Protein AF-0000000072176540 (afdb_homodimer)

Organism: Symbiodinium microadriaticum (NCBI:txid2951)

Sequence (640 aa):
MCADEDDERQAGRARLDPGLVAIASCAAVRIRLESATELLVLTAEAHGPEGADAEALRRTAGPLEYELYIDGKFFDRRLPKEEVGSPHEVRFADLPSGKKLLEMFLPTSRPLRLSRLETDGSEVLPCSQPRRTWLCYGSSISHGGPSAGRASCIWPSLVARAADVKLVNMGFGGECYLDPIVARTMRDIKCDVITLEVGINIQTTAAMTRRVFRSAFEGFVETLREGHPKVPIVVISPLWYGPLEDRAPVGGSSFMSLKDLRSCLLTSIDTMKAGGDEQLFYIDGLTLLGSGEEKMLFDKLLESFASDEGRGLIEHVNDPMCADEDDERQAGRARLDPGLVAIASCAAVRIRLESATELLVLTAEAHGPEGADAEALRRTAGPLEYELYIDGKFFDRRLPKEEVGSPHEVRFADLPSGKKLLEMFLPTSRPLRLSRLETDGSEVLPCSQPRRTWLCYGSSISHGGPSAGRASCIWPSLVARAADVKLVNMGFGGECYLDPIVARTMRDIKCDVITLEVGINIQTTAAMTRRVFRSAFEGFVETLREGHPKVPIVVISPLWYGPLEDRAPVGGSSFMSLKDLRSCLLTSIDTMKAGGDEQLFYIDGLTLLGSGEEKMLFDKLLESFASDEGRGLIEHVNDP

Foldseek 3Di:
DPPPVPPVVVVLLVVDDLLLSFQQLQFWAKAKKKWQFQKKKWKKAFARPDPRDPVVLVVFFAFWKKWKDKQLHTDDIDGWDDDHPDIDMDMDHRHDGDIIMIMMITGRSTHMDTDDMDTPPIDIGGPPDDFFEEEEEEECLQSCTNPNDDSCQRLQNLLCSVLVHHYGYSYRYLPRDLDQSVLLVLLPDDGQAYEHEDDDSCQQVVVDFLVVNLVSVLSSVVSSCVNVVQRAYEYEQDADDPVQQQHGNDDDDRHDGSVRVLVSVVVSQVVVVVVPRVRYHYDYNCQQPNDVRPPCNSVSNSVSLVPPRVVVVSCSSNPD/DPPPVPPVVVVLLVVDDLLLSFQQQQFWAKDKKKWQFQKKKWKKAFARPVPRDPVVLVVFQAFWKKWKDKQLHTDDIDGWDDDHPDIDMDMDHRHDGDIIMIMMTTGRSTHMDTDDMDTPPIDIGGPPDDFFEEEEEEECLQSCTNPNDDSCQRQQNLLCSVLVHHYGYSYRYLPRDLDQSVLLVLLPDDGQAYEHEDDDSCQQVVVDFLVVNLVSVLVSVVSSCVNVVQRAYEYEADADDPVQQQHGNDDDDRHDGSVRVLVSVVVSQVVVVVVPRVRYHYDYNCLQHNDVPPPDSRVSNSVSLVPPRVVVVSCSSNPD

Secondary structure (DSSP, 8-state):
-GGGGGSTTSTTTTTS-HHHHHHHTT--PEEEEEE--SEEEEEEEE---TT--HHHHHHH-----EEEEETTEEEEEE-----TTSEEEEEEESPPSSSEEEEEEPPSSS-EEEEEEE-SS--EEE--S-PPEEEEEESHHHHTTTT---GGGSHHHHHHHHHT-EEEEEE-TT--S--HHHHHHHHTS--SEEEEE-SHHHHHTT-B-HHHHHHHHHHHHHHHHHH-SSS-EEEEPPPP-GGGSSS-SSSSTTS--HHHHHHHHHHHHHHHHHTT-TTEEEE-HHHHS-GGGTT-HHHHHHHHHSSHHHHHHHHHHH--/-TTGGGSGGGTTTTTS-HHHHHHHTT--PEEEEEE--SEEEEEEEE---TT--HHHHHHH-----EEEEETTEEEEEE-----TTSEEEEEEESPPSSSEEEEEEPPSSS-EEEEEEE-SS--EEE--S-PPEEEEEESHHHHTTTT---GGGSHHHHHHHHHT-EEEEEE-TT--S--HHHHHHHHTS--SEEEEE-SHHHHHTT-B-HHHHHHHHHHHHHHHHHH-SSS-EEEEPPPP-GGGSSS-SSSSTTS--HHHHHHHHHHHHHHHHHTT-TTEEEE-HHHHS-TT--S-HHHHHHHHHHSHHHHHHHHHHH--

pLDDT: mean 71.41, std 20.5, range [16.98, 96.31]

Solvent-accessible surface area (backbone atoms only — not comparable to full-atom values): 33265 Å² total; per-residue (Å²): 132,87,68,70,80,59,62,78,65,48,72,69,50,73,77,42,56,53,71,50,36,43,27,67,36,9,32,44,46,66,50,60,34,31,30,40,35,36,31,42,37,38,34,32,24,52,45,69,43,90,82,39,54,64,61,58,44,56,72,54,26,41,74,56,39,35,35,37,24,48,71,88,36,83,70,53,72,46,68,54,82,84,51,88,77,38,74,40,68,45,76,48,68,83,42,66,81,49,80,40,42,38,36,35,35,33,32,35,37,41,18,66,45,79,75,45,80,43,59,70,74,48,64,75,38,71,63,76,69,87,53,53,30,36,35,36,35,14,28,26,75,50,39,21,38,70,74,40,75,55,57,66,66,19,53,59,44,44,49,22,60,74,59,59,36,41,57,43,34,53,18,18,54,76,59,34,69,68,42,44,64,56,27,53,52,54,22,70,49,88,56,55,22,38,37,38,42,49,48,55,47,28,37,69,63,49,32,38,17,54,75,50,42,52,41,39,51,52,32,35,52,50,45,29,35,74,56,37,79,73,43,39,33,38,35,31,38,47,55,61,47,79,92,35,34,84,35,38,72,48,88,61,85,54,39,37,16,51,54,50,44,45,50,50,49,50,51,50,51,51,52,44,36,75,71,64,41,79,42,62,42,78,41,63,16,48,76,46,36,35,78,92,46,68,85,46,54,67,60,34,37,50,46,26,37,68,28,78,62,24,39,42,52,46,40,44,63,69,60,111,131,86,69,69,77,60,60,78,66,48,74,70,52,74,78,43,55,53,71,50,35,43,27,67,36,9,31,44,46,65,50,61,33,31,28,41,36,36,32,43,37,37,34,34,22,52,44,70,44,90,84,39,54,63,63,57,43,55,73,56,27,42,74,55,40,34,35,35,25,48,70,87,35,84,70,52,72,45,66,54,80,84,48,89,76,40,74,41,68,45,77,48,67,82,42,66,80,49,81,40,43,38,37,36,35,33,33,36,36,42,18,66,44,78,75,45,81,43,58,70,75,46,63,76,38,71,64,77,69,88,52,52,31,35,36,36,35,15,28,26,76,47,40,20,38,71,74,40,76,55,60,66,62,18,47,58,43,45,48,22,61,74,67,60,36,41,58,44,33,52,19,18,54,77,59,35,68,68,44,43,63,55,26,53,52,54,23,70,49,88,59,52,20,35,35,37,42,50,49,55,48,27,37,69,63,49,32,39,17,54,74,51,42,52,40,40,51,53,32,34,54,51,45,29,36,74,58,36,78,72,42,41,35,38,36,30,37,46,55,62,46,79,93,36,34,84,35,38,72,49,87,62,86,54,40,37,17,50,55,51,43,44,52,50,49,49,50,51,52,50,52,44,36,74,70,63,41,79,43,60,44,80,42,64,18,48,75,43,32,36,79,90,44,74,59,63,66,51,59,39,36,51,47,27,36,66,28,77,64,24,36,42,52,47,40,45,58,74,59,112

Radius of gyration: 28.17 Å; Cα contacts (8 Å, |Δi|>4): 1401; chains: 2; bounding box: 49×96×60 Å

InterPro domains:
  IPR013830 SGNH hydrolase-type esterase domain [PF14606] (135-296)
  IPR036514 SGNH hydrolase superfamily [G3DSA:3.40.50.1110] (131-316)

Structure (mmCIF, N/CA/C/O backbone):
data_AF-0000000072176540-model_v1
#
loop_
_entity.id
_entity.type
_entity.pdbx_description
1 polymer 'SGNH hydrolase-type esterase domain-containing protein'
#
loop_
_atom_site.group_PDB
_atom_site.id
_atom_site.type_symbol
_atom_site.label_atom_id
_atom_site.label_alt_id
_atom_site.label_comp_id
_atom_site.label_asym_id
_atom_site.label_entity_id
_atom_site.label_seq_id
_atom_site.pdbx_PDB_ins_code
_atom_site.Cartn_x
_atom_site.Cartn_y
_atom_site.Cartn_z
_atom_site.occupancy
_atom_site.B_iso_or_equiv
_atom_site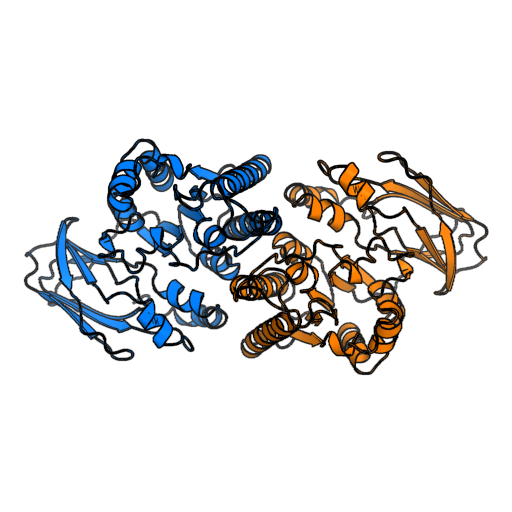.auth_seq_id
_atom_site.auth_comp_id
_atom_site.auth_asym_id
_atom_site.auth_atom_id
_atom_site.pdbx_PDB_model_num
ATOM 1 N N . MET A 1 1 ? 18.531 31.156 -1.355 1 17 1 MET A N 1
ATOM 2 C CA . MET A 1 1 ? 18.156 31.078 -2.766 1 17 1 MET A CA 1
ATOM 3 C C . MET A 1 1 ? 17.797 29.656 -3.168 1 17 1 MET A C 1
ATOM 5 O O . MET A 1 1 ? 17.859 29.312 -4.348 1 17 1 MET A O 1
ATOM 9 N N . CYS A 1 2 ? 17.578 28.828 -2.133 1 18.73 2 CYS A N 1
ATOM 10 C CA . CYS A 1 2 ? 17.562 27.375 -2.088 1 18.73 2 CYS A CA 1
ATOM 11 C C . CYS A 1 2 ? 16.312 26.812 -2.777 1 18.73 2 CYS A C 1
ATOM 13 O O . CYS A 1 2 ? 15.875 25.703 -2.473 1 18.73 2 CYS A O 1
ATOM 15 N N . ALA A 1 3 ? 15.648 27.594 -3.695 1 22.5 3 ALA A N 1
ATOM 16 C CA . ALA A 1 3 ? 14.414 27.312 -4.426 1 22.5 3 ALA A CA 1
ATOM 17 C C . ALA A 1 3 ? 14.602 26.156 -5.395 1 22.5 3 ALA A C 1
ATOM 19 O O . ALA A 1 3 ? 13.625 25.578 -5.883 1 22.5 3 ALA A O 1
ATOM 20 N N . ASP A 1 4 ? 15.789 25.938 -5.984 1 23 4 ASP A N 1
ATOM 21 C CA . ASP A 1 4 ? 15.93 25.234 -7.254 1 23 4 ASP A CA 1
ATOM 22 C C . ASP A 1 4 ? 15.672 23.734 -7.078 1 23 4 ASP A C 1
ATOM 24 O O . ASP A 1 4 ? 15.742 22.969 -8.039 1 23 4 ASP A O 1
ATOM 28 N N . GLU A 1 5 ? 16.016 23.234 -5.969 1 24.42 5 GLU A N 1
ATOM 29 C CA . GLU A 1 5 ? 16.031 21.781 -5.879 1 24.42 5 GLU A CA 1
ATOM 30 C C . GLU A 1 5 ? 14.625 21.203 -6.031 1 24.42 5 GLU A C 1
ATOM 32 O O . GLU A 1 5 ? 14.414 20 -5.844 1 24.42 5 GLU A O 1
ATOM 37 N N . ASP A 1 6 ? 13.609 21.922 -6.457 1 24.92 6 ASP A N 1
ATOM 38 C CA . ASP A 1 6 ? 12.164 21.766 -6.625 1 24.92 6 ASP A CA 1
ATOM 39 C C . ASP A 1 6 ? 11.844 20.859 -7.816 1 24.92 6 ASP A C 1
ATOM 41 O O . ASP A 1 6 ? 10.711 20.391 -7.953 1 24.92 6 ASP A O 1
ATOM 45 N N . ASP A 1 7 ? 12.68 20.859 -8.883 1 26.2 7 ASP A N 1
ATOM 46 C CA . ASP A 1 7 ? 12.297 20.344 -10.195 1 26.2 7 ASP A CA 1
ATOM 47 C C . ASP A 1 7 ? 12.133 18.828 -10.164 1 26.2 7 ASP A C 1
ATOM 49 O O . ASP A 1 7 ? 11.242 18.281 -10.82 1 26.2 7 ASP A O 1
ATOM 53 N N . GLU A 1 8 ? 13.141 18.172 -9.703 1 26.72 8 GLU A N 1
ATOM 54 C CA . GLU A 1 8 ? 13.195 16.719 -9.812 1 26.72 8 GLU A CA 1
ATOM 55 C C . GLU A 1 8 ? 12.102 16.062 -8.977 1 26.72 8 GLU A C 1
ATOM 57 O O . GLU A 1 8 ? 11.805 14.875 -9.156 1 26.72 8 GLU A O 1
ATOM 62 N N . ARG A 1 9 ? 11.555 16.672 -8.016 1 27.86 9 ARG A N 1
ATOM 63 C CA . ARG A 1 9 ? 10.523 16.172 -7.105 1 27.86 9 ARG A CA 1
ATOM 64 C C . ARG A 1 9 ? 9.148 16.203 -7.766 1 27.86 9 ARG A C 1
ATOM 66 O O . ARG A 1 9 ? 8.172 15.703 -7.195 1 27.86 9 ARG A O 1
ATOM 73 N N . GLN A 1 10 ? 8.984 16.906 -8.828 1 25.89 10 GLN A N 1
ATOM 74 C CA . GLN A 1 10 ? 7.75 17.078 -9.594 1 25.89 10 GLN A CA 1
ATOM 75 C C . GLN A 1 10 ? 7.402 15.805 -10.359 1 25.89 10 GLN A C 1
ATOM 77 O O . GLN A 1 10 ? 6.238 15.578 -10.695 1 25.89 10 GLN A O 1
ATOM 82 N N . ALA A 1 11 ? 8.391 15.203 -10.859 1 28.03 11 ALA A N 1
ATOM 83 C CA . ALA A 1 11 ? 8.055 14.047 -11.68 1 28.03 11 ALA A CA 1
ATOM 84 C C . ALA A 1 11 ? 7.238 13.023 -10.891 1 28.03 11 ALA A C 1
ATOM 86 O O . ALA A 1 11 ? 6.504 12.227 -11.477 1 28.03 11 ALA A O 1
ATOM 87 N N . GLY A 1 12 ? 7.371 12.898 -9.617 1 27.59 12 GLY A N 1
ATOM 88 C CA . GLY A 1 12 ? 6.602 11.945 -8.836 1 27.59 12 GLY A CA 1
ATOM 89 C C . GLY A 1 12 ? 5.172 12.383 -8.594 1 27.59 12 GLY A C 1
ATOM 90 O O . GLY A 1 12 ? 4.402 11.68 -7.934 1 27.59 12 GLY A O 1
ATOM 91 N N . ARG A 1 13 ? 4.824 13.602 -8.664 1 32.59 13 ARG A N 1
ATOM 92 C CA . ARG A 1 13 ? 3.537 14.211 -8.328 1 32.59 13 ARG A CA 1
ATOM 93 C C . ARG A 1 13 ? 2.447 13.758 -9.289 1 32.59 13 ARG A C 1
ATOM 95 O O . ARG A 1 13 ? 1.264 13.766 -8.953 1 32.59 13 ARG A O 1
ATOM 102 N N . ALA A 1 14 ? 2.75 13.633 -10.508 1 32.47 14 ALA A N 1
ATOM 103 C CA . ALA A 1 14 ? 1.761 13.414 -11.555 1 32.47 14 ALA A CA 1
ATOM 104 C C . ALA A 1 14 ? 1.01 12.102 -11.336 1 32.47 14 ALA A C 1
ATOM 106 O O . ALA A 1 14 ? -0.096 11.914 -11.852 1 32.47 14 ALA A O 1
ATOM 107 N N . ARG A 1 15 ? 1.58 11.289 -10.68 1 35.12 15 ARG A N 1
ATOM 108 C CA . ARG A 1 15 ? 1.015 9.945 -10.656 1 35.12 15 ARG A CA 1
ATOM 109 C C . ARG A 1 15 ? 0.036 9.781 -9.5 1 35.12 15 ARG A C 1
ATOM 111 O O . ARG A 1 15 ? -0.428 8.672 -9.227 1 35.12 15 ARG A O 1
ATOM 118 N N . LEU A 1 16 ? -0.134 10.93 -8.805 1 35.94 16 LEU A N 1
ATOM 119 C CA . LEU A 1 16 ? -0.965 10.773 -7.617 1 35.94 16 LEU A CA 1
ATOM 120 C C . LEU A 1 16 ? -2.443 10.906 -7.965 1 35.94 16 LEU A C 1
ATOM 122 O O . LEU A 1 16 ? -2.795 11.555 -8.953 1 35.94 16 LEU A O 1
ATOM 126 N N . ASP A 1 17 ? -3.258 10.133 -7.391 1 38.88 17 ASP A N 1
ATOM 127 C CA . ASP A 1 17 ? -4.707 10.312 -7.418 1 38.88 17 ASP A CA 1
ATOM 128 C C . ASP A 1 17 ? -5.078 11.789 -7.258 1 38.88 17 ASP A C 1
ATOM 130 O O . ASP A 1 17 ? -4.473 12.5 -6.461 1 38.88 17 ASP A O 1
ATOM 134 N N . PRO A 1 18 ? -5.805 12.273 -8.172 1 39 18 PRO A N 1
ATOM 135 C CA . PRO A 1 18 ? -6.152 13.695 -8.141 1 39 18 PRO A CA 1
ATOM 136 C C . PRO A 1 18 ? -6.52 14.188 -6.738 1 39 18 PRO A C 1
ATOM 138 O O . PRO A 1 18 ? -6.184 15.312 -6.363 1 39 18 PRO A O 1
ATOM 141 N N . GLY A 1 19 ? -7.281 13.414 -6.059 1 39.53 19 GLY A N 1
ATOM 142 C CA . GLY A 1 19 ? -7.57 13.805 -4.688 1 39.53 19 GLY A CA 1
ATOM 143 C C . GLY A 1 19 ? -6.32 14.008 -3.85 1 39.53 19 GLY A C 1
ATOM 144 O O . GLY A 1 19 ? -6.238 14.953 -3.066 1 39.53 19 GLY A O 1
ATOM 145 N N . LEU A 1 20 ? -5.43 13.133 -4.074 1 40.56 20 LEU A N 1
ATOM 146 C CA . LEU A 1 20 ? -4.18 13.211 -3.328 1 40.56 20 LEU A CA 1
ATOM 147 C C . LEU A 1 20 ? -3.379 14.445 -3.742 1 40.56 20 LEU A C 1
ATOM 149 O O . LEU A 1 20 ? -2.773 15.109 -2.898 1 40.56 20 LEU A O 1
ATOM 153 N N . VAL A 1 21 ? -3.367 14.633 -4.98 1 38.78 21 VAL A N 1
ATOM 154 C CA . VAL A 1 21 ? -2.617 15.773 -5.492 1 38.78 21 VAL A CA 1
ATOM 155 C C . VAL A 1 21 ? -3.166 17.062 -4.887 1 38.78 21 VAL A C 1
ATOM 157 O O . VAL A 1 21 ? -2.4 17.953 -4.492 1 38.78 21 VAL A O 1
ATOM 160 N N . ALA A 1 22 ? -4.414 17.156 -4.945 1 38.31 22 ALA A N 1
ATOM 161 C CA . ALA A 1 22 ? -5.066 18.344 -4.418 1 38.31 22 ALA A CA 1
ATOM 162 C C . ALA A 1 22 ? -4.656 18.609 -2.969 1 38.31 22 ALA A C 1
ATOM 164 O O . ALA A 1 22 ? -4.395 19.75 -2.582 1 38.31 22 ALA A O 1
ATOM 165 N N . ILE A 1 23 ? -4.586 17.594 -2.311 1 39.22 23 ILE A N 1
ATOM 166 C CA . ILE A 1 23 ? -4.426 17.719 -0.866 1 39.22 23 ILE A CA 1
ATOM 167 C C . ILE A 1 23 ? -2.941 17.828 -0.521 1 39.22 23 ILE A C 1
ATOM 169 O O . ILE A 1 23 ? -2.564 18.562 0.39 1 39.22 23 ILE A O 1
ATOM 173 N N . ALA A 1 24 ? -2.084 17.031 -1.225 1 40.88 24 ALA A N 1
ATOM 174 C CA . ALA A 1 24 ? -0.649 17.094 -0.965 1 40.88 24 ALA A CA 1
ATOM 175 C C . ALA A 1 24 ? -0.151 18.547 -1.03 1 40.88 24 ALA A C 1
ATOM 177 O O . ALA A 1 24 ? 0.824 18.906 -0.366 1 40.88 24 ALA A O 1
ATOM 178 N N . SER A 1 25 ? -0.739 19.297 -1.824 1 39 25 SER A N 1
ATOM 179 C CA . SER A 1 25 ? -0.304 20.672 -1.998 1 39 25 SER A CA 1
ATOM 180 C C . SER A 1 25 ? -0.578 21.5 -0.748 1 39 25 SER A C 1
ATOM 182 O O . SER A 1 25 ? -0.098 22.641 -0.626 1 39 25 SER A O 1
ATOM 184 N N . CYS A 1 26 ? -1.369 21.062 0.102 1 42.19 26 CYS A N 1
ATOM 185 C CA . CYS A 1 26 ? -1.877 21.969 1.128 1 42.19 26 CYS A CA 1
ATOM 186 C C . CYS A 1 26 ? -1.11 21.797 2.434 1 42.19 26 CYS A C 1
ATOM 188 O O . CYS A 1 26 ? -1.488 22.359 3.459 1 42.19 26 CYS A O 1
ATOM 190 N N . ALA A 1 27 ? -0.033 21.125 2.402 1 44.56 27 ALA A N 1
ATOM 191 C CA . ALA A 1 27 ? 0.612 21 3.707 1 44.56 27 ALA A CA 1
ATOM 192 C C . ALA A 1 27 ? 0.944 22.359 4.297 1 44.56 27 ALA A C 1
ATOM 194 O O . ALA A 1 27 ? 1.313 23.297 3.566 1 44.56 27 ALA A O 1
ATOM 195 N N . ALA A 1 28 ? 0.247 22.766 5.367 1 48 28 ALA A N 1
ATOM 196 C CA . ALA A 1 28 ? 0.437 24 6.125 1 48 28 ALA A CA 1
ATOM 197 C C . ALA A 1 28 ? 1.918 24.344 6.254 1 48 28 ALA A C 1
ATOM 199 O O . ALA A 1 28 ? 2.68 23.594 6.883 1 48 28 ALA A O 1
ATOM 200 N N . VAL A 1 29 ? 2.402 25 5.262 1 57.41 29 VAL A N 1
ATOM 201 C CA . VAL A 1 29 ? 3.773 25.484 5.305 1 57.41 29 VAL A CA 1
ATOM 202 C C . VAL A 1 29 ? 3.799 26.891 5.898 1 57.41 29 VAL A C 1
ATOM 204 O O . VAL A 1 29 ? 2.842 27.656 5.742 1 57.41 29 VAL A O 1
ATOM 207 N N . ARG A 1 30 ? 4.633 27.047 7.02 1 64.31 30 ARG A N 1
ATOM 208 C CA . ARG A 1 30 ? 4.859 28.344 7.641 1 64.31 30 ARG A CA 1
ATOM 209 C C . ARG A 1 30 ? 6.223 28.906 7.254 1 64.31 30 ARG A C 1
ATOM 211 O O . ARG A 1 30 ? 7.195 28.156 7.121 1 64.31 30 ARG A O 1
ATOM 218 N N . ILE A 1 31 ? 6.164 30.219 6.844 1 67 31 ILE A N 1
ATOM 219 C CA . ILE A 1 31 ? 7.406 30.938 6.625 1 67 31 ILE A CA 1
ATOM 220 C C . ILE A 1 31 ? 7.816 31.656 7.91 1 67 31 ILE A C 1
ATOM 222 O O . ILE A 1 31 ? 7.008 32.344 8.531 1 67 31 ILE A O 1
ATOM 226 N N . ARG A 1 32 ? 9.094 31.328 8.367 1 71.31 32 ARG A N 1
ATOM 227 C CA . ARG A 1 32 ? 9.625 31.984 9.555 1 71.31 32 ARG A CA 1
ATOM 228 C C . ARG A 1 32 ? 10.859 32.812 9.211 1 71.31 32 ARG A C 1
ATOM 230 O O . ARG A 1 32 ? 11.781 32.344 8.547 1 71.31 32 ARG A O 1
ATOM 237 N N . LEU A 1 33 ? 10.812 34.094 9.617 1 74.19 33 LEU A N 1
ATOM 238 C CA . LEU A 1 33 ? 11.969 34.938 9.367 1 74.19 33 LEU A CA 1
ATOM 239 C C . LEU A 1 33 ? 12.133 35.969 10.492 1 74.19 33 LEU A C 1
ATOM 241 O O . LEU A 1 33 ? 11.164 36.312 11.156 1 74.19 33 LEU A O 1
ATOM 245 N N . GLU A 1 34 ? 13.352 36.281 10.742 1 81 34 GLU A N 1
ATOM 246 C CA . GLU A 1 34 ? 13.672 37.406 11.641 1 81 34 GLU A CA 1
ATOM 247 C C . GLU A 1 34 ? 14.023 38.656 10.852 1 81 34 GLU A C 1
ATOM 249 O O . GLU A 1 34 ? 14.82 38.594 9.914 1 81 34 GLU A O 1
ATOM 254 N N . SER A 1 35 ? 13.336 39.688 11.188 1 84.88 35 SER A N 1
ATOM 255 C CA . SER A 1 35 ? 13.555 40.938 10.438 1 84.88 35 SER A CA 1
ATOM 256 C C . SER A 1 35 ? 13.039 42.156 11.211 1 84.88 35 SER A C 1
ATOM 258 O O . SER A 1 35 ? 12.195 42 12.102 1 84.88 35 SER A O 1
ATOM 260 N N . ALA A 1 36 ? 13.656 43.188 10.938 1 91.56 36 ALA A N 1
ATOM 261 C CA . ALA A 1 36 ? 13.156 44.469 11.484 1 91.56 36 ALA A CA 1
ATOM 262 C C . ALA A 1 36 ? 12.195 45.125 10.508 1 91.56 36 ALA A C 1
ATOM 264 O O . ALA A 1 36 ? 11.805 46.281 10.703 1 91.56 36 ALA A O 1
ATOM 265 N N . THR A 1 37 ? 11.789 44.406 9.5 1 89.62 37 THR A N 1
ATOM 266 C CA . THR A 1 37 ? 10.961 44.969 8.445 1 89.62 37 THR A CA 1
ATOM 267 C C . THR A 1 37 ? 9.617 45.438 9 1 89.62 37 THR A C 1
ATOM 269 O O . THR A 1 37 ? 9.078 44.812 9.922 1 89.62 37 THR A O 1
ATOM 272 N N . GLU A 1 38 ? 9.102 46.531 8.484 1 94.94 38 GLU A N 1
ATOM 273 C CA . GLU A 1 38 ? 7.773 47 8.859 1 94.94 38 GLU A CA 1
ATOM 274 C C . GLU A 1 38 ? 6.758 46.75 7.754 1 94.94 38 GLU A C 1
ATOM 276 O O . GLU A 1 38 ? 5.598 47.156 7.855 1 94.94 38 GLU A O 1
ATOM 281 N N . LEU A 1 39 ? 7.223 46.125 6.727 1 92.81 39 LEU A N 1
ATOM 282 C CA . LEU A 1 39 ? 6.383 45.75 5.594 1 92.81 39 LEU A CA 1
ATOM 283 C C . LEU A 1 39 ? 6.766 44.375 5.066 1 92.81 39 LEU A C 1
ATOM 285 O O . LEU A 1 39 ? 7.949 44.062 4.863 1 92.81 39 LEU A O 1
ATOM 289 N N . LEU A 1 40 ? 5.781 43.469 4.918 1 88.06 40 LEU A N 1
ATOM 290 C CA . LEU A 1 40 ? 5.973 42.156 4.34 1 88.06 40 LEU A CA 1
ATOM 291 C C . LEU A 1 40 ? 4.988 41.906 3.203 1 88.06 40 LEU A C 1
ATOM 293 O O . LEU A 1 40 ? 3.775 42.031 3.387 1 88.06 40 LEU A O 1
ATOM 297 N N . VAL A 1 41 ? 5.539 41.688 2.004 1 86.81 41 VAL A N 1
ATOM 298 C CA . VAL A 1 41 ? 4.695 41.406 0.847 1 86.81 41 VAL A CA 1
ATOM 299 C C . VAL A 1 41 ? 5.07 40.062 0.241 1 86.81 41 VAL A C 1
ATOM 301 O O . VAL A 1 41 ? 6.23 39.844 -0.109 1 86.81 41 VAL A O 1
ATOM 304 N N . LEU A 1 42 ? 4.074 39.156 0.209 1 83.81 42 LEU A N 1
ATOM 305 C CA . LEU A 1 42 ? 4.27 37.844 -0.414 1 83.81 42 LEU A CA 1
ATOM 306 C C . LEU A 1 42 ? 3.486 37.75 -1.72 1 83.81 42 LEU A C 1
ATOM 308 O O . LEU A 1 42 ? 2.314 38.125 -1.777 1 83.81 42 LEU A O 1
ATOM 312 N N . THR A 1 43 ? 4.191 37.406 -2.768 1 79.94 43 THR A N 1
ATOM 313 C CA . THR A 1 43 ? 3.535 37.062 -4.023 1 79.94 43 THR A CA 1
ATOM 314 C C . THR A 1 43 ? 3.465 35.562 -4.199 1 79.94 43 THR A C 1
ATOM 316 O O . THR A 1 43 ? 4.48 34.844 -4.105 1 79.94 43 THR A O 1
ATOM 319 N N . ALA A 1 44 ? 2.207 35.062 -4.305 1 76.56 44 ALA A N 1
ATOM 320 C CA . ALA A 1 44 ? 2.002 33.625 -4.434 1 76.56 44 ALA A CA 1
ATOM 321 C C . ALA A 1 44 ? 0.948 33.312 -5.492 1 76.56 44 ALA A C 1
ATOM 323 O O . ALA A 1 44 ? 0.212 34.188 -5.926 1 76.56 44 ALA A O 1
ATOM 324 N N . GLU A 1 45 ? 1.041 32.094 -6.023 1 72.5 45 GLU A N 1
ATOM 325 C CA . GLU A 1 45 ? 0.064 31.578 -6.977 1 72.5 45 GLU A CA 1
ATOM 326 C C . GLU A 1 45 ? -0.485 30.234 -6.527 1 72.5 45 GLU A C 1
ATOM 328 O O . GLU A 1 45 ? 0.273 29.359 -6.098 1 72.5 45 GLU A O 1
ATOM 333 N N . ALA A 1 46 ? -1.815 30.266 -6.488 1 66.94 46 ALA A N 1
ATOM 334 C CA . ALA A 1 46 ? -2.412 28.953 -6.227 1 66.94 46 ALA A CA 1
ATOM 335 C C . ALA A 1 46 ? -2.334 28.062 -7.461 1 66.94 46 ALA A C 1
ATOM 337 O O . ALA A 1 46 ? -2.615 28.5 -8.578 1 66.94 46 ALA A O 1
ATOM 338 N N . HIS A 1 47 ? -1.583 26.953 -7.246 1 58.75 47 HIS A N 1
ATOM 339 C CA . HIS A 1 47 ? -1.466 26.031 -8.375 1 58.75 47 HIS A CA 1
ATOM 340 C C . HIS A 1 47 ? -2.285 24.766 -8.156 1 58.75 47 HIS A C 1
ATOM 342 O O . HIS A 1 47 ? -2.441 24.312 -7.02 1 58.75 47 HIS A O 1
ATOM 348 N N . GLY A 1 48 ? -3.246 24.531 -8.938 1 52.59 48 GLY A N 1
ATOM 349 C CA . GLY A 1 48 ? -3.883 23.219 -8.914 1 52.59 48 GLY A CA 1
ATOM 350 C C . GLY A 1 48 ? -3.047 22.141 -9.562 1 52.59 48 GLY A C 1
ATOM 351 O O . GLY A 1 48 ? -2.17 22.422 -10.383 1 52.59 48 GLY A O 1
ATOM 352 N N . PRO A 1 49 ? -2.928 21.031 -8.867 1 46.5 49 PRO A N 1
ATOM 353 C CA . PRO A 1 49 ? -2.193 20 -9.602 1 46.5 49 PRO A CA 1
ATOM 354 C C . PRO A 1 49 ? -2.562 19.953 -11.078 1 46.5 49 PRO A C 1
ATOM 356 O O . PRO A 1 49 ? -3.686 20.297 -11.453 1 46.5 49 PRO A O 1
ATOM 359 N N . GLU A 1 50 ? -1.564 19.781 -11.836 1 42.75 50 GLU A N 1
ATOM 360 C CA . GLU A 1 50 ? -1.917 19.562 -13.234 1 42.75 50 GLU A CA 1
ATOM 361 C C . GLU A 1 50 ? -2.945 18.438 -13.375 1 42.75 50 GLU A C 1
ATOM 363 O O . GLU A 1 50 ? -2.76 17.344 -12.828 1 42.75 50 GLU A O 1
ATOM 368 N N . GLY A 1 51 ? -4.113 18.703 -13.891 1 44.94 51 GLY A N 1
ATOM 369 C CA . GLY A 1 51 ? -5.176 17.734 -14.117 1 44.94 51 GLY A CA 1
ATOM 370 C C . GLY A 1 51 ? -6.23 17.734 -13.031 1 44.94 51 GLY A C 1
ATOM 371 O O . GLY A 1 51 ? -7.211 17 -13.109 1 44.94 51 GLY A O 1
ATOM 372 N N . ALA A 1 52 ? -5.875 18.328 -11.961 1 45.5 52 ALA A N 1
ATOM 373 C CA . ALA A 1 52 ? -6.91 18.375 -10.93 1 45.5 52 ALA A CA 1
ATOM 374 C C . ALA A 1 52 ? -8.125 19.172 -11.398 1 45.5 52 ALA A C 1
ATOM 376 O O . ALA A 1 52 ? -7.98 20.141 -12.148 1 45.5 52 ALA A O 1
ATOM 377 N N . ASP A 1 53 ? -9.195 18.531 -11.195 1 45.66 53 ASP A N 1
ATOM 378 C CA . ASP A 1 53 ? -10.438 19.266 -11.469 1 45.66 53 ASP A CA 1
ATOM 379 C C . ASP A 1 53 ? -10.531 20.531 -10.609 1 45.66 53 ASP A C 1
ATOM 381 O O . ASP A 1 53 ? -10.57 20.453 -9.383 1 45.66 53 ASP A O 1
ATOM 385 N N . ALA A 1 54 ? -10.352 21.562 -11.242 1 49.03 54 ALA A N 1
ATOM 386 C CA . ALA A 1 54 ? -10.445 22.891 -10.617 1 49.03 54 ALA A CA 1
ATOM 387 C C . ALA A 1 54 ? -11.703 22.984 -9.758 1 49.03 54 ALA A C 1
ATOM 389 O O . ALA A 1 54 ? -11.68 23.625 -8.695 1 49.03 54 ALA A O 1
ATOM 390 N N . GLU A 1 55 ? -12.586 22.297 -10.25 1 49.59 55 GLU A N 1
ATOM 391 C CA . GLU A 1 55 ? -13.844 22.375 -9.508 1 49.59 55 GLU A CA 1
ATOM 392 C C . GLU A 1 55 ? -13.75 21.609 -8.195 1 49.59 55 GLU A C 1
ATOM 394 O O . GLU A 1 55 ? -14.25 22.062 -7.164 1 49.59 55 GLU A O 1
ATOM 399 N N . ALA A 1 56 ? -13.148 20.531 -8.32 1 48.91 56 ALA A N 1
ATOM 400 C CA . ALA A 1 56 ? -13 19.734 -7.098 1 48.91 56 ALA A CA 1
ATOM 401 C C . ALA A 1 56 ? -12.133 20.469 -6.078 1 48.91 56 ALA A C 1
ATOM 403 O O . ALA A 1 56 ? -12.414 20.438 -4.879 1 48.91 56 ALA A O 1
ATOM 404 N N . LEU A 1 57 ? -11.18 21.109 -6.645 1 49.97 57 LEU A N 1
ATOM 405 C CA . LEU A 1 57 ? -10.312 21.891 -5.777 1 49.97 57 LEU A CA 1
ATOM 406 C C . LEU A 1 57 ? -11.078 23.031 -5.121 1 49.97 57 LEU A C 1
ATOM 408 O O . LEU A 1 57 ? -10.859 23.359 -3.951 1 49.97 57 LEU A O 1
ATOM 412 N N . ARG A 1 58 ? -11.898 23.625 -5.949 1 50 58 ARG A N 1
ATOM 413 C CA . ARG A 1 58 ? -12.695 24.734 -5.438 1 50 58 ARG A CA 1
ATOM 414 C C . ARG A 1 58 ? -13.633 24.281 -4.328 1 50 58 ARG A C 1
ATOM 416 O O . ARG A 1 58 ? -13.859 25.016 -3.357 1 50 58 ARG A O 1
ATOM 423 N N . ARG A 1 59 ? -14.07 23.078 -4.602 1 49.91 59 ARG A N 1
ATOM 424 C CA . ARG A 1 59 ? -15.039 22.578 -3.627 1 49.91 59 ARG A CA 1
ATOM 425 C C . ARG A 1 59 ? -14.359 22.25 -2.299 1 49.91 59 ARG A C 1
ATOM 427 O O . ARG A 1 59 ? -14.969 22.406 -1.235 1 49.91 59 ARG A O 1
ATOM 434 N N . THR A 1 60 ? -13.242 21.906 -2.547 1 48.97 60 THR A N 1
ATOM 435 C CA . THR A 1 60 ? -12.602 21.422 -1.329 1 48.97 60 THR A CA 1
ATOM 436 C C . THR A 1 60 ? -11.648 22.469 -0.765 1 48.97 60 THR A C 1
ATOM 438 O O . THR A 1 60 ? -11.219 22.375 0.385 1 48.97 60 THR A O 1
ATOM 441 N N . ALA A 1 61 ? -11.445 23.469 -1.716 1 52.97 61 ALA A N 1
ATOM 442 C CA . ALA A 1 61 ? -10.359 24.359 -1.296 1 52.97 61 ALA A CA 1
ATOM 443 C C . ALA A 1 61 ? -10.898 25.531 -0.477 1 52.97 61 ALA A C 1
ATOM 445 O O . ALA A 1 61 ? -11.875 26.172 -0.866 1 52.97 61 ALA A O 1
ATOM 446 N N . GLY A 1 62 ? -10.867 25.5 0.77 1 60.09 62 GLY A N 1
ATOM 447 C CA . GLY A 1 62 ? -11.164 26.641 1.612 1 60.09 62 GLY A CA 1
ATOM 448 C C . GLY A 1 62 ? -10.477 27.922 1.146 1 60.09 62 GLY A C 1
ATOM 449 O O . GLY A 1 62 ? -9.789 27.922 0.12 1 60.09 62 GLY A O 1
ATOM 450 N N . PRO A 1 63 ? -10.898 29.109 1.657 1 64.75 63 PRO A N 1
ATOM 451 C CA . PRO A 1 63 ? -10.273 30.391 1.319 1 64.75 63 PRO A CA 1
ATOM 452 C C . PRO A 1 63 ? -8.758 30.375 1.509 1 64.75 63 PRO A C 1
ATOM 454 O O . PRO A 1 63 ? -8.242 29.594 2.309 1 64.75 63 PRO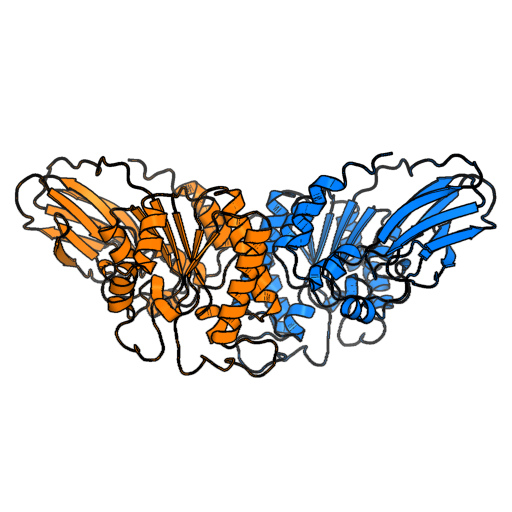 A O 1
ATOM 457 N N . LEU A 1 64 ? -8.133 31.156 0.525 1 73 64 LEU A N 1
ATOM 458 C CA . LEU A 1 64 ? -6.711 31.406 0.743 1 73 64 LEU A CA 1
ATOM 459 C C . LEU A 1 64 ? -6.5 32.344 1.922 1 73 64 LEU A C 1
ATOM 461 O O . LEU A 1 64 ? -6.699 33.562 1.798 1 73 64 LEU A O 1
ATOM 465 N N . GLU A 1 65 ? -6.293 31.812 3.072 1 76 65 GLU A N 1
ATOM 466 C CA . GLU A 1 65 ? -6.082 32.656 4.254 1 76 65 GLU A CA 1
ATOM 467 C C . GLU A 1 65 ? -4.625 32.594 4.703 1 76 65 GLU A C 1
ATOM 469 O O . GLU A 1 65 ? -4.086 31.531 4.996 1 76 65 GLU A O 1
ATOM 474 N N . TYR A 1 66 ? -4.043 33.844 4.645 1 80.62 66 TYR A N 1
ATOM 475 C CA . TYR A 1 66 ? -2.697 34 5.18 1 80.62 66 TYR A CA 1
ATOM 476 C C . TYR A 1 66 ? -2.738 34.656 6.562 1 80.62 66 TYR A C 1
ATOM 478 O O . TYR A 1 66 ? -3.488 35.594 6.797 1 80.62 66 TYR A O 1
ATOM 486 N N . GLU A 1 67 ? -1.996 34.062 7.477 1 82 67 GLU A N 1
ATOM 487 C CA . GLU A 1 67 ? -1.92 34.594 8.828 1 82 67 GLU A CA 1
ATOM 488 C C . GLU A 1 67 ? -0.487 35 9.188 1 82 67 GLU A C 1
ATOM 490 O O . GLU A 1 67 ? 0.455 34.25 8.852 1 82 67 GLU A O 1
ATOM 495 N N . LEU A 1 68 ? -0.4 36.156 9.805 1 86.94 68 LEU A N 1
ATOM 496 C CA . LEU A 1 68 ? 0.918 36.594 10.266 1 86.94 68 LEU A CA 1
ATOM 497 C C . LEU A 1 68 ? 0.967 36.656 11.789 1 86.94 68 LEU A C 1
ATOM 499 O O . LEU A 1 68 ? 0.062 37.219 12.414 1 86.94 68 LEU A O 1
ATOM 503 N N . TYR A 1 69 ? 1.927 36.031 12.32 1 83.12 69 TYR A N 1
ATOM 504 C CA . TYR A 1 69 ? 2.24 36.125 13.742 1 83.12 69 TYR A CA 1
ATOM 505 C C . TYR A 1 69 ? 3.562 36.844 13.977 1 83.12 69 TYR A C 1
ATOM 507 O O . TYR A 1 69 ? 4.516 36.656 13.211 1 83.12 69 TYR A O 1
ATOM 515 N N . ILE A 1 70 ? 3.607 37.656 14.961 1 87.5 70 ILE A N 1
ATOM 516 C CA . ILE A 1 70 ? 4.812 38.375 15.336 1 87.5 70 ILE A CA 1
ATOM 517 C C . ILE A 1 70 ? 5.219 38.031 16.766 1 87.5 70 ILE A C 1
ATOM 519 O O . ILE A 1 70 ? 4.469 38.281 17.703 1 87.5 70 ILE A O 1
ATOM 523 N N . ASP A 1 71 ? 6.406 37.5 16.812 1 85.31 71 ASP A N 1
ATOM 524 C CA . ASP A 1 71 ? 6.922 37.062 18.109 1 85.31 71 ASP A CA 1
ATOM 525 C C . ASP A 1 71 ? 5.895 36.188 18.844 1 85.31 71 ASP A C 1
ATOM 527 O O . ASP A 1 71 ? 5.613 36.438 20.031 1 85.31 71 ASP A O 1
ATOM 531 N N . GLY A 1 72 ? 5.262 35.281 18.078 1 77.31 72 GLY A N 1
ATOM 532 C CA . GLY A 1 72 ? 4.383 34.281 18.656 1 77.31 72 GLY A CA 1
ATOM 533 C C . GLY A 1 72 ? 2.959 34.781 18.844 1 77.31 72 GLY A C 1
ATOM 534 O O . GLY A 1 72 ? 2.082 34 19.25 1 77.31 72 GLY A O 1
ATOM 535 N N . LYS A 1 73 ? 2.715 36.031 18.594 1 83.75 73 LYS A N 1
ATOM 536 C CA . LYS A 1 73 ? 1.382 36.594 18.766 1 83.75 73 LYS A CA 1
ATOM 537 C C . LYS A 1 73 ? 0.734 36.906 17.406 1 83.75 73 LYS A C 1
ATOM 539 O O . LYS A 1 73 ? 1.397 37.375 16.484 1 83.75 73 LYS A O 1
ATOM 544 N N . PHE A 1 74 ? -0.561 36.594 17.391 1 86.62 74 PHE A N 1
ATOM 545 C CA . PHE A 1 74 ? -1.307 36.875 16.172 1 86.62 74 PHE A CA 1
ATOM 546 C C . PHE A 1 74 ? -1.29 38.344 15.836 1 86.62 74 PHE A C 1
ATOM 548 O O . PHE A 1 74 ? -1.584 39.188 16.688 1 86.62 74 PHE A O 1
ATOM 555 N N . PHE A 1 75 ? -0.917 38.719 14.664 1 89.94 75 PHE A N 1
ATOM 556 C CA . PHE A 1 75 ? -0.913 40.094 14.195 1 89.94 75 PHE A CA 1
ATOM 557 C C . PHE A 1 75 ? -2.135 40.375 13.336 1 89.94 75 PHE A C 1
ATOM 559 O O . PHE A 1 75 ? -2.975 41.188 13.688 1 89.94 75 PHE A O 1
ATOM 566 N N . ASP A 1 76 ? -2.221 39.656 12.219 1 90.62 76 ASP A N 1
ATOM 567 C CA . ASP A 1 76 ? -3.346 39.844 11.312 1 90.62 76 ASP A CA 1
ATOM 568 C C . ASP A 1 76 ? -3.471 38.719 10.312 1 90.62 76 ASP A C 1
ATOM 570 O O . ASP A 1 76 ? -2.652 37.781 10.305 1 90.62 76 ASP A O 1
ATOM 574 N N . ARG A 1 77 ? -4.582 38.719 9.547 1 89.06 77 ARG A N 1
ATOM 575 C CA . ARG A 1 77 ? -4.785 37.75 8.469 1 89.06 77 ARG A CA 1
ATOM 576 C C . ARG A 1 77 ? -5.191 38.438 7.176 1 89.06 77 ARG A C 1
ATOM 578 O O . ARG A 1 77 ? -5.691 39.562 7.207 1 89.06 77 ARG A O 1
ATOM 585 N N . ARG A 1 78 ? -4.797 37.844 6.121 1 87.62 78 ARG A N 1
ATOM 586 C CA . ARG A 1 78 ? -5.164 38.344 4.797 1 87.62 78 ARG A CA 1
ATOM 587 C C . ARG A 1 78 ? -5.867 37.281 3.984 1 87.62 78 ARG A C 1
ATOM 589 O O . ARG A 1 78 ? -5.473 36.094 4.023 1 87.62 78 ARG A O 1
ATOM 596 N N . LEU A 1 79 ? -6.93 37.656 3.311 1 83.19 79 LEU A N 1
ATOM 597 C CA . LEU A 1 79 ? -7.66 36.812 2.387 1 83.19 79 LEU A CA 1
ATOM 598 C C . LEU A 1 79 ? -7.66 37.375 0.979 1 83.19 79 LEU A C 1
ATOM 600 O O . LEU A 1 79 ? -8.602 38.094 0.592 1 83.19 79 LEU A O 1
ATOM 604 N N . PRO A 1 80 ? -6.582 37.094 0.327 1 81.38 80 PRO A N 1
ATOM 605 C CA . PRO A 1 80 ? -6.574 37.656 -1.029 1 81.38 80 PRO A CA 1
ATOM 606 C C . PRO A 1 80 ? -7.688 37.062 -1.906 1 81.38 80 PRO A C 1
ATOM 608 O O . PRO A 1 80 ? -8.18 35.969 -1.646 1 81.38 80 PRO A O 1
ATOM 611 N N . LYS A 1 81 ? -8.219 38 -2.83 1 72.75 81 LYS A N 1
ATOM 612 C CA . LYS A 1 81 ? -9.211 37.531 -3.797 1 72.75 81 LYS A CA 1
ATOM 613 C C . LYS A 1 81 ? -8.617 36.469 -4.738 1 72.75 81 LYS A C 1
ATOM 615 O O . LYS A 1 81 ? -7.461 36.594 -5.148 1 72.75 81 LYS A O 1
ATOM 620 N N . GLU A 1 82 ? -9.203 35.25 -4.711 1 61.91 82 GLU A N 1
ATOM 621 C CA . GLU A 1 82 ? -8.727 34.062 -5.391 1 61.91 82 GLU A CA 1
ATOM 622 C C . GLU A 1 82 ? -8.938 34.156 -6.898 1 61.91 82 GLU A C 1
ATOM 624 O O . GLU A 1 82 ? -10.023 34.531 -7.355 1 61.91 82 GLU A O 1
ATOM 629 N N . GLU A 1 83 ? -8.039 34.469 -7.742 1 58.97 83 GLU A N 1
ATOM 630 C CA . GLU A 1 83 ? -8.188 34.094 -9.148 1 58.97 83 GLU A CA 1
ATOM 631 C C . GLU A 1 83 ? -7.289 32.906 -9.508 1 58.97 83 GLU A C 1
ATOM 633 O O . GLU A 1 83 ? -6.07 32.969 -9.32 1 58.97 83 GLU A O 1
ATOM 638 N N . VAL A 1 84 ? -7.902 31.766 -9.641 1 57.25 84 VAL A N 1
ATOM 639 C CA . VAL A 1 84 ? -7.164 30.562 -10.016 1 57.25 84 VAL A CA 1
ATOM 640 C C . VAL A 1 84 ? -6.188 30.875 -11.141 1 57.25 84 VAL A C 1
ATOM 642 O O . VAL A 1 84 ? -6.562 31.516 -12.133 1 57.25 84 VAL A O 1
ATOM 645 N N . GLY A 1 85 ? -4.883 30.547 -11.008 1 59.53 85 GLY A N 1
ATOM 646 C CA . GLY A 1 85 ? -3.873 30.688 -12.047 1 59.53 85 GLY A CA 1
ATOM 647 C C . GLY A 1 85 ? -3.188 32.031 -12.047 1 59.53 85 GLY A C 1
ATOM 648 O O . GLY A 1 85 ? -2.24 32.25 -12.805 1 59.53 85 GLY A O 1
ATOM 649 N N . SER A 1 86 ? -3.736 32.938 -11.266 1 71.88 86 SER A N 1
ATOM 650 C CA . SER A 1 86 ? -3.096 34.25 -11.242 1 71.88 86 SER A CA 1
ATOM 651 C C . SER A 1 86 ? -2.406 34.5 -9.914 1 71.88 86 SER A C 1
ATOM 653 O O . SER A 1 86 ? -2.891 34.094 -8.859 1 71.88 86 SER A O 1
ATOM 655 N N . PRO A 1 87 ? -1.207 35.094 -10.102 1 76.94 87 PRO A N 1
ATOM 656 C CA . PRO A 1 87 ? -0.519 35.438 -8.859 1 76.94 87 PRO A CA 1
ATOM 657 C C . PRO A 1 87 ? -1.295 36.469 -8.031 1 76.94 87 PRO A C 1
ATOM 659 O O . PRO A 1 87 ? -1.986 37.312 -8.586 1 76.94 87 PRO A O 1
ATOM 662 N N . HIS A 1 88 ? -1.368 36.25 -6.77 1 84.5 88 HIS A N 1
ATOM 663 C CA . HIS A 1 88 ? -1.941 37.219 -5.84 1 84.5 88 HIS A CA 1
ATOM 664 C C . HIS A 1 88 ? -0.901 37.688 -4.836 1 84.5 88 HIS A C 1
ATOM 666 O O . HIS A 1 88 ? 0.099 37 -4.598 1 84.5 88 HIS A O 1
ATOM 672 N N . GLU A 1 8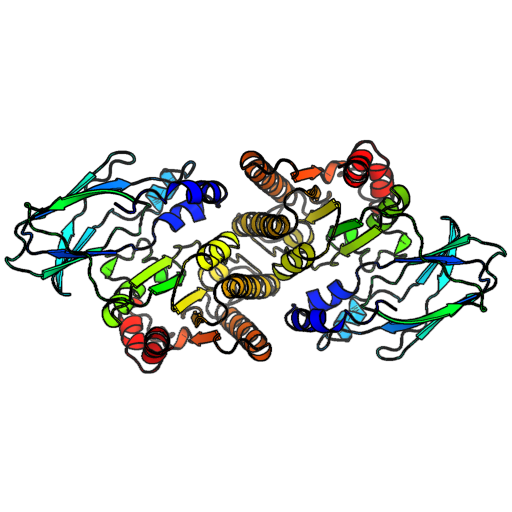9 ? -1.133 38.906 -4.387 1 87 89 GLU A N 1
ATOM 673 C CA . GLU A 1 89 ? -0.228 39.469 -3.4 1 87 89 GLU A CA 1
ATOM 674 C C . GLU A 1 89 ? -0.881 39.531 -2.021 1 87 89 GLU A C 1
ATOM 676 O O . GLU A 1 89 ? -2.07 39.844 -1.906 1 87 89 GLU A O 1
ATOM 681 N N . VAL A 1 90 ? -0.124 39.219 -1.057 1 88 90 VAL A N 1
ATOM 682 C CA . VAL A 1 90 ? -0.519 39.344 0.343 1 88 90 VAL A CA 1
ATOM 683 C C . VAL A 1 90 ? 0.386 40.344 1.048 1 88 90 VAL A C 1
ATOM 685 O O . VAL A 1 90 ? 1.598 40.125 1.149 1 88 90 VAL A O 1
ATOM 688 N N . ARG A 1 91 ? -0.264 41.406 1.531 1 92.75 91 ARG A N 1
ATOM 689 C CA . ARG A 1 91 ? 0.502 42.531 2.096 1 92.75 91 ARG A CA 1
ATOM 690 C C . ARG A 1 91 ? 0.185 42.719 3.576 1 92.75 91 ARG A C 1
ATOM 692 O O . ARG A 1 91 ? -0.982 42.812 3.955 1 92.75 91 ARG A O 1
ATOM 699 N N . PHE A 1 92 ? 1.21 42.625 4.383 1 93.56 92 PHE A N 1
ATOM 700 C CA . PHE A 1 92 ? 1.137 43 5.785 1 93.56 92 PHE A CA 1
ATOM 701 C C . PHE A 1 92 ? 1.966 44.25 6.043 1 93.56 92 PHE A C 1
ATOM 703 O O . PHE A 1 92 ? 3.195 44.219 5.969 1 93.56 92 PHE A O 1
ATOM 710 N N . ALA A 1 93 ? 1.276 45.344 6.32 1 94.75 93 ALA A N 1
ATOM 711 C CA . ALA A 1 93 ? 1.939 46.625 6.551 1 94.75 93 ALA A CA 1
ATOM 712 C C . ALA A 1 93 ? 1.8 47.062 8.008 1 94.75 93 ALA A C 1
ATOM 714 O O . ALA A 1 93 ? 1.089 46.406 8.789 1 94.75 93 ALA A O 1
ATOM 715 N N . ASP A 1 94 ? 2.529 48.031 8.375 1 94.56 94 ASP A N 1
ATOM 716 C CA . ASP A 1 94 ? 2.502 48.656 9.703 1 94.56 94 ASP A CA 1
ATOM 717 C C . ASP A 1 94 ? 2.932 47.656 10.781 1 94.56 94 ASP A C 1
ATOM 719 O O . ASP A 1 94 ? 2.305 47.562 11.836 1 94.56 94 ASP A O 1
ATOM 723 N N . LEU A 1 95 ? 3.881 46.875 10.422 1 94.88 95 LEU A N 1
ATOM 724 C CA . LEU A 1 95 ? 4.457 45.969 11.414 1 94.88 95 LEU A CA 1
ATOM 725 C C . LEU A 1 95 ? 5.246 46.75 12.461 1 94.88 95 LEU A C 1
ATOM 727 O O . LEU A 1 95 ? 5.781 47.812 12.172 1 94.88 95 LEU A O 1
ATOM 731 N N . PRO A 1 96 ? 5.254 46.219 13.672 1 93.94 96 PRO A N 1
ATOM 732 C CA . PRO A 1 96 ? 6.02 46.906 14.711 1 93.94 96 PRO A CA 1
ATOM 733 C C . PRO A 1 96 ? 7.492 47.062 14.344 1 93.94 96 PRO A C 1
ATOM 735 O O . PRO A 1 96 ? 8.055 46.219 13.641 1 93.94 96 PRO A O 1
ATOM 738 N N . SER A 1 97 ? 8.133 48.156 14.867 1 93.25 97 SER A N 1
ATOM 739 C CA . SER A 1 97 ? 9.547 48.406 14.609 1 93.25 97 SER A CA 1
ATOM 740 C C . SER A 1 97 ? 10.438 47.469 15.406 1 93.25 97 SER A C 1
ATOM 742 O O . SER A 1 97 ? 10.016 46.906 16.406 1 93.25 97 SER A O 1
ATOM 744 N N . GLY A 1 98 ? 11.742 47.281 14.883 1 92.88 98 GLY A N 1
ATOM 745 C CA . GLY A 1 98 ? 12.727 46.469 15.578 1 92.88 98 GLY A CA 1
ATOM 746 C C . GLY A 1 98 ? 12.773 45.031 15.094 1 92.88 98 GLY A C 1
ATOM 747 O O . GLY A 1 98 ? 11.914 44.625 14.32 1 92.88 98 GLY A O 1
ATOM 748 N N . LYS A 1 99 ? 13.852 44.406 15.555 1 91 99 LYS A N 1
ATOM 749 C CA . LYS A 1 99 ? 14.023 43 15.203 1 91 99 LYS A CA 1
ATOM 750 C C . LYS A 1 99 ? 12.938 42.156 15.859 1 91 99 LYS A C 1
ATOM 752 O O . LYS A 1 99 ? 12.664 42.281 17.047 1 91 99 LYS A O 1
ATOM 757 N N . LYS A 1 100 ? 12.219 41.375 15.062 1 90.25 100 LYS A N 1
ATOM 758 C CA . LYS A 1 100 ? 11.125 40.531 15.523 1 90.25 100 LYS A CA 1
ATOM 759 C C . LYS A 1 100 ? 11.055 39.25 14.703 1 90.25 100 LYS A C 1
ATOM 761 O O . LYS A 1 100 ? 11.594 39.188 13.594 1 90.25 100 LYS A O 1
ATOM 766 N N . LEU A 1 101 ? 10.461 38.281 15.328 1 85.06 101 LEU A N 1
ATOM 767 C CA . LEU A 1 101 ? 10.188 37.031 14.625 1 85.06 101 LEU A CA 1
ATOM 768 C C . LEU A 1 101 ? 8.859 37.125 13.875 1 85.06 101 LEU A C 1
ATOM 770 O O . LEU A 1 101 ? 7.824 37.406 14.469 1 85.06 101 LEU A O 1
ATOM 774 N N . LEU A 1 102 ? 8.945 36.938 12.539 1 82.31 102 LEU A N 1
ATOM 775 C CA . LEU A 1 102 ? 7.754 36.906 11.695 1 82.31 102 LEU A CA 1
ATOM 776 C C . LEU A 1 102 ? 7.441 35.5 11.25 1 82.31 102 LEU A C 1
ATOM 778 O O . LEU A 1 102 ? 8.305 34.812 10.703 1 82.31 102 LEU A O 1
ATOM 782 N N . GLU A 1 103 ? 6.184 35.094 11.555 1 79.81 103 GLU A N 1
ATOM 783 C CA . GLU A 1 103 ? 5.707 33.781 11.125 1 79.81 103 GLU A CA 1
ATOM 784 C C . GLU A 1 103 ? 4.438 33.906 10.289 1 79.81 103 GLU A C 1
ATOM 786 O O . GLU A 1 103 ? 3.391 34.312 10.789 1 79.81 103 GLU A O 1
ATOM 791 N N . MET A 1 104 ? 4.594 33.531 9.031 1 77.75 104 MET A N 1
ATOM 792 C CA . MET A 1 104 ? 3.424 33.562 8.156 1 77.75 104 MET A CA 1
ATOM 793 C C . MET A 1 104 ? 2.895 32.156 7.887 1 77.75 104 MET A C 1
ATOM 795 O O . MET A 1 104 ? 3.604 31.328 7.328 1 77.75 104 MET A O 1
ATOM 799 N N . PHE A 1 105 ? 1.676 31.969 8.289 1 77 105 PHE A N 1
ATOM 800 C CA . PHE A 1 105 ? 0.992 30.719 7.984 1 77 105 PHE A CA 1
ATOM 801 C C . PHE A 1 105 ? 0.311 30.797 6.625 1 77 105 PHE A C 1
ATOM 803 O O . PHE A 1 105 ? -0.439 31.734 6.352 1 77 105 PHE A O 1
ATOM 810 N N . LEU A 1 106 ? 0.671 29.75 5.816 1 73.5 106 LEU A N 1
ATOM 811 C CA . LEU A 1 106 ? 0.113 29.703 4.473 1 73.5 106 LEU A CA 1
ATOM 812 C C . LEU A 1 106 ? -1.173 28.891 4.445 1 73.5 106 LEU A C 1
ATOM 814 O O . LEU A 1 106 ? -1.379 28.016 5.293 1 73.5 106 LEU A O 1
ATOM 818 N N . PRO A 1 107 ? -2.012 29.297 3.488 1 69.62 107 PRO A N 1
ATOM 819 C CA . PRO A 1 107 ? -3.246 28.531 3.379 1 69.62 107 PRO A CA 1
ATOM 820 C C . PRO A 1 107 ? -2.988 27.031 3.143 1 69.62 107 PRO A C 1
ATOM 822 O O . PRO A 1 107 ? -2.041 26.672 2.439 1 69.62 107 PRO A O 1
ATOM 825 N N . THR A 1 108 ? -3.838 26.203 3.787 1 61.28 108 THR A N 1
ATOM 826 C CA . THR A 1 108 ? -3.711 24.75 3.646 1 61.28 108 THR A CA 1
ATOM 827 C C . THR A 1 108 ? -4.641 24.234 2.555 1 61.28 108 THR A C 1
ATOM 829 O O . THR A 1 108 ? -4.578 23.047 2.191 1 61.28 108 THR A O 1
ATOM 832 N N . SER A 1 109 ? -5.387 25.094 2.047 1 60 109 SER A N 1
ATOM 833 C CA . SER A 1 109 ? -6.492 24.656 1.193 1 60 109 SER A CA 1
ATOM 834 C C . SER A 1 109 ? -6.012 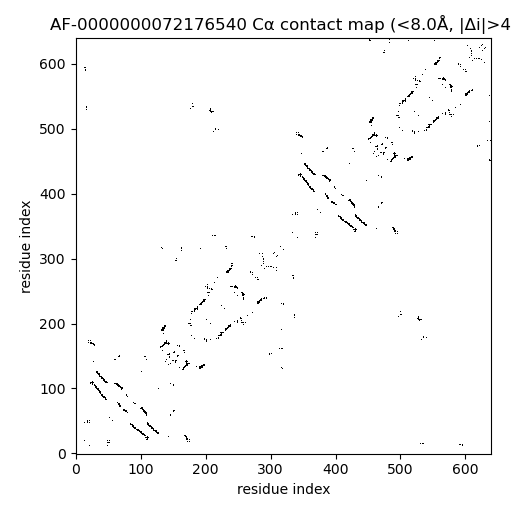24.344 -0.219 1 60 109 SER A C 1
ATOM 836 O O . SER A 1 109 ? -6.68 23.625 -0.962 1 60 109 SER A O 1
ATOM 838 N N . ARG A 1 110 ? -4.906 24.938 -0.617 1 59.5 110 ARG A N 1
ATOM 839 C CA . ARG A 1 110 ? -4.43 24.766 -1.985 1 59.5 110 ARG A CA 1
ATOM 840 C C . ARG A 1 110 ? -2.906 24.766 -2.041 1 59.5 110 ARG A C 1
ATOM 842 O O . ARG A 1 110 ? -2.254 25.406 -1.211 1 59.5 110 ARG A O 1
ATOM 849 N N . PRO A 1 111 ? -2.484 23.984 -3.049 1 59.94 111 PRO A N 1
ATOM 850 C CA . PRO A 1 111 ? -1.049 24.156 -3.277 1 59.94 111 PRO A CA 1
ATOM 851 C C . PRO A 1 111 ? -0.694 25.578 -3.725 1 59.94 111 PRO A C 1
ATOM 853 O O . PRO A 1 111 ? -1.44 26.188 -4.488 1 59.94 111 PRO A O 1
ATOM 856 N N . LEU A 1 112 ? 0.385 26.078 -3.127 1 64.38 112 LEU A N 1
ATOM 857 C CA . LEU A 1 112 ? 0.823 27.438 -3.438 1 64.38 112 LEU A CA 1
ATOM 858 C C . LEU A 1 112 ? 2.225 27.438 -4.035 1 64.38 112 LEU A C 1
ATOM 860 O O . LEU A 1 112 ? 3.072 26.641 -3.637 1 64.38 112 LEU A O 1
ATOM 864 N N . ARG A 1 113 ? 2.328 28.172 -5.102 1 64.75 113 ARG A N 1
ATOM 865 C CA . ARG A 1 113 ? 3.668 28.516 -5.562 1 64.75 113 ARG A CA 1
ATOM 866 C C . ARG A 1 113 ? 4.055 29.922 -5.094 1 64.75 113 ARG A C 1
ATOM 868 O O . ARG A 1 113 ? 3.408 30.906 -5.457 1 64.75 113 ARG A O 1
ATOM 875 N N . LEU A 1 114 ? 5.117 29.875 -4.156 1 67 114 LEU A N 1
ATOM 876 C CA . LEU A 1 114 ? 5.598 31.156 -3.658 1 67 114 LEU A CA 1
ATOM 877 C C . LEU A 1 114 ? 6.629 31.75 -4.605 1 67 114 LEU A C 1
ATOM 879 O O . LEU A 1 114 ? 7.602 31.078 -4.973 1 67 114 LEU A O 1
ATOM 883 N N . SER A 1 115 ? 6.324 32.906 -5.078 1 68.25 115 SER A N 1
ATOM 884 C CA . SER A 1 115 ? 7.211 33.5 -6.074 1 68.25 115 SER A CA 1
ATOM 885 C C . SER A 1 115 ? 8.172 34.5 -5.438 1 68.25 115 SER A C 1
ATOM 887 O O . SER A 1 115 ? 9.359 34.531 -5.77 1 68.25 115 SER A O 1
ATOM 889 N N . ARG A 1 116 ? 7.629 35.438 -4.586 1 73.12 116 ARG A N 1
ATOM 890 C CA . ARG A 1 116 ? 8.484 36.5 -4.086 1 73.12 116 ARG A CA 1
ATOM 891 C C . ARG A 1 116 ? 8.055 36.938 -2.691 1 73.12 116 ARG A C 1
ATOM 893 O O . ARG A 1 116 ? 6.859 37.031 -2.404 1 73.12 116 ARG A O 1
ATOM 900 N N . LEU A 1 117 ? 9.008 37.062 -1.812 1 77.56 117 LEU A N 1
ATOM 901 C CA . LEU A 1 117 ? 8.836 37.688 -0.503 1 77.56 117 LEU A CA 1
ATOM 902 C C . LEU A 1 117 ? 9.617 39 -0.411 1 77.56 117 LEU A C 1
ATOM 904 O O . LEU A 1 117 ? 10.836 39 -0.594 1 77.56 117 LEU A O 1
ATOM 908 N N . GLU A 1 118 ? 8.859 40.062 -0.193 1 80.06 118 GLU A N 1
ATOM 909 C CA . GLU A 1 118 ? 9.492 41.375 -0.166 1 80.06 118 GLU A CA 1
ATOM 910 C C . GLU A 1 118 ? 9.344 42.031 1.206 1 80.06 118 GLU A C 1
ATOM 912 O O . GLU A 1 118 ? 8.336 41.812 1.89 1 80.06 118 GLU A O 1
ATOM 917 N N . THR A 1 119 ? 10.375 42.75 1.588 1 85.56 119 THR A N 1
ATOM 918 C CA . THR A 1 119 ? 10.375 43.562 2.799 1 85.56 119 THR A CA 1
ATOM 919 C C . THR A 1 119 ? 10.586 45.031 2.463 1 85.56 119 THR A C 1
ATOM 921 O O . THR A 1 119 ? 10.508 45.438 1.297 1 85.56 119 THR A O 1
ATOM 924 N N . ASP A 1 120 ? 10.664 45.875 3.49 1 86.31 120 ASP A N 1
ATOM 925 C CA . ASP A 1 120 ? 10.898 47.312 3.281 1 86.31 120 ASP A CA 1
ATOM 926 C C . ASP A 1 120 ? 12.383 47.594 3.105 1 86.31 120 ASP A C 1
ATOM 928 O O . ASP A 1 120 ? 12.82 48.75 3.25 1 86.31 120 ASP A O 1
ATOM 932 N N . GLY A 1 121 ? 13.148 46.625 2.795 1 77.88 121 GLY A N 1
ATOM 933 C CA . GLY A 1 121 ? 14.586 46.781 2.648 1 77.88 121 GLY A CA 1
ATOM 934 C C . GLY A 1 121 ? 15.367 46.25 3.836 1 77.88 121 GLY A C 1
ATOM 935 O O . GLY A 1 121 ? 16.578 46.094 3.76 1 77.88 121 GLY A O 1
ATOM 936 N N . SER A 1 122 ? 14.688 46 4.934 1 81.81 122 SER A N 1
ATOM 937 C CA . SER A 1 122 ? 15.344 45.469 6.117 1 81.81 122 SER A CA 1
ATOM 938 C C . SER A 1 122 ? 15.898 44.062 5.855 1 8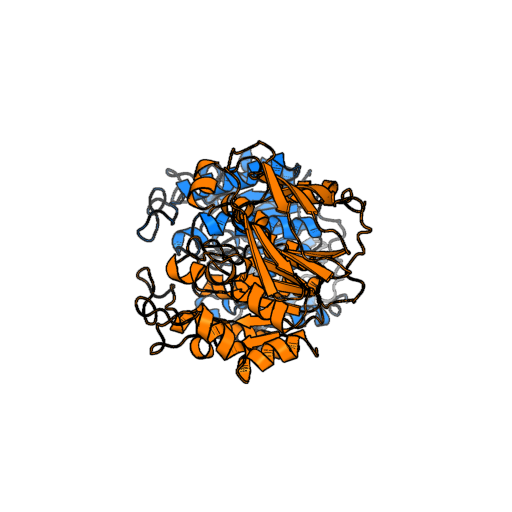1.81 122 SER A C 1
ATOM 940 O O . SER A 1 122 ? 15.359 43.312 5.043 1 81.81 122 SER A O 1
ATOM 942 N N . GLU A 1 123 ? 16.922 43.688 6.488 1 75.56 123 GLU A N 1
ATOM 943 C CA . GLU A 1 123 ? 17.547 42.375 6.383 1 75.56 123 GLU A CA 1
ATOM 944 C C . GLU A 1 123 ? 16.609 41.281 6.895 1 75.56 123 GLU A C 1
ATOM 946 O O . GLU A 1 123 ? 15.875 41.469 7.863 1 75.56 123 GLU A O 1
ATOM 951 N N . VAL A 1 124 ? 16.562 40.281 6.102 1 75.38 124 VAL A N 1
ATOM 952 C CA . VAL A 1 124 ? 15.805 39.094 6.48 1 75.38 124 VAL A CA 1
ATOM 953 C C . VAL A 1 124 ? 16.75 37.969 6.844 1 75.38 124 VAL A C 1
ATOM 955 O O . VAL A 1 124 ? 17.641 37.594 6.059 1 75.38 124 VAL A O 1
ATOM 958 N N . LEU A 1 125 ? 16.703 37.531 8.133 1 66.19 125 LEU A N 1
ATOM 959 C CA . LEU A 1 125 ? 17.516 36.406 8.578 1 66.19 125 LEU A CA 1
ATOM 960 C C . LEU A 1 125 ? 16.656 35.156 8.773 1 66.19 125 LEU A C 1
ATOM 962 O O . LEU A 1 125 ? 15.531 35.25 9.273 1 66.19 125 LEU A O 1
ATOM 966 N N . PRO A 1 126 ? 17.188 34.062 8.117 1 61.31 126 PRO A N 1
ATOM 967 C CA . PRO A 1 126 ? 16.469 32.812 8.453 1 61.31 126 PRO A CA 1
ATOM 968 C C . PRO A 1 126 ? 16.484 32.531 9.953 1 61.31 126 PRO A C 1
ATOM 970 O O . PRO A 1 126 ? 17.422 32.906 10.656 1 61.31 126 PRO A O 1
ATOM 973 N N . CYS A 1 127 ? 15.32 32.156 10.414 1 56.72 127 CYS A N 1
ATOM 974 C CA . CYS A 1 127 ? 15.289 31.781 11.828 1 56.72 127 CYS A CA 1
ATOM 975 C C . CYS A 1 127 ? 16.312 30.688 12.125 1 56.72 127 CYS A C 1
ATOM 977 O O . CYS A 1 127 ? 16.359 29.672 11.43 1 56.72 127 CYS A O 1
ATOM 979 N N . SER A 1 128 ? 17.578 31.031 12.672 1 52.5 128 SER A N 1
ATOM 980 C CA . SER A 1 128 ? 18.797 30.266 12.922 1 52.5 128 SER A CA 1
ATOM 981 C C . SER A 1 128 ? 18.516 29.016 13.727 1 52.5 128 SER A C 1
ATOM 983 O O . SER A 1 128 ? 19.375 28.125 13.836 1 52.5 128 SER A O 1
ATOM 985 N N . GLN A 1 129 ? 17.578 28.938 14.555 1 52.41 129 GLN A N 1
ATOM 986 C CA . GLN A 1 129 ? 17.641 27.844 15.516 1 52.41 129 GLN A CA 1
ATOM 987 C C . GLN A 1 129 ? 17.25 26.516 14.875 1 52.41 129 GLN A C 1
ATOM 989 O O . GLN A 1 129 ? 16.25 26.438 14.141 1 52.41 129 GLN A O 1
ATOM 994 N N . PRO A 1 130 ? 18.219 25.656 14.883 1 60.25 130 PRO A N 1
ATOM 995 C CA . PRO A 1 130 ? 17.906 24.297 14.406 1 60.25 130 PRO A CA 1
ATOM 996 C C . PRO A 1 130 ? 16.672 23.719 15.086 1 60.25 130 PRO A C 1
ATOM 998 O O . PRO A 1 130 ? 16.578 23.719 16.312 1 60.25 130 PRO A O 1
ATOM 1001 N N . ARG A 1 131 ? 15.547 23.766 14.5 1 71 131 ARG A N 1
ATOM 1002 C CA . ARG A 1 131 ? 14.344 23.156 15.062 1 71 131 ARG A CA 1
ATOM 1003 C C . ARG A 1 131 ? 14.141 21.734 14.547 1 71 131 ARG A C 1
ATOM 1005 O O . ARG A 1 131 ? 14.547 21.422 13.422 1 71 131 ARG A O 1
ATOM 1012 N N . ARG A 1 132 ? 13.664 20.969 15.508 1 78.75 132 ARG A N 1
ATOM 1013 C CA . ARG A 1 132 ? 13.266 19.625 15.094 1 78.75 132 ARG A CA 1
ATOM 1014 C C . ARG A 1 132 ? 12.125 19.688 14.086 1 78.75 132 ARG A C 1
ATOM 1016 O O . ARG A 1 132 ? 11.273 20.578 14.148 1 78.75 132 ARG A O 1
ATOM 1023 N N . THR A 1 133 ? 12.156 18.781 13.172 1 77.94 133 THR A N 1
ATOM 1024 C CA . THR A 1 133 ? 11.109 18.703 12.156 1 77.94 133 THR A CA 1
ATOM 1025 C C . THR A 1 133 ? 10.086 17.625 12.531 1 77.94 133 THR A C 1
ATOM 1027 O O . THR A 1 133 ? 10.445 16.484 12.805 1 77.94 133 THR A O 1
ATOM 1030 N N . TRP A 1 134 ? 8.828 18.125 12.602 1 83.06 134 TRP A N 1
ATOM 1031 C CA . TRP A 1 134 ? 7.695 17.234 12.875 1 83.06 134 TRP A CA 1
ATOM 1032 C C . TRP A 1 134 ? 6.871 17 11.617 1 83.06 134 TRP A C 1
ATOM 1034 O O . TRP A 1 134 ? 6.355 17.938 11.016 1 83.06 134 TRP A O 1
ATOM 1044 N N . LEU A 1 135 ? 6.824 15.75 11.203 1 84.06 135 LEU A N 1
ATOM 1045 C CA . LEU A 1 135 ? 6.004 15.328 10.07 1 84.06 135 LEU A CA 1
ATOM 1046 C C . LEU A 1 135 ? 4.668 14.766 10.547 1 84.06 135 LEU A C 1
ATOM 1048 O O . LEU A 1 135 ? 4.629 13.734 11.219 1 84.06 135 LEU A O 1
ATOM 1052 N N . CYS A 1 136 ? 3.568 15.469 10.156 1 82.44 136 CYS A N 1
ATOM 1053 C CA . CYS A 1 136 ? 2.244 15.094 10.633 1 82.44 136 CYS A CA 1
ATOM 1054 C C . CYS A 1 136 ? 1.364 14.602 9.492 1 82.44 136 CYS A C 1
ATOM 1056 O O . CYS A 1 136 ? 1.136 15.336 8.523 1 82.44 136 CYS A O 1
ATOM 1058 N N . TYR A 1 137 ? 0.897 13.328 9.578 1 86.88 137 TYR A N 1
ATOM 1059 C CA . TYR A 1 137 ? -0.041 12.727 8.641 1 86.88 137 TYR A CA 1
ATOM 1060 C C . TYR A 1 137 ? -1.414 12.547 9.273 1 86.88 137 TYR A C 1
ATOM 1062 O O . TYR A 1 137 ? -1.523 12.094 10.414 1 86.88 137 TYR A O 1
ATOM 1070 N N . GLY A 1 138 ? -2.434 12.977 8.469 1 82.06 138 GLY A N 1
ATOM 1071 C CA . GLY A 1 138 ? -3.74 12.812 9.086 1 82.06 138 GLY A CA 1
ATOM 1072 C C . GLY A 1 138 ? -4.883 13.211 8.172 1 82.06 138 GLY A C 1
ATOM 1073 O O . GLY A 1 138 ? -4.676 13.461 6.98 1 82.06 138 GLY A O 1
ATOM 1074 N N . SER A 1 139 ? -6.086 13.109 8.742 1 70.75 139 SER A N 1
ATOM 1075 C CA . SER A 1 139 ? -7.328 13.391 8.031 1 70.75 139 SER A CA 1
ATOM 1076 C C . SER A 1 139 ? -7.664 14.883 8.07 1 70.75 139 SER A C 1
ATOM 1078 O O . SER A 1 139 ? -6.777 15.719 8.227 1 70.75 139 SER A O 1
ATOM 1080 N N . SER A 1 140 ? -8.938 15.078 7.754 1 63.75 140 SER A N 1
ATOM 1081 C CA . SER A 1 140 ? -9.438 16.453 7.781 1 63.75 140 SER A CA 1
ATOM 1082 C C . SER A 1 140 ? -9.266 17.078 9.156 1 63.75 140 SER A C 1
ATOM 1084 O O . SER A 1 140 ? -9.188 18.297 9.289 1 63.75 140 SER A O 1
ATOM 1086 N N . ILE A 1 141 ? -9.172 16.297 10.102 1 61.47 141 ILE A N 1
ATOM 1087 C CA . ILE A 1 141 ? -8.977 16.766 11.469 1 61.47 141 ILE A CA 1
ATOM 1088 C C . ILE A 1 141 ? -7.602 17.422 11.594 1 61.47 141 ILE A C 1
ATOM 1090 O O . ILE A 1 141 ? -7.453 18.453 12.266 1 61.47 141 ILE A O 1
ATOM 1094 N N . SER A 1 142 ? -6.672 16.828 10.891 1 57.16 142 SER A N 1
ATOM 1095 C CA . SER A 1 142 ? -5.309 17.344 10.914 1 57.16 142 SER A CA 1
ATOM 1096 C C . SER A 1 142 ? -5.109 18.422 9.844 1 57.16 142 SER A C 1
ATOM 1098 O O . SER A 1 142 ? -4.273 19.312 10 1 57.16 142 SER A O 1
ATOM 1100 N N . HIS A 1 143 ? -5.758 18.172 8.711 1 55.31 143 HIS A N 1
ATOM 1101 C CA . HIS A 1 143 ? -5.645 19.094 7.586 1 55.31 143 HIS A CA 1
ATOM 1102 C C . HIS A 1 143 ? -6.289 20.438 7.906 1 55.31 143 HIS A C 1
ATOM 1104 O O . HIS A 1 143 ? -5.871 21.469 7.387 1 55.31 143 HIS A O 1
ATOM 1110 N N . GLY A 1 144 ? -7.094 20.562 8.859 1 51.97 144 GLY A N 1
ATOM 1111 C CA . GLY A 1 144 ? -7.867 21.766 9.141 1 51.97 144 GLY A CA 1
ATOM 1112 C C . GLY A 1 144 ? -9.117 21.875 8.281 1 51.97 144 GLY A C 1
ATOM 1113 O O . GLY A 1 144 ? -9.797 22.891 8.312 1 51.97 144 GLY A O 1
ATOM 1114 N N . GLY A 1 145 ? -9.688 20.594 7.695 1 47.62 145 GLY A N 1
ATOM 1115 C CA . GLY A 1 145 ? -10.891 20.469 6.887 1 47.62 145 GLY A CA 1
ATOM 1116 C C . GLY A 1 145 ? -11.422 21.812 6.41 1 47.62 145 GLY A C 1
ATOM 1117 O O . GLY A 1 145 ? -10.828 22.859 6.699 1 47.62 145 GLY A O 1
ATOM 1118 N N . PRO A 1 146 ? -12.312 21.812 5.461 1 43.28 146 PRO A N 1
ATOM 1119 C CA . PRO A 1 146 ? -12.961 23.047 5.004 1 43.28 146 PRO A CA 1
ATOM 1120 C C . PRO A 1 146 ? -13.414 23.938 6.16 1 43.28 146 PRO A C 1
ATOM 1122 O O . PRO A 1 146 ? -13.617 25.141 5.973 1 43.28 146 PRO A O 1
ATOM 1125 N N . SER A 1 147 ? -13.703 23.234 7.129 1 40.56 147 SER A N 1
ATOM 1126 C CA . SER A 1 147 ? -14.312 24.031 8.195 1 40.56 147 SER A CA 1
ATOM 1127 C C . SER A 1 147 ? -13.242 24.625 9.109 1 40.56 147 SER A C 1
ATOM 1129 O O . SER A 1 147 ? -13.562 25.406 10.016 1 40.56 147 SER A O 1
ATOM 1131 N N . ALA A 1 148 ? -12.117 23.984 8.953 1 47.81 148 ALA A N 1
ATOM 1132 C CA . ALA A 1 148 ? -11.195 24.578 9.914 1 47.81 148 ALA A CA 1
ATOM 1133 C C . ALA A 1 148 ? -10.742 25.969 9.461 1 47.81 148 ALA A C 1
ATOM 1135 O O . ALA A 1 148 ? -10.453 26.172 8.281 1 47.81 148 ALA A O 1
ATOM 1136 N N . GLY A 1 149 ? -11.367 26.938 10.023 1 46.88 149 GLY A N 1
ATOM 1137 C CA . GLY A 1 149 ? -11.094 28.344 9.797 1 46.88 149 GLY A CA 1
ATOM 1138 C C . GLY A 1 149 ? -9.641 28.625 9.453 1 46.88 149 GLY A C 1
ATOM 1139 O O . GLY A 1 149 ? -9.156 28.172 8.406 1 46.88 149 GLY A O 1
ATOM 1140 N N . ARG A 1 150 ? -8.766 28.906 10.477 1 59.25 150 ARG A N 1
ATOM 1141 C CA . ARG A 1 150 ? -7.441 29.5 10.312 1 59.25 150 ARG A CA 1
ATOM 1142 C C . ARG A 1 150 ? -6.352 28.438 10.367 1 59.25 150 ARG A C 1
ATOM 1144 O O . ARG A 1 150 ? -6.383 27.562 11.227 1 59.25 150 ARG A O 1
ATOM 1151 N N . ALA A 1 151 ? -5.516 28.297 9.312 1 62.94 151 ALA A N 1
ATOM 1152 C CA . ALA A 1 151 ? -4.375 27.391 9.25 1 62.94 151 ALA A CA 1
ATOM 1153 C C . ALA A 1 151 ? -3.605 27.375 10.562 1 62.94 151 ALA A C 1
ATOM 1155 O O . ALA A 1 151 ? -3.07 26.344 10.969 1 62.94 151 ALA A O 1
ATOM 1156 N N . SER A 1 152 ? -3.6 28.484 11.281 1 63.31 152 SER A N 1
ATOM 1157 C CA . SER A 1 152 ? -2.83 28.609 12.516 1 63.31 152 SER A CA 1
ATOM 1158 C C . SER A 1 152 ? -3.545 27.922 13.68 1 63.31 152 SER A C 1
ATOM 1160 O O . SER A 1 152 ? -2.943 27.688 14.727 1 63.31 152 SER A O 1
ATOM 1162 N N . CYS A 1 153 ? -4.793 27.547 13.344 1 61.28 153 CYS A N 1
ATOM 1163 C CA . CYS A 1 153 ? -5.582 27.078 14.484 1 61.28 153 CYS A CA 1
ATOM 1164 C C . CYS A 1 153 ? -5.809 25.578 14.406 1 61.28 153 CYS A C 1
ATOM 1166 O O . CYS A 1 153 ? -6.418 24.984 15.312 1 61.28 153 CYS A O 1
ATOM 1168 N N . ILE A 1 154 ? -5.309 25 13.414 1 64.44 154 ILE A N 1
ATOM 1169 C CA . ILE A 1 154 ? -5.426 23.547 13.398 1 64.44 154 ILE A CA 1
ATOM 1170 C C . ILE A 1 154 ? -4.492 22.938 14.438 1 64.44 154 ILE A C 1
ATOM 1172 O O . ILE A 1 154 ? -3.473 23.547 14.797 1 64.44 154 ILE A O 1
ATOM 1176 N N . TRP A 1 155 ? -4.855 21.781 14.953 1 68.38 155 TRP A N 1
ATOM 1177 C CA . TRP A 1 155 ? -4.16 21.234 16.109 1 68.38 155 TRP A CA 1
ATOM 1178 C C . TRP A 1 155 ? -2.684 21 15.805 1 68.38 155 TRP A C 1
ATOM 1180 O O . TRP A 1 155 ? -1.819 21.266 16.641 1 68.38 155 TRP A O 1
ATOM 1190 N N . PRO A 1 156 ? -2.328 20.547 14.594 1 72.94 156 PRO A N 1
ATOM 1191 C CA . PRO A 1 156 ? -0.893 20.391 14.352 1 72.94 156 PRO A CA 1
ATOM 1192 C C . PRO A 1 156 ? -0.133 21.719 14.438 1 72.94 156 PRO A C 1
ATOM 1194 O O . PRO A 1 156 ? 0.997 21.75 14.93 1 72.94 156 PRO A O 1
ATOM 1197 N N . SER A 1 157 ? -0.708 22.75 13.984 1 70.75 157 SER A N 1
ATOM 1198 C CA . SER A 1 157 ? -0.063 24.062 14.055 1 70.75 157 SER A CA 1
ATOM 1199 C C . SER A 1 157 ? 0.088 24.531 15.5 1 70.75 157 SER A C 1
ATOM 1201 O O . SER A 1 157 ? 1.114 25.109 15.867 1 70.75 157 SER A O 1
ATOM 1203 N N . LEU A 1 158 ? -0.95 24.297 16.219 1 66.88 158 LEU A N 1
ATOM 1204 C CA . LEU A 1 158 ? -0.919 24.688 17.625 1 66.88 158 LEU A CA 1
ATOM 1205 C C . LEU A 1 158 ? 0.161 23.906 18.375 1 66.88 158 LEU A C 1
ATOM 1207 O O . LEU A 1 158 ? 0.917 24.5 19.156 1 66.88 158 LEU A O 1
ATOM 1211 N N . VAL A 1 159 ? 0.232 22.688 18.094 1 70.19 159 VAL A N 1
ATOM 1212 C CA . VAL A 1 159 ? 1.224 21.844 18.734 1 70.19 159 VAL A CA 1
ATOM 1213 C C . VAL A 1 159 ? 2.627 22.25 18.297 1 70.19 159 VAL A C 1
ATOM 1215 O O . VAL A 1 159 ? 3.545 22.312 19.109 1 70.19 159 VAL A O 1
ATOM 1218 N N . ALA A 1 160 ? 2.752 22.5 17.078 1 72.81 160 ALA A N 1
ATOM 1219 C CA . ALA A 1 160 ? 4.055 22.875 16.531 1 72.81 160 ALA A CA 1
ATOM 1220 C C . ALA A 1 160 ? 4.559 24.172 17.172 1 72.81 160 ALA A C 1
ATOM 1222 O O . ALA A 1 160 ? 5.746 24.297 17.469 1 72.81 160 ALA A O 1
ATOM 1223 N N . ARG A 1 161 ? 3.674 25.016 17.328 1 69.31 161 ARG A N 1
ATOM 1224 C CA . ARG A 1 161 ? 4.039 26.297 17.953 1 69.31 161 ARG A CA 1
ATOM 1225 C C . ARG A 1 161 ? 4.426 26.094 19.406 1 69.31 161 ARG A C 1
ATOM 1227 O O . ARG A 1 161 ? 5.426 26.656 19.875 1 69.31 161 ARG A O 1
ATOM 1234 N N . ALA A 1 162 ? 3.623 25.328 20.047 1 65.62 162 ALA A N 1
ATOM 1235 C CA . ALA A 1 162 ? 3.863 25.094 21.469 1 65.62 162 ALA A CA 1
ATOM 1236 C C . ALA A 1 162 ? 5.184 24.359 21.688 1 65.62 162 ALA A C 1
ATOM 1238 O O . ALA A 1 162 ? 5.906 24.641 22.641 1 65.62 162 ALA A O 1
ATOM 1239 N N . ALA A 1 163 ? 5.504 23.531 20.797 1 67.12 163 ALA A N 1
ATOM 1240 C CA . ALA A 1 163 ? 6.703 22.703 20.922 1 67.12 163 ALA A CA 1
ATOM 1241 C C . ALA A 1 163 ? 7.887 23.359 20.203 1 67.12 163 ALA A C 1
ATOM 1243 O O . ALA A 1 163 ? 9.023 22.875 20.312 1 67.12 163 ALA A O 1
ATOM 1244 N N . ASP A 1 164 ? 7.672 24.391 19.562 1 72.56 164 ASP A N 1
ATOM 1245 C CA . ASP A 1 164 ? 8.695 25.094 18.797 1 72.56 164 ASP A CA 1
ATOM 1246 C C . ASP A 1 164 ? 9.398 24.156 17.812 1 72.56 164 ASP A C 1
ATOM 1248 O O . ASP A 1 164 ? 10.625 24.078 17.812 1 72.56 164 ASP A O 1
ATOM 1252 N N . VAL A 1 165 ? 8.594 23.453 17.062 1 72.19 165 VAL A N 1
ATOM 1253 C CA . VAL A 1 165 ? 9.117 22.547 16.031 1 72.19 165 VAL A CA 1
ATOM 1254 C C . VAL A 1 165 ? 8.648 23.016 14.648 1 72.19 165 VAL A C 1
ATOM 1256 O O . VAL A 1 165 ? 7.695 23.781 14.539 1 72.19 165 VAL A O 1
ATOM 1259 N N . LYS A 1 166 ? 9.438 22.594 13.688 1 72 166 LYS A N 1
ATOM 1260 C CA . LYS A 1 166 ? 9.023 22.781 12.305 1 72 166 LYS A CA 1
ATOM 1261 C C . LYS A 1 166 ? 8 21.734 11.875 1 72 166 LYS A C 1
ATOM 1263 O O . LYS A 1 166 ? 8.266 20.531 11.961 1 72 166 LYS A O 1
ATOM 1268 N N . LEU A 1 167 ? 6.871 22.266 11.438 1 74.5 167 LEU A N 1
ATOM 1269 C CA . LEU A 1 167 ? 5.789 21.375 11.07 1 74.5 167 LEU A CA 1
ATOM 1270 C C . LEU A 1 167 ? 5.766 21.141 9.562 1 74.5 167 LEU A C 1
ATOM 1272 O O . LEU A 1 167 ? 5.82 22.094 8.781 1 74.5 167 LEU A O 1
ATOM 1276 N N . VAL A 1 168 ? 5.809 19.906 9.203 1 74.19 168 VAL A N 1
ATOM 1277 C CA . VAL A 1 168 ? 5.418 19.469 7.859 1 74.19 168 VAL A CA 1
ATOM 1278 C C . VAL A 1 168 ? 4.082 18.734 7.918 1 74.19 168 VAL A C 1
ATOM 1280 O O . VAL A 1 168 ? 4.016 17.594 8.359 1 74.19 168 VAL A O 1
ATOM 1283 N N . ASN A 1 169 ? 3.07 19.438 7.504 1 73.94 169 ASN A N 1
ATOM 1284 C CA . ASN A 1 169 ? 1.723 18.891 7.629 1 73.94 169 ASN A CA 1
ATOM 1285 C C . ASN A 1 169 ? 1.29 18.172 6.355 1 73.94 169 ASN A C 1
ATOM 1287 O O . ASN A 1 169 ? 1.141 18.797 5.305 1 73.94 169 ASN A O 1
ATOM 1291 N N . MET A 1 170 ? 1.14 16.906 6.492 1 71.5 170 MET A N 1
ATOM 1292 C CA . MET A 1 170 ? 0.622 16.062 5.414 1 71.5 170 MET A CA 1
ATOM 1293 C C . MET A 1 170 ? -0.789 15.578 5.73 1 71.5 170 MET A C 1
ATOM 1295 O O . MET A 1 170 ? -1.067 14.383 5.672 1 71.5 170 MET A O 1
ATOM 1299 N N . GLY A 1 171 ? -1.587 16.516 6.129 1 66 171 GLY A N 1
ATOM 1300 C CA . GLY A 1 171 ? -2.996 16.234 6.336 1 66 171 GLY A CA 1
ATOM 1301 C C . GLY A 1 171 ? -3.803 16.25 5.051 1 66 171 GLY A C 1
ATOM 1302 O O . GLY A 1 171 ? -3.629 17.141 4.215 1 66 171 GLY A O 1
ATOM 1303 N N . PHE A 1 172 ? -4.574 15.141 4.801 1 60.69 172 PHE A N 1
ATOM 1304 C CA . PHE A 1 172 ? -5.41 15.016 3.611 1 60.69 172 PHE A CA 1
ATOM 1305 C C . PHE A 1 172 ? -6.887 14.961 3.99 1 60.69 172 PHE A C 1
ATOM 1307 O O . PHE A 1 172 ? -7.379 13.922 4.43 1 60.69 172 PHE A O 1
ATOM 1314 N N . GLY A 1 173 ? -7.469 16.156 3.922 1 63.25 173 GLY A N 1
ATOM 1315 C CA . GLY A 1 173 ? -8.883 16.172 4.27 1 63.25 173 GLY A CA 1
ATOM 1316 C C . GLY A 1 173 ? -9.711 15.211 3.441 1 63.25 173 GLY A C 1
ATOM 1317 O O . GLY A 1 173 ? -9.734 15.305 2.213 1 63.25 173 GLY A O 1
ATOM 1318 N N . GLY A 1 174 ? -10.25 14.242 4.117 1 67.75 174 GLY A N 1
ATOM 1319 C CA . GLY A 1 174 ? -11.133 13.289 3.457 1 67.75 174 GLY A CA 1
ATOM 1320 C C . GLY A 1 174 ? -10.398 12.305 2.574 1 67.75 174 GLY A C 1
ATOM 1321 O O . GLY A 1 174 ? -11.016 11.5 1.874 1 67.75 174 GLY A O 1
ATOM 1322 N N . GLU A 1 175 ? -9.109 12.383 2.643 1 75.81 175 GLU A N 1
ATOM 1323 C CA . GLU A 1 175 ? -8.328 11.57 1.714 1 75.81 175 GLU A CA 1
ATOM 1324 C C . GLU A 1 175 ? -7.211 10.828 2.438 1 75.81 175 GLU A C 1
ATOM 1326 O O . GLU A 1 175 ? -6.188 10.5 1.837 1 75.81 175 GLU A O 1
ATOM 1331 N N . CYS A 1 176 ? -7.406 10.648 3.674 1 84.88 176 CYS A N 1
ATOM 1332 C CA . CYS A 1 176 ? -6.406 9.922 4.449 1 84.88 176 CYS A CA 1
ATOM 1333 C C . CYS A 1 176 ? -6.629 8.414 4.355 1 84.88 176 CYS A C 1
ATOM 1335 O O . CYS A 1 176 ? -7.301 7.828 5.207 1 84.88 176 CYS A O 1
ATOM 1337 N N . TYR A 1 177 ? -6.008 7.734 3.318 1 90.25 177 TYR A N 1
ATOM 1338 C CA . TYR A 1 177 ? -6.324 6.344 3.014 1 90.25 177 TYR A CA 1
ATOM 1339 C C . TYR A 1 177 ? -5.066 5.484 3.035 1 90.25 177 TYR A C 1
ATOM 1341 O O . TYR A 1 177 ? -5.047 4.391 2.465 1 90.25 177 TYR A O 1
ATOM 1349 N N . LEU A 1 178 ? -3.988 5.973 3.633 1 93.38 178 LEU A N 1
ATOM 1350 C CA . LEU A 1 178 ? -2.742 5.215 3.701 1 93.38 178 LEU A CA 1
ATOM 1351 C C . LEU A 1 178 ? -2.221 4.898 2.303 1 93.38 178 LEU A C 1
ATOM 1353 O O . LEU A 1 178 ? -1.77 3.781 2.041 1 93.38 178 LEU A O 1
ATOM 1357 N N . ASP A 1 179 ? -2.299 5.898 1.502 1 87.88 179 ASP A N 1
ATOM 1358 C CA . ASP A 1 179 ? -1.803 5.727 0.14 1 87.88 179 ASP A CA 1
ATOM 1359 C C . ASP A 1 179 ? -0.303 5.438 0.134 1 87.88 179 ASP A C 1
ATOM 1361 O O . ASP A 1 179 ? 0.476 6.168 0.751 1 87.88 179 ASP A O 1
ATOM 1365 N N . PRO A 1 180 ? 0.118 4.41 -0.622 1 88.81 180 PRO A N 1
ATOM 1366 C CA . PRO A 1 180 ? 1.543 4.074 -0.653 1 88.81 180 PRO A CA 1
ATOM 1367 C C . PRO A 1 180 ? 2.412 5.23 -1.142 1 88.81 180 PRO A C 1
ATOM 1369 O O . PRO A 1 180 ? 3.529 5.418 -0.655 1 88.81 180 PRO A O 1
ATOM 1372 N N . ILE A 1 181 ? 1.941 6.008 -2.008 1 80.12 181 ILE A N 1
ATOM 1373 C CA . ILE A 1 181 ? 2.727 7.117 -2.537 1 80.12 181 ILE A CA 1
ATOM 1374 C C . ILE A 1 181 ? 2.992 8.133 -1.429 1 80.12 181 ILE A C 1
ATOM 1376 O O . ILE A 1 181 ? 4.055 8.758 -1.393 1 80.12 181 ILE A O 1
ATOM 1380 N N . VAL A 1 182 ? 2.043 8.281 -0.561 1 82.56 182 VAL A N 1
ATOM 1381 C CA . VAL A 1 182 ? 2.217 9.195 0.561 1 82.56 182 VAL A CA 1
ATOM 1382 C C . VAL A 1 182 ? 3.285 8.656 1.509 1 82.56 182 VAL A C 1
ATOM 1384 O O . VAL A 1 182 ? 4.156 9.406 1.961 1 82.56 182 VAL A O 1
ATOM 1387 N N . ALA A 1 183 ? 3.205 7.398 1.761 1 90.31 183 ALA A N 1
ATOM 1388 C CA . ALA A 1 183 ? 4.223 6.777 2.605 1 90.31 183 ALA A CA 1
ATOM 1389 C C . ALA A 1 183 ? 5.617 6.98 2.025 1 90.31 183 ALA A C 1
ATOM 1391 O O . ALA A 1 183 ? 6.551 7.336 2.75 1 90.31 183 ALA A O 1
ATOM 1392 N N . ARG A 1 184 ? 5.766 6.797 0.774 1 84.31 184 ARG A N 1
ATOM 1393 C CA . ARG A 1 184 ? 7.059 6.949 0.116 1 84.31 184 ARG A CA 1
ATOM 1394 C C . ARG A 1 184 ? 7.535 8.398 0.183 1 84.31 184 ARG A C 1
ATOM 1396 O O . ARG A 1 184 ? 8.727 8.656 0.386 1 84.31 184 ARG A O 1
ATOM 1403 N N . THR A 1 185 ? 6.598 9.266 0.006 1 78.56 185 THR A N 1
ATOM 1404 C CA . THR A 1 185 ? 6.934 10.688 0.102 1 78.56 185 THR A CA 1
ATOM 1405 C C . THR A 1 185 ? 7.422 11.031 1.506 1 78.56 185 THR A C 1
ATOM 1407 O O . THR A 1 185 ? 8.453 11.688 1.667 1 78.56 185 THR A O 1
ATOM 1410 N N . MET A 1 186 ? 6.73 10.594 2.438 1 86.12 186 MET A N 1
ATOM 1411 C CA . MET A 1 186 ? 7.082 10.859 3.83 1 86.12 186 MET A CA 1
ATOM 1412 C C . MET A 1 186 ? 8.414 10.203 4.191 1 86.12 186 MET A C 1
ATOM 1414 O O . MET A 1 186 ? 9.188 10.75 4.973 1 86.12 186 MET A O 1
ATOM 1418 N N . ARG A 1 187 ? 8.594 9.016 3.613 1 88.88 187 ARG A N 1
ATOM 1419 C CA . ARG A 1 187 ? 9.844 8.281 3.797 1 88.88 187 ARG A CA 1
ATOM 1420 C C . ARG A 1 187 ? 11.047 9.141 3.412 1 88.88 187 ARG A C 1
ATOM 1422 O O . ARG A 1 187 ? 12.094 9.086 4.062 1 88.88 187 ARG A O 1
ATOM 1429 N N . ASP A 1 188 ? 10.859 9.992 2.496 1 79.75 188 ASP A N 1
ATOM 1430 C CA . ASP A 1 188 ? 11.984 10.703 1.893 1 79.75 188 ASP A CA 1
ATOM 1431 C C . ASP A 1 188 ? 12.117 12.109 2.461 1 79.75 188 ASP A C 1
ATOM 1433 O O . ASP A 1 188 ? 13.047 12.844 2.117 1 79.75 188 ASP A O 1
ATOM 1437 N N . ILE A 1 189 ? 11.219 12.523 3.373 1 78.62 189 ILE A N 1
ATOM 1438 C CA . ILE A 1 189 ? 11.297 13.82 4.035 1 78.62 189 ILE A CA 1
ATOM 1439 C C . ILE A 1 189 ? 12.07 13.688 5.34 1 78.62 189 ILE A C 1
ATOM 1441 O O . ILE A 1 189 ? 11.688 12.914 6.223 1 78.62 189 ILE A O 1
ATOM 1445 N N . LYS A 1 190 ? 13.188 14.375 5.355 1 82.62 190 LYS A N 1
ATOM 1446 C CA . LYS A 1 190 ? 13.938 14.367 6.609 1 82.62 190 LYS A CA 1
ATOM 1447 C C . LYS A 1 190 ? 13.094 14.922 7.754 1 82.62 190 LYS A C 1
ATOM 1449 O O . LYS A 1 190 ? 12.477 15.984 7.621 1 82.62 190 LYS A O 1
ATOM 1454 N N . CYS A 1 191 ? 12.984 14.203 8.883 1 83.62 191 CYS A N 1
ATOM 1455 C CA . CYS A 1 191 ? 12.188 14.617 10.039 1 83.62 191 CYS A CA 1
ATOM 1456 C C . CYS A 1 191 ? 12.711 13.977 11.32 1 83.62 191 CYS A C 1
ATOM 1458 O O . CYS A 1 191 ? 13.547 13.07 11.266 1 83.62 191 CYS A O 1
ATOM 1460 N N . ASP A 1 192 ? 12.242 14.555 12.367 1 82.31 192 ASP A N 1
ATOM 1461 C CA . ASP A 1 192 ? 12.711 14.086 13.672 1 82.31 192 ASP A CA 1
ATOM 1462 C C . ASP A 1 192 ? 11.609 13.344 14.414 1 82.31 192 ASP A C 1
ATOM 1464 O O . ASP A 1 192 ? 11.883 12.617 15.375 1 82.31 192 ASP A O 1
ATOM 1468 N N . VAL A 1 193 ? 10.414 13.555 14.008 1 85.25 193 VAL A N 1
ATOM 1469 C CA . VAL A 1 193 ? 9.258 12.883 14.602 1 85.25 193 VAL A CA 1
ATOM 1470 C C . VAL A 1 193 ? 8.133 12.781 13.57 1 85.25 193 VAL A C 1
ATOM 1472 O O . VAL A 1 193 ? 7.938 13.695 12.766 1 85.25 193 VAL A O 1
ATOM 1475 N N . ILE A 1 194 ? 7.387 11.648 13.625 1 88.62 194 ILE A N 1
ATOM 1476 C CA . ILE A 1 194 ? 6.254 11.438 12.727 1 88.62 194 ILE A CA 1
ATOM 1477 C C . ILE A 1 194 ? 5 11.133 13.547 1 88.62 194 ILE A C 1
ATOM 1479 O O . ILE A 1 194 ? 5.055 10.367 14.516 1 88.62 194 ILE A O 1
ATOM 1483 N N . THR A 1 195 ? 3.947 11.812 13.219 1 86.62 195 THR A N 1
ATOM 1484 C CA . THR A 1 195 ? 2.648 11.445 13.773 1 86.62 195 THR A CA 1
ATOM 1485 C C . THR A 1 195 ? 1.704 10.977 12.664 1 86.62 195 THR A C 1
ATOM 1487 O O . THR A 1 195 ? 1.658 11.578 11.586 1 86.62 195 THR A O 1
ATOM 1490 N N . LEU A 1 196 ? 0.978 9.898 12.969 1 91.06 196 LEU A N 1
ATOM 1491 C CA . LEU A 1 196 ? -0.009 9.336 12.047 1 91.06 196 LEU A CA 1
ATOM 1492 C C . LEU A 1 196 ? -1.396 9.32 12.688 1 91.06 196 LEU A C 1
ATOM 1494 O O . LEU A 1 196 ? -1.66 8.523 13.586 1 91.06 196 LEU A O 1
ATOM 1498 N N . GLU A 1 197 ? -2.18 10.25 12.25 1 88 197 GLU A N 1
ATOM 1499 C CA . GLU A 1 197 ? -3.594 10.156 12.594 1 88 197 GLU A CA 1
ATOM 1500 C C . GLU A 1 197 ? -4.367 9.352 11.555 1 88 197 GLU A C 1
ATOM 1502 O O . GLU A 1 197 ? -4.625 9.836 10.453 1 88 197 GLU A O 1
ATOM 1507 N N . VAL A 1 198 ? -4.785 8.078 11.891 1 90.88 198 VAL A N 1
ATOM 1508 C CA . VAL A 1 198 ? -5.234 7.148 10.859 1 90.88 198 VAL A CA 1
ATOM 1509 C C . VAL A 1 198 ? -6.594 6.57 11.234 1 90.88 198 VAL A C 1
ATOM 1511 O O . VAL A 1 198 ? -6.852 6.289 12.406 1 90.88 198 VAL A O 1
ATOM 1514 N N . GLY A 1 199 ? -7.508 6.461 10.172 1 91.69 199 GLY A N 1
ATOM 1515 C CA . GLY A 1 199 ? -8.617 5.551 10.391 1 91.69 199 GLY A CA 1
ATOM 1516 C C . GLY A 1 199 ? -9.969 6.16 10.047 1 91.69 199 GLY A C 1
ATOM 1517 O O . GLY A 1 199 ? -10.828 5.488 9.469 1 91.69 199 GLY A O 1
ATOM 1518 N N . ILE A 1 200 ? -10.18 7.43 10.32 1 86.31 200 ILE A N 1
ATOM 1519 C CA . ILE A 1 200 ? -11.523 7.98 10.266 1 86.31 200 ILE A CA 1
ATOM 1520 C C . ILE A 1 200 ? -12.031 7.973 8.828 1 86.31 200 ILE A C 1
ATOM 1522 O O . ILE A 1 200 ? -13.156 7.539 8.562 1 86.31 200 ILE A O 1
ATOM 1526 N N . ASN A 1 201 ? -11.258 8.531 7.934 1 86 201 ASN A N 1
ATOM 1527 C CA . ASN A 1 201 ? -11.688 8.531 6.539 1 86 201 ASN A CA 1
ATOM 1528 C C . ASN A 1 201 ? -11.875 7.117 6.012 1 86 201 ASN A C 1
ATOM 1530 O O . ASN A 1 201 ? -12.805 6.855 5.238 1 86 201 ASN A O 1
ATOM 1534 N N . ILE A 1 202 ? -11.031 6.191 6.375 1 92.38 202 ILE A N 1
ATOM 1535 C CA . ILE A 1 202 ? -11.086 4.801 5.938 1 92.38 202 ILE A CA 1
ATOM 1536 C C . ILE A 1 202 ? -12.375 4.156 6.438 1 92.38 202 ILE A C 1
ATOM 1538 O O . ILE A 1 202 ? -13.086 3.496 5.672 1 92.38 202 ILE A O 1
ATOM 1542 N N . GLN A 1 203 ? -12.656 4.406 7.695 1 91.25 203 GLN A N 1
ATOM 1543 C CA . GLN A 1 203 ? -13.82 3.785 8.32 1 91.25 203 GLN A CA 1
ATOM 1544 C C . GLN A 1 203 ? -15.117 4.398 7.793 1 91.25 203 GLN A C 1
ATOM 1546 O O . GLN A 1 203 ? -16.047 3.676 7.414 1 91.25 203 GLN A O 1
ATOM 1551 N N . THR A 1 204 ? -15.227 5.695 7.695 1 88.25 204 THR A N 1
ATOM 1552 C CA . THR A 1 204 ? -16.484 6.367 7.383 1 88.25 204 THR A CA 1
ATOM 1553 C C . THR A 1 204 ? -16.891 6.105 5.934 1 88.25 204 THR A C 1
ATOM 1555 O O . THR A 1 204 ? -18.078 6.121 5.605 1 88.25 204 THR A O 1
ATOM 1558 N N . THR A 1 205 ? -15.945 5.84 5.121 1 87.88 205 THR A N 1
ATOM 1559 C CA . THR A 1 205 ? -16.25 5.629 3.711 1 87.88 205 THR A CA 1
ATOM 1560 C C . THR A 1 205 ? -16.188 4.148 3.357 1 87.88 205 THR A C 1
ATOM 1562 O O . THR A 1 205 ? -16.281 3.777 2.188 1 87.88 205 THR A O 1
ATOM 1565 N N . ALA A 1 206 ? -15.938 3.359 4.332 1 90.44 206 ALA A N 1
ATOM 1566 C CA . ALA A 1 206 ? -15.766 1.929 4.094 1 90.44 206 ALA A CA 1
ATOM 1567 C C . ALA A 1 206 ? -14.727 1.674 3.002 1 90.44 206 ALA A C 1
ATOM 1569 O O . ALA A 1 206 ? -14.953 0.864 2.1 1 90.44 206 ALA A O 1
ATOM 1570 N N . ALA A 1 207 ? -13.688 2.369 3.164 1 91.94 207 ALA A N 1
ATOM 1571 C CA . ALA A 1 207 ? -12.703 2.375 2.086 1 91.94 207 ALA A CA 1
ATOM 1572 C C . ALA A 1 207 ? -11.953 1.049 2.02 1 91.94 207 ALA A C 1
ATOM 1574 O O . ALA A 1 207 ? -11.453 0.665 0.961 1 91.94 207 ALA A O 1
ATOM 1575 N N . MET A 1 208 ? -11.844 0.392 3.143 1 93.56 208 MET A N 1
ATOM 1576 C CA . MET A 1 208 ? -11.117 -0.871 3.277 1 93.56 208 MET A CA 1
ATOM 1577 C C . MET A 1 208 ? -11.812 -1.785 4.285 1 93.56 208 MET A C 1
ATOM 1579 O O . MET A 1 208 ? -12.367 -1.314 5.277 1 93.56 208 MET A O 1
ATOM 1583 N N . THR A 1 209 ? -11.656 -3.039 4.027 1 93.06 209 THR A N 1
ATOM 1584 C CA . THR A 1 209 ? -12.062 -4.012 5.035 1 93.06 209 THR A CA 1
ATOM 1585 C C . THR A 1 209 ? -11.008 -4.129 6.133 1 93.06 209 THR A C 1
ATOM 1587 O O . THR A 1 209 ? -9.898 -3.605 5.988 1 93.06 209 THR A O 1
ATOM 1590 N N . ARG A 1 210 ? -11.422 -4.805 7.203 1 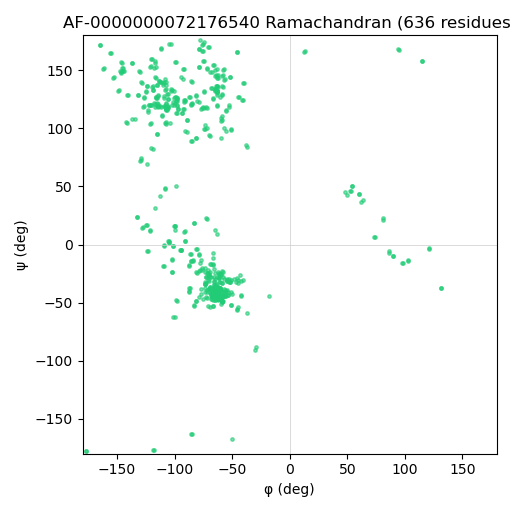92.12 210 ARG A N 1
ATOM 1591 C CA . ARG A 1 210 ? -10.508 -5.059 8.312 1 92.12 210 ARG A CA 1
ATOM 1592 C C . ARG A 1 210 ? -9.227 -5.73 7.824 1 92.12 210 ARG A C 1
ATOM 1594 O O . ARG A 1 210 ? -8.125 -5.332 8.211 1 92.12 210 ARG A O 1
ATOM 1601 N N . ARG A 1 211 ? -9.359 -6.684 6.961 1 86.5 211 ARG A N 1
ATOM 1602 C CA . ARG A 1 211 ? -8.234 -7.457 6.457 1 86.5 211 ARG A CA 1
ATOM 1603 C C . ARG A 1 211 ? -7.246 -6.566 5.711 1 86.5 211 ARG A C 1
ATOM 1605 O O . ARG A 1 211 ? -6.031 -6.676 5.898 1 86.5 211 ARG A O 1
ATOM 1612 N N . VAL A 1 212 ? -7.758 -5.777 4.879 1 92.5 212 VAL A N 1
ATOM 1613 C CA . VAL A 1 212 ? -6.918 -4.938 4.031 1 92.5 212 VAL A CA 1
ATOM 1614 C C . VAL A 1 212 ? -6.316 -3.805 4.859 1 92.5 212 VAL A C 1
ATOM 1616 O O . VAL A 1 212 ? -5.156 -3.436 4.668 1 92.5 212 VAL A O 1
ATOM 1619 N N . PHE A 1 213 ? -7.082 -3.326 5.836 1 95.12 213 PHE A N 1
ATOM 1620 C CA . PHE A 1 213 ? -6.637 -2.199 6.648 1 95.12 213 PHE A CA 1
ATOM 1621 C C . PHE A 1 213 ? -5.355 -2.545 7.398 1 95.12 213 PHE A C 1
ATOM 1623 O O . PHE A 1 213 ? -4.402 -1.767 7.398 1 95.12 213 PHE A O 1
ATOM 1630 N N . ARG A 1 214 ? -5.328 -3.633 7.969 1 91.69 214 ARG A N 1
ATOM 1631 C CA . ARG A 1 214 ? -4.164 -4.039 8.75 1 91.69 214 ARG A CA 1
ATOM 1632 C C . ARG A 1 214 ? -2.906 -4.062 7.895 1 91.69 214 ARG A C 1
ATOM 1634 O O . ARG A 1 214 ? -1.88 -3.492 8.266 1 91.69 214 ARG A O 1
ATOM 1641 N N . SER A 1 215 ? -3.031 -4.676 6.809 1 91 215 SER A N 1
ATOM 1642 C CA . SER A 1 215 ? -1.9 -4.801 5.895 1 91 215 SER A CA 1
ATOM 1643 C C . SER A 1 215 ? -1.467 -3.439 5.363 1 91 215 SER A C 1
ATOM 1645 O O . SER A 1 215 ? -0.271 -3.156 5.266 1 91 215 SER A O 1
ATOM 1647 N N . ALA A 1 216 ? -2.424 -2.641 5.043 1 94.75 216 ALA A N 1
ATOM 1648 C CA . ALA A 1 216 ? -2.135 -1.31 4.516 1 94.75 216 ALA A CA 1
ATOM 1649 C C . ALA A 1 216 ? -1.405 -0.458 5.551 1 94.75 216 ALA A C 1
ATOM 1651 O O . ALA A 1 216 ? -0.42 0.212 5.23 1 94.75 216 ALA A O 1
ATOM 1652 N N . PHE A 1 217 ? -1.876 -0.524 6.773 1 95.94 217 PHE A N 1
ATOM 1653 C CA . PHE A 1 217 ? -1.258 0.252 7.844 1 95.94 217 PHE A CA 1
ATOM 1654 C C . PHE A 1 217 ? 0.169 -0.219 8.102 1 95.94 217 PHE A C 1
ATOM 1656 O O . PHE A 1 217 ? 1.098 0.591 8.141 1 95.94 217 PHE A O 1
ATOM 1663 N N . GLU A 1 218 ? 0.35 -1.478 8.211 1 92.94 218 GLU A N 1
ATOM 1664 C CA . GLU A 1 218 ? 1.675 -2.023 8.484 1 92.94 218 GLU A CA 1
ATOM 1665 C C . GLU A 1 218 ? 2.641 -1.729 7.34 1 92.94 218 GLU A C 1
ATOM 1667 O O . GLU A 1 218 ? 3.801 -1.384 7.574 1 92.94 218 GLU A O 1
ATOM 1672 N N . GLY A 1 219 ? 2.117 -1.891 6.164 1 93 219 GLY A N 1
ATOM 1673 C CA . GLY A 1 219 ? 2.943 -1.542 5.016 1 93 219 GLY A CA 1
ATOM 1674 C C . GLY A 1 219 ? 3.338 -0.078 4.988 1 93 219 GLY A C 1
ATOM 1675 O O . GLY A 1 219 ? 4.461 0.261 4.613 1 93 219 GLY A O 1
ATOM 1676 N N . PHE A 1 220 ? 2.387 0.765 5.387 1 95.88 220 PHE A N 1
ATOM 1677 C CA . PHE A 1 220 ? 2.65 2.197 5.461 1 95.88 220 PHE A CA 1
ATOM 1678 C C . PHE A 1 220 ? 3.785 2.49 6.434 1 95.88 220 PHE A C 1
ATOM 1680 O O . PHE A 1 220 ? 4.738 3.191 6.094 1 95.88 220 PHE A O 1
ATOM 1687 N N . VAL A 1 221 ? 3.77 1.933 7.574 1 96.25 221 VAL A N 1
ATOM 1688 C CA . VAL A 1 221 ? 4.77 2.152 8.609 1 96.25 221 VAL A CA 1
ATOM 1689 C C . VAL A 1 221 ? 6.105 1.552 8.18 1 96.25 221 VAL A C 1
ATOM 1691 O O . VAL A 1 221 ? 7.16 2.156 8.391 1 96.25 221 VAL A O 1
ATOM 1694 N N . GLU A 1 222 ? 6.043 0.436 7.547 1 92.94 222 GLU A N 1
ATOM 1695 C CA . GLU A 1 222 ? 7.277 -0.197 7.086 1 92.94 222 GLU A CA 1
ATOM 1696 C C . GLU A 1 222 ? 7.98 0.665 6.039 1 92.94 222 GLU A C 1
ATOM 1698 O O . GLU A 1 222 ? 9.211 0.765 6.039 1 92.94 222 GLU A O 1
ATOM 1703 N N . THR A 1 223 ? 7.203 1.176 5.199 1 93.69 223 THR A N 1
ATOM 1704 C CA . THR A 1 223 ? 7.785 2.086 4.219 1 93.69 223 THR A CA 1
ATOM 1705 C C . THR A 1 223 ? 8.453 3.27 4.906 1 93.69 223 THR A C 1
ATOM 1707 O O . THR A 1 223 ? 9.57 3.648 4.555 1 93.69 223 THR A O 1
ATOM 1710 N N . LEU A 1 224 ? 7.758 3.836 5.875 1 94.88 224 LEU A N 1
ATOM 1711 C CA . LEU A 1 224 ? 8.352 4.934 6.637 1 94.88 224 LEU A CA 1
ATOM 1712 C C . LEU A 1 224 ? 9.672 4.504 7.27 1 94.88 224 LEU A C 1
ATOM 1714 O O . LEU A 1 224 ? 10.633 5.27 7.273 1 94.88 224 LEU A O 1
ATOM 1718 N N . ARG A 1 225 ? 9.781 3.318 7.738 1 96.25 225 ARG A N 1
ATOM 1719 C CA . ARG A 1 225 ? 10.945 2.824 8.469 1 96.25 225 ARG A CA 1
ATOM 1720 C C . ARG A 1 225 ? 12.133 2.633 7.535 1 96.25 225 ARG A C 1
ATOM 1722 O O . ARG A 1 225 ? 13.281 2.645 7.977 1 96.25 225 ARG A O 1
ATOM 1729 N N . GLU A 1 226 ? 11.859 2.447 6.305 1 92 226 GLU A N 1
ATOM 1730 C CA . GLU A 1 226 ? 12.961 2.383 5.344 1 92 226 GLU A CA 1
ATOM 1731 C C . GLU A 1 226 ? 13.75 3.686 5.324 1 92 226 GLU A C 1
ATOM 1733 O O . GLU A 1 226 ? 14.969 3.674 5.133 1 92 226 GLU A O 1
ATOM 1738 N N . GLY A 1 227 ? 13.141 4.777 5.551 1 92.25 227 GLY A N 1
ATOM 1739 C CA . GLY A 1 227 ? 13.805 6.07 5.57 1 92.25 227 GLY A CA 1
ATOM 1740 C C . GLY A 1 227 ? 14.07 6.59 6.969 1 92.25 227 GLY A C 1
ATOM 1741 O O . GLY A 1 227 ? 14.953 7.422 7.172 1 92.25 227 GLY A O 1
ATOM 1742 N N . HIS A 1 228 ? 13.273 6.098 7.902 1 94.56 228 HIS A N 1
ATOM 1743 C CA . HIS A 1 228 ? 13.336 6.566 9.281 1 94.56 228 HIS A CA 1
ATOM 1744 C C . HIS A 1 228 ? 13.43 5.395 10.258 1 94.56 228 HIS A C 1
ATOM 1746 O O . HIS A 1 228 ? 12.508 5.145 11.031 1 94.56 228 HIS A O 1
ATOM 1752 N N . PRO A 1 229 ? 14.508 4.754 10.32 1 93.75 229 PRO A N 1
ATOM 1753 C CA . PRO A 1 229 ? 14.617 3.531 11.117 1 93.75 229 PRO A CA 1
ATOM 1754 C C . PRO A 1 229 ? 14.453 3.783 12.617 1 93.75 229 PRO A C 1
ATOM 1756 O O . PRO A 1 229 ? 13.969 2.91 13.344 1 93.75 229 PRO A O 1
ATOM 1759 N N . LYS A 1 230 ? 14.82 4.992 13.008 1 90.06 230 LYS A N 1
ATOM 1760 C CA . LYS A 1 230 ? 14.844 5.203 14.453 1 90.06 230 LYS A CA 1
ATOM 1761 C C . LYS A 1 230 ? 13.969 6.391 14.852 1 90.06 230 LYS A C 1
ATOM 1763 O O . LYS A 1 230 ? 13.812 6.68 16.031 1 90.06 230 LYS A O 1
ATOM 1768 N N . VAL A 1 231 ? 13.43 7.098 13.914 1 89.06 231 VAL A N 1
ATOM 1769 C CA . VAL A 1 231 ? 12.578 8.25 14.211 1 89.06 231 VAL A CA 1
ATOM 1770 C C . VAL A 1 231 ? 11.312 7.785 14.93 1 89.06 231 VAL A C 1
ATOM 1772 O O . VAL A 1 231 ? 10.688 6.805 14.523 1 89.06 231 VAL A O 1
ATOM 1775 N N . PRO A 1 232 ? 10.977 8.445 15.992 1 89.44 232 PRO A N 1
ATOM 1776 C CA . PRO A 1 232 ? 9.727 8.07 16.656 1 89.44 232 PRO A CA 1
ATOM 1777 C C . PRO A 1 232 ? 8.492 8.297 15.789 1 89.44 232 PRO A C 1
ATOM 1779 O O . PRO A 1 232 ? 8.383 9.328 15.125 1 89.44 232 PRO A O 1
ATOM 1782 N N . ILE A 1 233 ? 7.66 7.281 15.75 1 91.62 233 ILE A N 1
ATOM 1783 C CA . ILE A 1 233 ? 6.363 7.359 15.086 1 91.62 233 ILE A CA 1
ATOM 1784 C C . ILE A 1 233 ? 5.246 7.219 16.109 1 91.62 233 ILE A C 1
ATOM 1786 O O . ILE A 1 233 ? 5.188 6.234 16.844 1 91.62 233 ILE A O 1
ATOM 1790 N N . VAL A 1 234 ? 4.391 8.258 16.172 1 86.56 234 VAL A N 1
ATOM 1791 C CA . VAL A 1 234 ? 3.258 8.242 17.078 1 86.56 234 VAL A CA 1
ATOM 1792 C C . VAL A 1 234 ? 1.958 8.078 16.297 1 86.56 234 VAL A C 1
ATOM 1794 O O . VAL A 1 234 ? 1.599 8.938 15.492 1 86.56 234 VAL A O 1
ATOM 1797 N N . VAL A 1 235 ? 1.297 6.98 16.594 1 91.38 235 VAL A N 1
ATOM 1798 C CA . VAL A 1 235 ? 0.031 6.703 15.93 1 91.38 235 VAL A CA 1
ATOM 1799 C C . VAL A 1 235 ? -1.131 7.133 16.812 1 91.38 235 VAL A C 1
ATOM 1801 O O . VAL A 1 235 ? -1.185 6.773 18 1 91.38 235 VAL A O 1
ATOM 1804 N N . ILE A 1 236 ? -1.977 7.949 16.219 1 85.75 236 ILE A N 1
ATOM 1805 C CA . ILE A 1 236 ? -3.188 8.383 16.906 1 85.75 236 ILE A CA 1
ATOM 1806 C C . ILE A 1 236 ? -4.406 7.691 16.297 1 85.75 236 ILE A C 1
ATOM 1808 O O . ILE A 1 236 ? -4.656 7.82 15.094 1 85.75 236 ILE A O 1
ATOM 1812 N N . SER A 1 237 ? -5.141 6.961 17.109 1 90.5 237 SER A N 1
ATOM 1813 C CA . SER A 1 237 ? -6.332 6.273 16.625 1 90.5 237 SER A CA 1
ATOM 1814 C C . SER A 1 237 ? -7.488 7.246 16.422 1 90.5 237 SER A C 1
ATOM 1816 O O . SER A 1 237 ? -7.43 8.391 16.875 1 90.5 237 SER A O 1
ATOM 1818 N N . PRO A 1 238 ? -8.539 6.809 15.727 1 88 238 PRO A N 1
ATOM 1819 C CA . PRO A 1 238 ? -9.68 7.695 15.492 1 88 238 PRO A CA 1
ATOM 1820 C C . PRO A 1 238 ? -10.312 8.195 16.781 1 88 238 PRO A C 1
ATOM 1822 O O . PRO A 1 238 ? -10.391 7.453 17.766 1 88 238 PRO A O 1
ATOM 1825 N N . LEU A 1 239 ? -10.75 9.43 16.625 1 80.81 239 LEU A N 1
ATOM 1826 C CA . LEU A 1 239 ? -11.5 10.023 17.719 1 80.81 239 LEU A CA 1
ATOM 1827 C C . LEU A 1 239 ? -12.914 9.453 17.781 1 80.81 239 LEU A C 1
ATOM 1829 O O . LEU A 1 239 ? -13.336 8.727 16.875 1 80.81 239 LEU A O 1
ATOM 1833 N N . TRP A 1 240 ? -13.57 9.82 18.797 1 81.19 240 TRP A N 1
ATOM 1834 C CA . TRP A 1 240 ? -14.945 9.359 18.984 1 81.19 240 TRP A CA 1
ATOM 1835 C C . TRP A 1 240 ? -15.859 9.984 17.938 1 81.19 240 TRP A C 1
ATOM 1837 O O . TRP A 1 240 ? -15.758 11.18 17.641 1 81.19 240 TRP A O 1
ATOM 1847 N N . TYR A 1 241 ? -16.672 9.219 17.359 1 81.62 241 TYR A N 1
ATOM 1848 C CA . TYR A 1 241 ? -17.75 9.625 16.453 1 81.62 241 TYR A CA 1
ATOM 1849 C C . TYR A 1 241 ? -19 8.781 16.672 1 81.62 241 TYR A C 1
ATOM 1851 O O . TYR A 1 241 ? -19.047 7.617 16.25 1 81.62 241 TYR A O 1
ATOM 1859 N N . GLY A 1 242 ? -19.969 9.32 17.297 1 80.31 242 GLY A N 1
ATOM 1860 C CA . GLY A 1 242 ? -21.156 8.648 17.812 1 80.31 242 GLY A CA 1
ATOM 1861 C C . GLY A 1 242 ? -21.844 7.793 16.766 1 80.31 242 GLY A C 1
ATOM 1862 O O . GLY A 1 242 ? -22.078 6.602 16.984 1 80.31 242 GLY A O 1
ATOM 1863 N N . PRO A 1 243 ? -22.156 8.258 15.641 1 82.62 243 PRO A N 1
ATOM 1864 C CA . PRO A 1 243 ? -22.953 7.551 14.648 1 82.62 243 PRO A CA 1
ATOM 1865 C C . PRO A 1 243 ? -22.312 6.25 14.172 1 82.62 243 PRO A C 1
ATOM 1867 O O . PRO A 1 243 ? -23.016 5.312 13.781 1 82.62 243 PRO A O 1
ATOM 1870 N N . LEU A 1 244 ? -20.984 6.188 14.273 1 89.94 244 LEU A N 1
ATOM 1871 C CA . LEU A 1 244 ? -20.312 5.02 13.711 1 89.94 244 LEU A CA 1
ATOM 1872 C C . LEU A 1 244 ? -19.391 4.379 14.742 1 89.94 244 LEU A C 1
ATOM 1874 O O . LEU A 1 244 ? -18.516 3.576 14.391 1 89.94 244 LEU A O 1
ATOM 1878 N N . GLU A 1 245 ? -19.562 4.742 15.938 1 90.44 245 GLU A N 1
ATOM 1879 C CA . GLU A 1 245 ? -18.719 4.207 17 1 90.44 245 GLU A CA 1
ATOM 1880 C C . GLU A 1 245 ? -18.875 2.693 17.125 1 90.44 245 GLU A C 1
ATOM 1882 O O . GLU A 1 245 ? -17.891 1.975 17.312 1 90.44 245 GLU A O 1
ATOM 1887 N N . ASP A 1 246 ? -20.109 2.262 16.953 1 92.38 246 ASP A N 1
ATOM 1888 C CA . ASP A 1 246 ? -20.359 0.85 17.219 1 92.38 246 ASP A CA 1
ATOM 1889 C C . ASP A 1 246 ? -20.906 0.133 15.992 1 92.38 246 ASP A C 1
ATOM 1891 O O . ASP A 1 246 ? -21.391 -0.994 16.078 1 92.38 246 ASP A O 1
ATOM 1895 N N . ARG A 1 247 ? -20.828 0.783 14.867 1 91.88 247 ARG A N 1
ATOM 1896 C CA . ARG A 1 247 ? -21.328 0.132 13.664 1 91.88 247 ARG A CA 1
ATOM 1897 C C . ARG A 1 247 ? -20.484 0.521 12.453 1 91.88 247 ARG A C 1
ATOM 1899 O O . ARG A 1 247 ? -19.938 1.626 12.391 1 91.88 247 ARG A O 1
ATOM 1906 N N . ALA A 1 248 ? -20.469 -0.402 11.508 1 91.31 248 ALA A N 1
ATOM 1907 C CA . ALA A 1 248 ? -19.812 -0.116 10.234 1 91.31 248 ALA A CA 1
ATOM 1908 C C . ALA A 1 248 ? -20.703 0.735 9.336 1 91.31 248 ALA A C 1
ATOM 1910 O O . ALA A 1 248 ? -21.922 0.743 9.492 1 91.31 248 ALA A O 1
ATOM 1911 N N . PRO A 1 249 ? -20.125 1.507 8.469 1 87.75 249 PRO A N 1
ATOM 1912 C CA . PRO A 1 249 ? -20.922 2.348 7.574 1 87.75 249 PRO A CA 1
ATOM 1913 C C . PRO A 1 249 ? -21.703 1.538 6.543 1 87.75 249 PRO A C 1
ATOM 1915 O O . PRO A 1 249 ? -22.656 2.041 5.957 1 87.75 249 PRO A O 1
ATOM 1918 N N . VAL A 1 250 ? -21.188 0.398 6.207 1 84.75 250 VAL A N 1
ATOM 1919 C CA . VAL A 1 250 ? -21.859 -0.515 5.293 1 84.75 250 VAL A CA 1
ATOM 1920 C C . VAL A 1 250 ? -22.109 -1.856 5.98 1 84.75 250 VAL A C 1
ATOM 1922 O O . VAL A 1 250 ? -21.438 -2.186 6.961 1 84.75 250 VAL A O 1
ATOM 1925 N N . GLY A 1 251 ? -23.094 -2.529 5.531 1 77.75 251 GLY A N 1
ATOM 1926 C CA . GLY A 1 251 ? -23.406 -3.826 6.109 1 77.75 251 GLY A CA 1
ATOM 1927 C C . GLY A 1 251 ? -22.328 -4.867 5.852 1 77.75 251 GLY A C 1
ATOM 1928 O O . GLY A 1 251 ? -21.469 -4.676 4.996 1 77.75 251 GLY A O 1
ATOM 1929 N N . GLY A 1 252 ? -22.203 -5.883 6.68 1 75.94 252 GLY A N 1
ATOM 1930 C CA . GLY A 1 252 ? -21.266 -6.984 6.527 1 75.94 252 GLY A CA 1
ATOM 1931 C C . GLY A 1 252 ? -20.219 -7.031 7.617 1 75.94 252 GLY A C 1
ATOM 1932 O O . GLY A 1 252 ? -19.844 -5.992 8.164 1 75.94 252 GLY A O 1
ATOM 1933 N N . SER A 1 253 ? -19.672 -8.125 7.809 1 74.81 253 SER A N 1
ATOM 1934 C CA . SER A 1 253 ? -18.766 -8.352 8.93 1 74.81 253 SER A CA 1
ATOM 1935 C C . SER A 1 253 ? -17.344 -7.953 8.586 1 74.81 253 SER A C 1
ATOM 1937 O O . SER A 1 253 ? -16.484 -7.824 9.469 1 74.81 253 SER A O 1
ATOM 1939 N N . SER A 1 254 ? -17.125 -7.645 7.375 1 86.56 254 SER A N 1
ATOM 1940 C CA . SER A 1 254 ? -15.758 -7.355 6.969 1 86.56 254 SER A CA 1
ATOM 1941 C C . SER A 1 254 ? -15.398 -5.895 7.215 1 86.56 254 SER A C 1
ATOM 1943 O O . SER A 1 254 ? -14.227 -5.527 7.227 1 86.56 254 SER A O 1
ATOM 1945 N N . PHE A 1 255 ? -16.453 -5.094 7.469 1 90 255 PHE A N 1
ATOM 1946 C CA . PHE A 1 255 ? -16.234 -3.672 7.699 1 90 255 PHE A CA 1
ATOM 1947 C C . PHE A 1 255 ? -16.234 -3.357 9.188 1 90 255 PHE A C 1
ATOM 1949 O O . PHE A 1 255 ? -16.797 -4.113 9.984 1 90 255 PHE A O 1
ATOM 1956 N N . MET A 1 256 ? -15.609 -2.266 9.492 1 94 256 MET A N 1
ATOM 1957 C CA . MET A 1 256 ? -15.305 -2.029 10.898 1 94 256 MET A CA 1
ATOM 1958 C C . MET A 1 256 ? -16.094 -0.837 11.43 1 94 256 MET A C 1
ATOM 1960 O O . MET A 1 256 ? -16.297 0.147 10.719 1 94 256 MET A O 1
ATOM 1964 N N . SER A 1 257 ? -16.562 -0.989 12.688 1 94.75 257 SER A N 1
ATOM 1965 C CA . SER A 1 257 ? -16.891 0.193 13.477 1 94.75 257 SER A CA 1
ATOM 1966 C C . SER A 1 257 ? -15.641 0.956 13.883 1 94.75 257 SER A C 1
ATOM 1968 O O . SER A 1 257 ? -14.523 0.485 13.664 1 94.75 257 SER A O 1
ATOM 1970 N N . LEU A 1 258 ? -15.805 2.127 14.422 1 93.44 258 LEU A N 1
ATOM 1971 C CA . LEU A 1 258 ? -14.633 2.85 14.914 1 93.44 258 LEU A CA 1
ATOM 1972 C C . LEU A 1 258 ? -13.969 2.088 16.062 1 93.44 258 LEU A C 1
ATOM 1974 O O . LEU A 1 258 ? -12.742 2.053 16.156 1 93.44 258 LEU A O 1
ATOM 1978 N N . LYS A 1 259 ? -14.773 1.532 16.859 1 94.31 259 LYS A N 1
ATOM 1979 C CA . LYS A 1 259 ? -14.258 0.702 17.938 1 94.31 259 LYS A CA 1
ATOM 1980 C C . LYS A 1 259 ? -13.43 -0.458 17.406 1 94.31 259 LYS A C 1
ATOM 1982 O O . LYS A 1 259 ? -12.328 -0.722 17.891 1 94.31 259 LYS A O 1
ATOM 1987 N N . ASP A 1 260 ? -13.953 -1.084 16.422 1 94.75 260 ASP A N 1
ATOM 1988 C CA . ASP A 1 260 ? -13.242 -2.193 15.789 1 94.75 260 ASP A CA 1
ATOM 1989 C C . ASP A 1 260 ? -11.93 -1.723 15.172 1 94.75 260 ASP A C 1
ATOM 1991 O O . ASP A 1 260 ? -10.914 -2.416 15.25 1 94.75 260 ASP A O 1
ATOM 1995 N N . LEU A 1 261 ? -12.023 -0.654 14.539 1 96.06 261 LEU A N 1
ATOM 1996 C CA . LEU A 1 261 ? -10.836 -0.143 13.867 1 96.06 261 LEU A CA 1
ATOM 1997 C C . LEU A 1 261 ? -9.742 0.207 14.875 1 96.06 261 LEU A C 1
ATOM 1999 O O . LEU A 1 261 ? -8.562 -0.078 14.648 1 96.06 261 LEU A O 1
ATOM 2003 N N . ARG A 1 262 ? -10.062 0.836 15.977 1 95.25 262 ARG A N 1
ATOM 2004 C CA . ARG A 1 262 ? -9.078 1.126 17.016 1 95.25 262 ARG A CA 1
ATOM 2005 C C . ARG A 1 262 ? -8.43 -0.155 17.531 1 95.25 262 ARG A C 1
ATOM 2007 O O . ARG A 1 262 ? -7.215 -0.202 17.734 1 95.25 262 ARG A O 1
ATOM 2014 N N . SER A 1 263 ? -9.258 -1.135 17.672 1 95.25 263 SER A N 1
ATOM 2015 C CA . SER A 1 263 ? -8.742 -2.424 18.125 1 95.25 263 SER A CA 1
ATOM 2016 C C . SER A 1 263 ? -7.793 -3.023 17.094 1 95.25 263 SER A C 1
ATOM 2018 O O . SER A 1 263 ? -6.742 -3.564 17.438 1 95.25 263 SER A O 1
ATOM 2020 N N . CYS A 1 264 ? -8.219 -2.955 15.906 1 94.44 264 CYS A N 1
ATOM 2021 C CA . CYS A 1 264 ? -7.391 -3.453 14.812 1 94.44 264 CYS A CA 1
ATOM 2022 C C . CYS A 1 264 ? -6.051 -2.723 14.773 1 94.44 264 CYS A C 1
ATOM 2024 O O . CYS A 1 264 ? -5 -3.352 14.625 1 94.44 264 CYS A O 1
ATOM 2026 N N . LEU A 1 265 ? -6.094 -1.449 14.906 1 96 265 LEU A N 1
ATOM 2027 C CA . LEU A 1 265 ? -4.895 -0.618 14.898 1 96 265 LEU A CA 1
ATOM 2028 C C . LEU A 1 265 ? -3.963 -0.994 16.047 1 96 265 LEU A C 1
ATOM 2030 O O . LEU A 1 265 ? -2.756 -1.144 15.844 1 96 265 LEU A O 1
ATOM 2034 N N . LEU A 1 266 ? -4.508 -1.158 17.172 1 94.38 266 LEU A N 1
ATOM 2035 C CA . LEU A 1 266 ? -3.717 -1.527 18.344 1 94.38 266 LEU A CA 1
ATOM 2036 C C . LEU A 1 266 ? -3.045 -2.881 18.141 1 94.38 266 LEU A C 1
ATOM 2038 O O . LEU A 1 266 ? -1.875 -3.057 18.5 1 94.38 266 LEU A O 1
ATOM 2042 N N . THR A 1 267 ? -3.746 -3.764 17.594 1 92.19 267 THR A N 1
ATOM 2043 C CA . THR A 1 267 ? -3.188 -5.078 17.312 1 92.19 267 THR A CA 1
ATOM 2044 C C . THR A 1 267 ? -1.988 -4.965 16.375 1 92.19 267 THR A C 1
ATOM 2046 O O . THR A 1 267 ? -0.958 -5.605 16.594 1 92.19 267 THR A O 1
ATOM 2049 N N . SER A 1 268 ? -2.164 -4.195 15.352 1 93.25 268 SER A N 1
ATOM 2050 C CA . SER A 1 268 ? -1.072 -3.986 14.406 1 93.25 268 SER A CA 1
ATOM 2051 C C . SER A 1 268 ? 0.142 -3.365 15.086 1 93.25 268 SER A C 1
ATOM 2053 O O . SER A 1 268 ? 1.274 -3.803 14.875 1 93.25 268 SER A O 1
ATOM 2055 N N . ILE A 1 269 ? -0.056 -2.393 15.891 1 92.94 269 ILE A N 1
ATOM 2056 C CA . ILE A 1 269 ? 1.023 -1.694 16.578 1 92.94 269 ILE A CA 1
ATOM 2057 C C . ILE A 1 269 ? 1.745 -2.66 17.516 1 92.94 269 ILE A C 1
ATOM 2059 O O . ILE A 1 269 ? 2.979 -2.705 17.547 1 92.94 269 ILE A O 1
ATOM 2063 N N . ASP A 1 270 ? 0.998 -3.416 18.219 1 91.81 270 ASP A N 1
ATOM 2064 C CA . ASP A 1 270 ? 1.581 -4.398 19.125 1 91.81 270 ASP A CA 1
ATOM 2065 C C . ASP A 1 270 ? 2.426 -5.418 18.375 1 91.81 270 ASP A C 1
ATOM 2067 O O . ASP A 1 270 ? 3.518 -5.781 18.812 1 91.81 270 ASP A O 1
ATOM 2071 N N . THR A 1 271 ? 1.857 -5.828 17.297 1 88.06 271 THR A N 1
ATOM 2072 C CA . THR A 1 271 ? 2.574 -6.781 16.469 1 88.06 271 THR A CA 1
ATOM 2073 C C . THR A 1 271 ? 3.9 -6.195 15.992 1 88.06 271 THR A C 1
ATOM 2075 O O . THR A 1 271 ? 4.938 -6.863 16.047 1 88.06 271 THR A O 1
ATOM 2078 N N . MET A 1 272 ? 3.863 -5.016 15.586 1 91.25 272 MET A N 1
ATOM 2079 C CA . MET A 1 272 ? 5.066 -4.367 15.07 1 91.25 272 MET A CA 1
ATOM 2080 C C . MET A 1 272 ? 6.07 -4.109 16.188 1 91.25 272 MET A C 1
ATOM 2082 O O . MET A 1 272 ? 7.277 -4.273 15.992 1 91.25 272 MET A O 1
ATOM 2086 N N . LYS A 1 273 ? 5.648 -3.768 17.297 1 90.25 273 LYS A N 1
ATOM 2087 C CA . LYS A 1 273 ? 6.523 -3.588 18.453 1 90.25 273 LYS A CA 1
ATOM 2088 C C . LYS A 1 273 ? 7.168 -4.91 18.859 1 90.25 273 LYS A C 1
ATOM 2090 O O . LYS A 1 273 ? 8.359 -4.957 19.172 1 90.25 273 LYS A O 1
ATOM 2095 N N . ALA A 1 274 ? 6.387 -5.891 18.875 1 87.69 274 ALA A N 1
ATOM 2096 C CA . ALA A 1 274 ? 6.906 -7.219 19.188 1 87.69 274 ALA A CA 1
ATOM 2097 C C . ALA A 1 274 ? 7.961 -7.648 18.156 1 87.69 274 ALA A C 1
ATOM 2099 O O . ALA A 1 274 ? 8.883 -8.398 18.484 1 87.69 274 ALA A O 1
ATOM 2100 N N . GLY A 1 275 ? 7.742 -7.109 17.031 1 84.81 275 GLY A N 1
ATOM 2101 C CA . GLY A 1 275 ? 8.703 -7.398 15.977 1 84.81 275 GLY A CA 1
ATOM 2102 C C . GLY A 1 275 ? 9.953 -6.551 16.062 1 84.81 275 GLY A C 1
ATOM 2103 O O . GLY A 1 275 ? 10.883 -6.719 15.266 1 84.81 275 GLY A O 1
ATOM 2104 N N . GLY A 1 276 ? 10.016 -5.59 17.016 1 87.81 276 GLY A N 1
ATOM 2105 C CA . GLY A 1 276 ? 11.258 -4.887 17.266 1 87.81 276 GLY A CA 1
ATOM 2106 C C . GLY A 1 276 ? 11.148 -3.389 17.062 1 87.81 276 GLY A C 1
ATOM 2107 O O . GLY A 1 276 ? 12.133 -2.662 17.219 1 87.81 276 GLY A O 1
ATOM 2108 N N . ASP A 1 277 ? 10.023 -2.977 16.656 1 91.69 277 ASP A N 1
ATOM 2109 C CA . ASP A 1 277 ? 9.891 -1.537 16.453 1 91.69 277 ASP A CA 1
ATOM 2110 C C . ASP A 1 277 ? 9.609 -0.821 17.766 1 91.69 277 ASP A C 1
ATOM 2112 O O . ASP A 1 277 ? 8.453 -0.485 18.062 1 91.69 277 ASP A O 1
ATOM 2116 N N . GLU A 1 278 ? 10.633 -0.396 18.422 1 88.81 278 GLU A N 1
ATOM 2117 C CA . GLU A 1 278 ? 10.516 0.191 19.766 1 88.81 278 GLU A CA 1
ATOM 2118 C C . GLU A 1 278 ? 10.164 1.675 19.688 1 88.81 278 GLU A C 1
ATOM 2120 O O . GLU A 1 278 ? 9.789 2.283 20.688 1 88.81 278 GLU A O 1
ATOM 2125 N N . GLN A 1 279 ? 10.289 2.227 18.531 1 88.44 279 GLN A N 1
ATOM 2126 C CA . GLN A 1 279 ? 10.047 3.658 18.391 1 88.44 279 GLN A CA 1
ATOM 2127 C C . GLN A 1 279 ? 8.656 3.924 17.812 1 88.44 279 GLN A C 1
ATOM 2129 O O . GLN A 1 279 ? 8.398 5.008 17.281 1 88.44 279 GLN A O 1
ATOM 2134 N N . LEU A 1 280 ? 7.816 2.9 17.859 1 91.19 280 LEU A N 1
ATOM 2135 C CA . LEU A 1 280 ? 6.414 3.031 17.469 1 91.19 280 LEU A CA 1
ATOM 2136 C C . LEU A 1 280 ? 5.535 3.221 18.703 1 91.19 280 LEU A C 1
ATOM 2138 O O . LEU A 1 280 ? 5.543 2.385 19.609 1 91.19 280 LEU A O 1
ATOM 2142 N N . PHE A 1 281 ? 4.844 4.371 18.734 1 85.88 281 PHE A N 1
ATOM 2143 C CA . PHE A 1 281 ? 4.035 4.727 19.906 1 85.88 281 PHE A CA 1
ATOM 2144 C C . PHE A 1 281 ? 2.57 4.883 19.516 1 85.88 281 PHE A C 1
ATOM 2146 O O . PHE A 1 281 ? 2.244 5.016 18.328 1 85.88 281 PHE A O 1
ATOM 2153 N N . TYR A 1 282 ? 1.715 4.773 20.531 1 87.88 282 TYR A N 1
ATOM 2154 C CA . TYR A 1 282 ? 0.272 4.777 20.312 1 87.88 282 TYR A CA 1
ATOM 2155 C C . TYR A 1 282 ? -0.419 5.746 21.266 1 87.88 282 TYR A C 1
ATOM 2157 O O . TYR A 1 282 ? -0.095 5.793 22.453 1 87.88 282 TYR A O 1
ATOM 2165 N N . ILE A 1 283 ? -1.23 6.598 20.688 1 81 283 ILE A N 1
ATOM 2166 C CA . ILE A 1 283 ? -2.133 7.441 21.469 1 81 283 ILE A CA 1
ATOM 2167 C C . ILE A 1 283 ? -3.58 7.074 21.156 1 81 283 ILE A C 1
ATOM 2169 O O . ILE A 1 283 ? -3.984 7.062 19.984 1 81 283 ILE A O 1
ATOM 2173 N N . ASP A 1 284 ? -4.285 6.785 22.203 1 84.44 284 ASP A N 1
ATOM 2174 C CA . ASP A 1 284 ? -5.711 6.508 22.062 1 84.44 284 ASP A CA 1
ATOM 2175 C C . ASP A 1 284 ? -6.488 7.785 21.75 1 84.44 284 ASP A C 1
ATOM 2177 O O . ASP A 1 284 ? -6.531 8.703 22.562 1 84.44 284 ASP A O 1
ATOM 2181 N N . GLY A 1 285 ? -7.105 7.781 20.594 1 82.06 285 GLY A N 1
ATOM 2182 C CA . GLY A 1 285 ? -7.867 8.945 20.188 1 82.06 285 GLY A CA 1
ATOM 2183 C C . GLY A 1 285 ? -8.992 9.297 21.141 1 82.06 285 GLY A C 1
ATOM 2184 O O . GLY A 1 285 ? -9.398 10.461 21.234 1 82.06 285 GLY A O 1
ATOM 2185 N N . LEU A 1 286 ? -9.477 8.32 21.859 1 81.81 286 LEU A N 1
ATOM 2186 C CA . LEU A 1 286 ? -10.57 8.547 22.797 1 81.81 286 LEU A CA 1
ATOM 2187 C C . LEU A 1 286 ? -10.094 9.359 24 1 81.81 286 LEU A C 1
ATOM 2189 O O . LEU A 1 286 ? -10.906 9.961 24.703 1 81.81 286 LEU A O 1
ATOM 2193 N N . THR A 1 287 ? -8.82 9.32 24.234 1 74.25 287 THR A N 1
ATOM 2194 C CA . THR A 1 287 ? -8.266 10.133 25.312 1 74.25 287 THR A CA 1
ATOM 2195 C C . THR A 1 287 ? -8.117 11.586 24.875 1 74.25 287 THR A C 1
ATOM 2197 O O . THR A 1 287 ? -8.023 12.484 25.719 1 74.25 287 THR A O 1
ATOM 2200 N N . LEU A 1 288 ? -8.047 11.734 23.578 1 67.12 288 LEU A N 1
ATOM 2201 C CA . LEU A 1 288 ? -7.973 13.086 23.031 1 67.12 288 LEU A CA 1
ATOM 2202 C C . LEU A 1 288 ? -9.367 13.695 22.906 1 67.12 288 LEU A C 1
ATOM 2204 O O . LEU A 1 288 ? -9.578 14.844 23.297 1 67.12 288 LEU A O 1
ATOM 2208 N N . LEU A 1 289 ? -10.266 12.969 22.25 1 62.97 289 LEU A N 1
ATOM 2209 C CA . LEU A 1 289 ? -11.68 13.312 22.156 1 62.97 289 LEU A CA 1
ATOM 2210 C C . LEU A 1 289 ? -12.562 12.094 22.406 1 62.97 289 LEU A C 1
ATOM 2212 O O . LEU A 1 289 ? -12.586 11.164 21.594 1 62.97 289 LEU A O 1
ATOM 2216 N N . GLY A 1 290 ? -13.234 12.109 23.625 1 55.28 290 GLY A N 1
ATOM 2217 C CA . GLY A 1 290 ? -14.109 11 23.984 1 55.28 290 GLY A CA 1
ATOM 2218 C C . GLY A 1 290 ? -15.578 11.336 23.812 1 55.28 290 GLY A C 1
ATOM 2219 O O . GLY A 1 290 ? -15.93 12.398 23.297 1 55.28 290 GLY A O 1
ATOM 2220 N N . SER A 1 291 ? -16.578 10.406 23.938 1 53.12 291 SER A N 1
ATOM 2221 C CA . SER A 1 291 ? -18.016 10.539 23.766 1 53.12 291 SER A CA 1
ATOM 2222 C C . SER A 1 291 ? -18.562 11.789 24.438 1 53.12 291 SER A C 1
ATOM 2224 O O . SER A 1 291 ? -19.5 12.414 23.953 1 53.12 291 SER A O 1
ATOM 2226 N N . GLY A 1 292 ? -18.375 12.016 25.531 1 50.19 292 GLY A N 1
ATOM 2227 C CA . GLY A 1 292 ? -18.953 13.125 26.266 1 50.19 292 GLY A CA 1
ATOM 2228 C C . GLY A 1 292 ? -18.453 14.484 25.797 1 50.19 292 GLY A C 1
ATOM 2229 O O . GLY A 1 292 ? -19 15.516 26.203 1 50.19 292 GLY A O 1
ATOM 2230 N N . GLU A 1 293 ? -17.516 14.484 24.953 1 48.53 293 GLU A N 1
ATOM 2231 C CA . GLU A 1 293 ? -16.844 15.734 24.625 1 48.53 293 GLU A CA 1
ATOM 2232 C C . GLU A 1 293 ? -17.031 16.109 23.156 1 48.53 293 GLU A C 1
ATOM 2234 O O . GLU A 1 293 ? -16.25 16.859 22.594 1 48.53 293 GLU A O 1
ATOM 2239 N N . GLU A 1 294 ? -18.141 15.75 22.578 1 44.56 294 GLU A N 1
ATOM 2240 C CA . GLU A 1 294 ? -18.375 15.891 21.141 1 44.56 294 GLU A CA 1
ATOM 2241 C C . GLU A 1 294 ? -17.938 17.266 20.656 1 44.56 294 GLU A C 1
ATOM 2243 O O . GLU A 1 294 ? -17.422 17.391 19.531 1 44.56 294 GLU A O 1
ATOM 2248 N N . LYS A 1 295 ? -18.484 18.344 21.25 1 41.59 295 LYS A N 1
ATOM 2249 C CA . LYS A 1 295 ? -18.562 19.688 20.656 1 41.59 295 LYS A CA 1
ATOM 2250 C C . LYS A 1 295 ? -17.188 20.234 20.344 1 41.59 295 LYS A C 1
ATOM 2252 O O . LYS A 1 295 ? -17 20.984 19.391 1 41.59 295 LYS A O 1
ATOM 2257 N N . MET A 1 296 ? -16.203 20.266 21.234 1 37.25 296 MET A N 1
ATOM 2258 C CA . MET A 1 296 ? -15.047 21.156 21.109 1 37.25 296 MET A CA 1
ATOM 2259 C C . MET A 1 296 ? -13.852 20.391 20.531 1 37.25 296 MET A C 1
ATOM 2261 O O . MET A 1 296 ? -12.961 19.984 21.281 1 37.25 296 MET A O 1
ATOM 2265 N N . LEU A 1 297 ? -14.055 19.75 19.531 1 40.53 297 LEU A N 1
ATOM 2266 C CA . LEU A 1 297 ? -12.984 18.938 18.953 1 40.53 297 LEU A CA 1
ATOM 2267 C C . LEU A 1 297 ? -11.641 19.641 19.078 1 40.53 297 LEU A C 1
ATOM 2269 O O . LEU A 1 297 ? -10.656 19.062 19.531 1 40.53 297 LEU A O 1
ATOM 2273 N N . PHE A 1 298 ? -11.727 20.875 18.422 1 39.38 298 PHE A N 1
ATOM 2274 C CA . PHE A 1 298 ? -10.492 21.641 18.25 1 39.38 298 PHE A CA 1
ATOM 2275 C C . PHE A 1 298 ? -9.977 22.141 19.594 1 39.38 298 PHE A C 1
ATOM 2277 O O . PHE A 1 298 ? -8.773 22.109 19.859 1 39.38 298 PHE A O 1
ATOM 2284 N N . ASP A 1 299 ? -10.977 22.625 20.297 1 39.41 299 ASP A N 1
ATOM 2285 C CA . ASP A 1 299 ? -10.578 23.234 21.562 1 39.41 299 ASP A CA 1
ATOM 2286 C C . ASP A 1 299 ? -9.984 22.188 22.516 1 39.41 299 ASP A C 1
ATOM 2288 O O . ASP A 1 299 ? -8.969 22.453 23.172 1 39.41 299 ASP A O 1
ATOM 2292 N N . LYS A 1 300 ? -10.594 21.141 22.578 1 41.56 300 LYS A N 1
ATOM 2293 C CA . LYS A 1 300 ? -10.133 20.141 23.531 1 41.56 300 LYS A CA 1
ATOM 2294 C C . LYS A 1 300 ? -8.898 19.422 23.031 1 41.56 300 LYS A C 1
ATOM 2296 O O . LYS A 1 300 ? -8.047 19 23.812 1 41.56 300 LYS A O 1
ATOM 2301 N N . LEU A 1 301 ? -8.852 19.156 21.766 1 43.78 301 LEU A N 1
ATOM 2302 C CA . LEU A 1 301 ? -7.598 18.594 21.266 1 43.78 301 LEU A CA 1
ATOM 2303 C C . LEU A 1 301 ? -6.414 19.438 21.719 1 43.78 301 LEU A C 1
ATOM 2305 O O . LEU A 1 301 ? -5.379 18.906 22.125 1 43.78 301 LEU A O 1
ATOM 2309 N N . LEU A 1 302 ? -6.684 20.766 21.609 1 42.09 302 LEU A N 1
ATOM 2310 C CA . LEU A 1 302 ? -5.672 21.703 22.109 1 42.09 302 LEU A CA 1
ATOM 2311 C C . LEU A 1 302 ? -5.445 21.516 23.609 1 42.09 302 LEU A C 1
ATOM 2313 O O . LEU A 1 302 ? -4.305 21.531 24.078 1 42.09 302 LEU A O 1
ATOM 2317 N N . GLU A 1 303 ? -6.605 21.438 24.219 1 44.69 303 GLU A N 1
ATOM 2318 C CA . GLU A 1 303 ? -6.496 21.234 25.656 1 44.69 303 GLU A CA 1
ATOM 2319 C C . GLU A 1 303 ? -5.887 19.875 25.969 1 44.69 303 GLU A C 1
ATOM 2321 O O . GLU A 1 303 ? -5.137 19.719 26.938 1 44.69 303 GLU A O 1
ATOM 2326 N N . SER A 1 304 ? -6.316 18.969 25.266 1 42.31 304 SER A N 1
ATOM 2327 C CA . SER A 1 304 ? -5.805 17.625 25.5 1 42.31 304 SER A CA 1
ATOM 2328 C C . SER A 1 304 ? -4.316 17.531 25.172 1 42.31 304 SER A C 1
ATOM 2330 O O . SER A 1 304 ? -3.58 16.797 25.828 1 42.31 304 SER A O 1
ATOM 2332 N N . PHE A 1 305 ? -3.979 18.094 24.141 1 42.62 305 PHE A N 1
ATOM 2333 C CA . PHE A 1 305 ? -2.539 18.125 23.906 1 42.62 305 PHE A CA 1
ATOM 2334 C C . PHE A 1 305 ? -1.824 18.875 25.016 1 42.62 305 PHE A C 1
ATOM 2336 O O . PHE A 1 305 ? -0.64 18.656 25.266 1 42.62 305 PHE A O 1
ATOM 2343 N N . ALA A 1 306 ? -2.557 19.766 25.562 1 39.62 306 ALA A N 1
ATOM 2344 C CA . ALA A 1 306 ? -2.076 20.406 26.797 1 39.62 306 ALA A CA 1
ATOM 2345 C C . ALA A 1 306 ? -2.182 19.438 27.984 1 39.62 306 ALA A C 1
ATOM 2347 O O . ALA A 1 306 ? -1.618 19.703 29.047 1 39.62 306 ALA A O 1
ATOM 2348 N N . SER A 1 307 ? -3.004 18.5 27.766 1 40 307 SER A N 1
ATOM 2349 C CA . SER A 1 307 ? -3.123 17.547 28.859 1 40 307 SER A CA 1
ATOM 2350 C C . SER A 1 307 ? -1.95 16.578 28.875 1 40 307 SER A C 1
ATOM 2352 O O . SER A 1 307 ? -1.086 16.625 28 1 40 307 SER A O 1
ATOM 2354 N N . ASP A 1 308 ? -1.875 15.703 29.859 1 43.28 308 ASP A N 1
ATOM 2355 C CA . ASP A 1 308 ? -0.782 14.758 30.078 1 43.28 308 ASP A CA 1
ATOM 2356 C C . ASP A 1 308 ? -0.538 13.914 28.828 1 43.28 308 ASP A C 1
ATOM 2358 O O . ASP A 1 308 ? 0.609 13.617 28.484 1 43.28 308 ASP A O 1
ATOM 2362 N N . GLU A 1 309 ? -1.497 13.68 28.156 1 43.12 309 GLU A N 1
ATOM 2363 C CA . GLU A 1 309 ? -1.357 12.789 27 1 43.12 309 GLU A CA 1
ATOM 2364 C C . GLU A 1 309 ? -0.806 13.539 25.797 1 43.12 309 GLU A C 1
ATOM 2366 O O . GLU A 1 309 ? 0.044 13.016 25.062 1 43.12 309 GLU A O 1
ATOM 2371 N N . GLY A 1 310 ? -1.35 14.625 25.5 1 45.31 310 GLY A N 1
ATOM 2372 C CA . GLY A 1 310 ? -0.752 15.492 24.5 1 45.31 310 GLY A CA 1
ATOM 2373 C C . GLY A 1 310 ? 0.671 15.898 24.828 1 45.31 310 GLY A C 1
ATOM 2374 O O . GLY A 1 310 ? 1.524 15.969 23.938 1 45.31 310 GLY A O 1
ATOM 2375 N N . ARG A 1 311 ? 0.797 16.188 26.109 1 46.84 311 ARG A N 1
ATOM 2376 C CA . ARG A 1 311 ? 2.162 16.391 26.594 1 46.84 311 ARG A CA 1
ATOM 2377 C C . ARG A 1 311 ? 3.049 15.211 26.203 1 46.84 311 ARG A C 1
ATOM 2379 O O . ARG A 1 311 ? 4.234 15.383 25.922 1 46.84 311 ARG A O 1
ATOM 2386 N N . GLY A 1 312 ? 2.338 14.148 26.188 1 45.31 312 GLY A N 1
ATOM 2387 C CA . GLY A 1 312 ? 3.1 12.984 25.766 1 45.31 312 GLY A CA 1
ATOM 2388 C C . GLY A 1 312 ? 3.539 13.062 24.312 1 45.31 312 GLY A C 1
ATOM 2389 O O . GLY A 1 312 ? 4.68 12.734 23.984 1 45.31 312 GLY A O 1
ATOM 2390 N N . LEU A 1 313 ? 2.605 13.398 23.484 1 47.41 313 LEU A N 1
ATOM 2391 C CA . LEU A 1 313 ? 3.018 13.578 22.094 1 47.41 313 LEU A CA 1
ATOM 2392 C C . LEU A 1 313 ? 4.105 14.641 21.984 1 47.41 313 LEU A C 1
ATOM 2394 O O . LEU A 1 313 ? 5.094 14.453 21.281 1 47.41 313 LEU A O 1
ATOM 2398 N N . ILE A 1 314 ? 3.799 15.805 22.672 1 48.53 314 ILE A N 1
ATOM 2399 C CA . ILE A 1 314 ? 4.77 16.891 22.703 1 48.53 314 ILE A CA 1
ATOM 2400 C C . ILE A 1 314 ? 6.102 16.391 23.25 1 48.53 314 ILE A C 1
ATOM 2402 O O . ILE A 1 314 ? 7.164 16.719 22.719 1 48.53 314 ILE A O 1
ATOM 2406 N N . GLU A 1 315 ? 5.934 15.641 24.297 1 47.41 315 GLU A N 1
ATOM 2407 C CA . GLU A 1 315 ? 7.164 15.086 24.844 1 47.41 315 GLU A CA 1
ATOM 2408 C C . GLU A 1 315 ? 7.875 14.195 23.828 1 47.41 315 GLU A C 1
ATOM 2410 O O . GLU A 1 315 ? 9.102 14.211 23.734 1 47.41 315 GLU A O 1
ATOM 2415 N N . HIS A 1 316 ? 7.086 13.492 23.094 1 42.25 316 HIS A N 1
ATOM 2416 C CA . HIS A 1 316 ? 7.719 12.641 22.094 1 42.25 316 HIS A CA 1
ATOM 2417 C C . HIS A 1 316 ? 8.352 13.469 20.984 1 42.25 316 HIS A C 1
ATOM 2419 O O . HIS A 1 316 ? 9.43 13.141 20.484 1 42.25 316 HIS A O 1
ATOM 2425 N N . VAL A 1 317 ? 7.637 14.438 20.609 1 43.19 317 VAL A N 1
ATOM 2426 C CA . VAL A 1 317 ? 8.141 15.297 19.547 1 43.19 317 VAL A CA 1
ATOM 2427 C C . VAL A 1 317 ? 9.312 16.125 20.062 1 43.19 317 VAL A C 1
ATOM 2429 O O . VAL A 1 317 ? 10.266 16.391 19.328 1 43.19 317 VAL A O 1
ATOM 2432 N N . ASN A 1 318 ? 9.25 16.578 21.281 1 42.91 318 ASN A N 1
ATOM 2433 C CA . ASN A 1 318 ? 10.281 17.453 21.844 1 42.91 318 ASN A CA 1
ATOM 2434 C C . ASN A 1 318 ? 11.508 16.641 22.266 1 42.91 318 ASN A C 1
ATOM 2436 O O . ASN A 1 318 ? 12.633 17.141 22.172 1 42.91 318 ASN A O 1
ATOM 2440 N N . ASP A 1 319 ? 11.312 15.383 23.016 1 39.03 319 ASP A N 1
ATOM 2441 C CA . ASP A 1 319 ? 12.453 14.617 23.5 1 39.03 319 ASP A CA 1
ATOM 2442 C C . ASP A 1 319 ? 12.344 13.148 23.078 1 39.03 319 ASP A C 1
ATOM 2444 O O . ASP A 1 319 ? 11.836 12.32 23.828 1 39.03 319 ASP A O 1
ATOM 2448 N N . PRO A 1 320 ? 12.594 12.93 21.797 1 38.16 320 PRO A N 1
ATOM 2449 C CA . PRO A 1 320 ? 12.5 11.531 21.359 1 38.16 320 PRO A CA 1
ATOM 2450 C C . PRO A 1 320 ? 13.391 10.594 22.172 1 38.16 320 PRO A C 1
ATOM 2452 O O . PRO A 1 320 ? 14.422 11.016 22.688 1 38.16 320 PRO A O 1
ATOM 2455 N N . MET B 1 1 ? 24.438 -27.141 -1.121 1 16.98 1 MET B N 1
ATOM 2456 C CA . MET B 1 1 ? 24.156 -27.109 0.312 1 16.98 1 MET B CA 1
ATOM 2457 C C . MET B 1 1 ? 23.594 -25.766 0.727 1 16.98 1 MET B C 1
ATOM 2459 O O . MET B 1 1 ? 23.703 -25.375 1.891 1 16.98 1 MET B O 1
ATOM 2463 N N . CYS B 1 2 ? 23.125 -25.031 -0.307 1 19.12 2 CYS B N 1
ATOM 2464 C CA . CYS B 1 2 ? 22.859 -23.594 -0.302 1 19.12 2 CYS B CA 1
ATOM 2465 C C . CYS B 1 2 ? 21.609 -23.281 0.509 1 19.12 2 CYS B C 1
ATOM 2467 O O . CYS B 1 2 ? 20.938 -22.281 0.26 1 19.12 2 CYS B O 1
ATOM 2469 N N . ALA B 1 3 ? 21.188 -24.188 1.485 1 22.33 3 ALA B N 1
ATOM 2470 C CA . ALA B 1 3 ? 19.984 -24.156 2.33 1 22.33 3 ALA B CA 1
ATOM 2471 C C . ALA B 1 3 ? 20.031 -22.969 3.295 1 22.33 3 ALA B C 1
ATOM 2473 O O . ALA B 1 3 ? 19 -22.562 3.826 1 22.33 3 ALA B O 1
ATOM 2474 N N . ASP B 1 4 ? 21.219 -22.531 3.787 1 23.53 4 ASP B N 1
ATOM 2475 C CA . ASP B 1 4 ? 21.344 -21.812 5.059 1 23.53 4 ASP B CA 1
ATOM 2476 C C . ASP B 1 4 ? 20.828 -20.391 4.934 1 23.53 4 ASP B C 1
ATOM 2478 O O . ASP B 1 4 ? 20.844 -19.625 5.91 1 23.53 4 ASP B O 1
ATOM 2482 N N . GLU B 1 5 ? 21.016 -19.844 3.811 1 24.77 5 GLU B N 1
ATOM 2483 C CA . GLU B 1 5 ? 20.766 -18.406 3.768 1 24.77 5 GLU B CA 1
ATOM 2484 C C . GLU B 1 5 ? 19.312 -18.094 4.062 1 24.77 5 GLU B C 1
ATOM 2486 O O . GLU B 1 5 ? 18.875 -16.938 3.949 1 24.77 5 GLU B O 1
ATOM 2491 N N . ASP B 1 6 ? 18.5 -19.031 4.488 1 25.34 6 ASP B N 1
ATOM 2492 C CA . ASP B 1 6 ? 17.062 -19.078 4.777 1 25.34 6 ASP B CA 1
ATOM 2493 C C . ASP B 1 6 ? 16.734 -18.281 6.035 1 25.34 6 ASP B C 1
ATOM 2495 O O . ASP B 1 6 ? 15.555 -18 6.305 1 25.34 6 ASP B O 1
ATOM 2499 N N . ASP B 1 7 ? 17.672 -18.141 7.012 1 25.73 7 ASP B N 1
ATOM 2500 C CA . ASP B 1 7 ? 17.359 -17.734 8.375 1 25.73 7 ASP B CA 1
ATOM 2501 C C . ASP B 1 7 ? 16.953 -16.266 8.438 1 25.73 7 ASP B C 1
ATOM 2503 O O . ASP B 1 7 ? 16.062 -15.898 9.211 1 25.73 7 ASP B O 1
ATOM 2507 N N . GLU B 1 8 ? 17.844 -15.484 7.879 1 25.83 8 GLU B N 1
ATOM 2508 C CA . GLU B 1 8 ? 17.703 -14.047 8.117 1 25.83 8 GLU B CA 1
ATOM 2509 C C . GLU B 1 8 ? 16.422 -13.508 7.5 1 25.83 8 GLU B C 1
ATOM 2511 O O . GLU B 1 8 ? 15.953 -12.43 7.879 1 25.83 8 GLU B O 1
ATOM 2516 N N . ARG B 1 9 ? 15.906 -14.133 6.523 1 28.14 9 ARG B N 1
ATOM 2517 C CA . ARG B 1 9 ? 14.711 -13.711 5.789 1 28.14 9 ARG B CA 1
ATOM 2518 C C . ARG B 1 9 ? 13.445 -14.023 6.578 1 28.14 9 ARG B C 1
ATOM 2520 O O . ARG B 1 9 ? 12.344 -13.695 6.137 1 28.14 9 ARG B O 1
ATOM 2527 N N . GLN B 1 10 ? 13.453 -14.812 7.609 1 25.12 10 GLN B N 1
ATOM 2528 C CA . GLN B 1 10 ? 12.359 -15.227 8.492 1 25.12 10 GLN B CA 1
ATOM 2529 C C . GLN B 1 10 ? 11.875 -14.062 9.344 1 25.12 10 GLN B C 1
ATOM 2531 O O . GLN B 1 10 ? 10.758 -14.094 9.867 1 25.12 10 GLN B O 1
ATOM 2536 N N . ALA B 1 11 ? 12.75 -13.234 9.766 1 27.53 11 ALA B N 1
ATOM 2537 C CA . ALA B 1 11 ? 12.297 -12.188 10.664 1 27.53 11 ALA B CA 1
ATOM 2538 C C . ALA B 1 11 ? 11.195 -11.344 10.023 1 27.53 11 ALA B C 1
ATOM 2540 O O . ALA B 1 11 ? 10.398 -10.711 10.727 1 27.53 11 ALA B O 1
ATOM 2541 N N . GLY B 1 12 ? 11.117 -11.195 8.719 1 27.86 12 GLY B N 1
ATOM 2542 C CA . GLY B 1 12 ? 10.07 -10.43 8.055 1 27.86 12 GLY B CA 1
ATOM 2543 C C . GLY B 1 12 ? 8.742 -11.156 8 1 27.86 12 GLY B C 1
ATOM 2544 O O . GLY B 1 12 ? 7.762 -10.633 7.465 1 27.86 12 GLY B O 1
ATOM 2545 N N . ARG B 1 13 ? 8.664 -12.422 8.133 1 32.62 13 ARG B N 1
ATOM 2546 C CA . ARG B 1 13 ? 7.512 -13.289 7.941 1 32.62 13 ARG B CA 1
ATOM 2547 C C . ARG B 1 13 ? 6.48 -13.078 9.039 1 32.62 13 ARG B C 1
ATOM 2549 O O . ARG B 1 13 ? 5.297 -13.375 8.859 1 32.62 13 ARG B O 1
ATOM 2556 N N . ALA B 1 14 ? 6.898 -12.883 10.219 1 32.25 14 ALA B N 1
ATOM 2557 C CA . ALA B 1 14 ? 6.031 -12.844 11.398 1 32.25 14 ALA B CA 1
ATOM 2558 C C . ALA B 1 14 ? 5 -11.727 11.281 1 32.25 14 ALA B C 1
ATOM 2560 O O . ALA B 1 14 ? 3.949 -11.773 11.922 1 32.25 14 ALA B O 1
ATOM 2561 N N . ARG B 1 15 ? 5.301 -10.812 10.555 1 34.66 15 ARG B N 1
ATOM 2562 C CA . ARG B 1 15 ? 4.469 -9.617 10.609 1 34.66 15 ARG B CA 1
ATOM 2563 C C . ARG B 1 15 ? 3.342 -9.688 9.586 1 34.66 15 ARG B C 1
ATOM 2565 O O . ARG B 1 15 ? 2.633 -8.703 9.367 1 34.66 15 ARG B O 1
ATOM 2572 N N . LEU B 1 16 ? 3.326 -10.867 8.906 1 35.5 16 LEU B N 1
ATOM 2573 C CA . LEU B 1 16 ? 2.338 -10.914 7.836 1 35.5 16 LEU B CA 1
ATOM 2574 C C . LEU B 1 16 ? 0.972 -11.328 8.375 1 35.5 16 LEU B C 1
ATOM 2576 O O . LEU B 1 16 ? 0.886 -12.016 9.398 1 35.5 16 LEU B O 1
ATOM 2580 N N . ASP B 1 17 ? -0.037 -10.734 7.918 1 38.66 17 ASP B N 1
ATOM 2581 C CA . ASP B 1 17 ? -1.406 -11.188 8.141 1 38.66 17 ASP B CA 1
ATOM 2582 C C . ASP B 1 17 ? -1.505 -12.711 8.023 1 38.66 17 ASP B C 1
ATOM 2584 O O . ASP B 1 17 ? -0.887 -13.312 7.137 1 38.66 17 ASP B O 1
ATOM 2588 N N . PRO B 1 18 ? -1.99 -13.32 9.016 1 38.97 18 PRO B N 1
ATOM 2589 C CA . PRO B 1 18 ? -2.059 -14.781 9.016 1 38.97 18 PRO B CA 1
ATOM 2590 C C . PRO B 1 18 ? -2.508 -15.352 7.668 1 38.97 18 PRO B C 1
ATOM 2592 O O . PRO B 1 18 ? -2.014 -16.391 7.242 1 38.97 18 PRO B O 1
ATOM 2595 N N . GLY B 1 19 ? -3.492 -14.758 7.109 1 39.72 19 GLY B N 1
ATOM 2596 C CA . GLY B 1 19 ? -3.879 -15.219 5.785 1 39.72 19 GLY B CA 1
ATOM 2597 C C . GLY B 1 19 ? -2.738 -15.188 4.785 1 39.72 19 GLY B C 1
ATOM 2598 O O . GLY B 1 19 ? -2.584 -16.109 3.98 1 39.72 19 GLY B O 1
ATOM 2599 N N . LEU B 1 20 ? -2.014 -14.156 4.906 1 40.03 20 LEU B N 1
ATOM 2600 C CA . LEU B 1 20 ? -0.881 -14 4.004 1 40.03 20 LEU B CA 1
ATOM 2601 C C . LEU B 1 20 ? 0.194 -15.039 4.297 1 40.03 20 LEU B C 1
ATOM 2603 O O . LEU B 1 20 ? 0.802 -15.594 3.377 1 40.03 20 LEU B O 1
ATOM 2607 N N . VAL B 1 21 ? 0.399 -15.195 5.516 1 38.84 21 VAL B N 1
ATOM 2608 C CA . VAL B 1 21 ? 1.419 -16.156 5.914 1 38.84 21 VAL B CA 1
ATOM 2609 C C . VAL B 1 21 ? 1.061 -17.547 5.375 1 38.84 21 VAL B C 1
ATOM 2611 O O . VAL B 1 21 ? 1.928 -18.266 4.883 1 38.84 21 VAL B O 1
ATOM 2614 N N . ALA B 1 22 ? -0.12 -17.891 5.59 1 38.28 22 ALA B N 1
ATOM 2615 C CA . ALA B 1 22 ? -0.589 -19.188 5.137 1 38.28 22 ALA B CA 1
ATOM 2616 C C . ALA B 1 22 ? -0.336 -19.375 3.643 1 38.28 22 ALA B C 1
ATOM 2618 O O . ALA B 1 22 ? 0.079 -20.453 3.205 1 38.28 22 ALA B O 1
ATOM 2619 N N . ILE B 1 23 ? -0.543 -18.359 2.99 1 39.25 23 ILE B N 1
ATOM 2620 C CA . ILE B 1 23 ? -0.549 -18.453 1.535 1 39.25 23 ILE B CA 1
ATOM 2621 C C . ILE B 1 23 ? 0.871 -18.281 1.001 1 39.25 23 ILE B C 1
ATOM 2623 O O . ILE B 1 23 ? 1.261 -18.953 0.034 1 39.25 23 ILE B O 1
ATOM 2627 N N . ALA B 1 24 ? 1.637 -17.344 1.591 1 40.69 24 ALA B N 1
ATOM 2628 C CA . ALA B 1 24 ? 3.012 -17.141 1.145 1 40.69 24 ALA B CA 1
ATOM 2629 C C . ALA B 1 24 ? 3.779 -18.453 1.109 1 40.69 24 ALA B C 1
ATOM 2631 O O . ALA B 1 24 ? 4.715 -18.609 0.324 1 40.69 24 ALA B O 1
ATOM 2632 N N . SER B 1 25 ? 3.447 -19.312 1.923 1 39.06 25 SER B N 1
ATOM 2633 C CA . SER B 1 25 ? 4.16 -20.578 2.004 1 39.06 25 SER B CA 1
ATOM 2634 C C . SER B 1 25 ? 3.906 -21.438 0.768 1 39.06 25 SER B C 1
ATOM 2636 O O . SER B 1 25 ? 4.574 -22.453 0.562 1 39.06 25 SER B O 1
ATOM 2638 N N . CYS B 1 26 ? 2.953 -21.172 0.045 1 42.09 26 CYS B N 1
ATOM 2639 C CA . CYS B 1 26 ? 2.52 -22.172 -0.929 1 42.09 26 CYS B CA 1
ATOM 2640 C C . CYS B 1 26 ? 3.061 -21.844 -2.316 1 42.09 26 CYS B C 1
ATOM 2642 O O . CYS B 1 26 ? 2.652 -22.453 -3.305 1 42.09 26 CYS B O 1
ATOM 2644 N N . ALA B 1 27 ? 3.998 -21.016 -2.41 1 44.69 27 ALA B N 1
ATOM 2645 C CA . ALA B 1 27 ? 4.438 -20.766 -3.781 1 44.69 27 ALA B CA 1
ATOM 2646 C C . ALA B 1 27 ? 4.922 -22.062 -4.438 1 44.69 27 ALA B C 1
ATOM 2648 O O . ALA B 1 27 ? 5.551 -22.891 -3.787 1 44.69 27 ALA B O 1
ATOM 2649 N N . ALA B 1 28 ? 4.164 -22.594 -5.402 1 47.94 28 ALA B N 1
ATOM 2650 C CA . ALA B 1 28 ? 4.473 -23.766 -6.211 1 47.94 28 ALA B CA 1
ATOM 2651 C C . ALA B 1 28 ? 5.961 -23.828 -6.551 1 47.94 28 ALA B C 1
ATOM 2653 O O . ALA B 1 28 ? 6.465 -22.984 -7.301 1 47.94 28 ALA B O 1
ATOM 2654 N N . VAL B 1 29 ? 6.695 -24.359 -5.637 1 57.5 29 VAL B N 1
ATOM 2655 C CA . VAL B 1 29 ? 8.117 -24.562 -5.875 1 57.5 29 VAL B CA 1
ATOM 2656 C C . VAL B 1 29 ? 8.344 -25.953 -6.473 1 57.5 29 VAL B C 1
ATOM 2658 O O . VAL B 1 29 ? 7.59 -26.891 -6.188 1 57.5 29 VAL B O 1
ATOM 2661 N N . ARG B 1 30 ? 9.023 -25.953 -7.699 1 64.44 30 ARG B N 1
ATOM 2662 C CA . ARG B 1 30 ? 9.414 -27.203 -8.352 1 64.44 30 ARG B CA 1
ATOM 2663 C C . ARG B 1 30 ? 10.906 -27.469 -8.172 1 64.44 30 ARG B C 1
ATOM 2665 O O . ARG B 1 30 ? 11.711 -26.531 -8.172 1 64.44 30 ARG B O 1
ATOM 2672 N N . ILE B 1 31 ? 11.172 -28.75 -7.801 1 67.31 31 ILE B N 1
ATOM 2673 C CA . ILE B 1 31 ? 12.555 -29.219 -7.777 1 67.31 31 ILE B CA 1
ATOM 2674 C C . ILE B 1 31 ? 12.914 -29.859 -9.117 1 67.31 31 ILE B C 1
ATOM 2676 O O . ILE B 1 31 ? 12.18 -30.703 -9.625 1 67.31 31 ILE B O 1
ATOM 2680 N N . ARG B 1 32 ? 14.023 -29.281 -9.758 1 71.56 32 ARG B N 1
ATOM 2681 C CA . ARG B 1 32 ? 14.508 -29.828 -11.016 1 71.56 32 ARG B CA 1
ATOM 2682 C C . ARG B 1 32 ? 15.914 -30.391 -10.867 1 71.56 32 ARG B C 1
ATOM 2684 O O . ARG B 1 32 ? 16.797 -29.719 -10.336 1 71.56 32 ARG B O 1
ATOM 2691 N N . LEU B 1 33 ? 16.078 -31.641 -11.281 1 74.5 33 LEU B N 1
ATOM 2692 C CA . LEU B 1 33 ? 17.391 -32.25 -11.219 1 74.5 33 LEU B CA 1
ATOM 2693 C C . LEU B 1 33 ? 17.609 -33.219 -12.367 1 74.5 33 LEU B C 1
ATOM 2695 O O . LEU B 1 33 ? 16.641 -33.781 -12.891 1 74.5 33 LEU B O 1
ATOM 2699 N N . GLU B 1 34 ? 18.812 -33.312 -12.781 1 81.19 34 GLU B N 1
ATOM 2700 C CA . GLU B 1 34 ? 19.219 -34.344 -13.727 1 81.19 34 GLU B CA 1
ATOM 2701 C C . GLU B 1 34 ? 19.922 -35.5 -13.016 1 81.19 34 GLU B C 1
ATOM 2703 O O . GLU B 1 34 ? 20.828 -35.281 -12.195 1 81.19 34 GLU B O 1
ATOM 2708 N N . SER B 1 35 ? 19.422 -36.688 -13.258 1 85.06 35 SER B N 1
ATOM 2709 C CA . SER B 1 35 ? 19.984 -37.812 -12.57 1 85.06 35 SER B CA 1
ATOM 2710 C C . SER B 1 35 ? 19.609 -39.125 -13.266 1 85.06 35 SER B C 1
ATOM 2712 O O . SER B 1 35 ? 18.641 -39.188 -14.023 1 85.06 35 SER B O 1
ATOM 2714 N N . ALA B 1 36 ? 20.469 -40.031 -13.109 1 91.75 36 ALA B N 1
ATOM 2715 C CA . ALA B 1 36 ? 20.156 -41.375 -13.586 1 91.75 36 ALA B CA 1
ATOM 2716 C C . ALA B 1 36 ? 19.5 -42.219 -12.492 1 91.75 36 ALA B C 1
ATOM 2718 O O . ALA B 1 36 ? 19.328 -43.438 -12.641 1 91.75 36 ALA B O 1
ATOM 2719 N N . THR B 1 37 ? 19.109 -41.562 -11.43 1 89.69 37 THR B N 1
ATOM 2720 C CA . THR B 1 37 ? 18.578 -42.25 -10.273 1 89.69 37 THR B CA 1
ATOM 2721 C C . THR B 1 37 ? 17.281 -43 -10.633 1 89.69 37 THR B C 1
ATOM 2723 O O . THR B 1 37 ? 16.5 -42.5 -11.445 1 89.69 37 THR B O 1
ATOM 2726 N N . GLU B 1 38 ? 17.078 -44.156 -10.062 1 94.94 38 GLU B N 1
ATOM 2727 C CA . GLU B 1 38 ? 15.836 -44.906 -10.25 1 94.94 38 GLU B CA 1
ATOM 2728 C C . GLU B 1 38 ? 14.953 -44.812 -9.008 1 94.94 38 GLU B C 1
ATOM 2730 O O . GLU B 1 38 ? 13.898 -45.469 -8.945 1 94.94 38 GLU B O 1
ATOM 2735 N N . LEU B 1 39 ? 15.438 -44.094 -8.055 1 92.81 39 LEU B N 1
ATOM 2736 C CA . LEU B 1 39 ? 14.711 -43.875 -6.805 1 92.81 39 LEU B CA 1
ATOM 2737 C C . LEU B 1 39 ? 14.883 -42.438 -6.324 1 92.81 39 LEU B C 1
ATOM 2739 O O . LEU B 1 39 ? 16 -41.938 -6.293 1 92.81 39 LEU B O 1
ATOM 2743 N N . LEU B 1 40 ? 13.766 -41.781 -6.023 1 88.06 40 LEU B N 1
ATOM 2744 C CA . LEU B 1 40 ? 13.766 -40.438 -5.461 1 88.06 40 LEU B CA 1
ATOM 2745 C C . LEU B 1 40 ? 12.922 -40.375 -4.191 1 88.06 40 LEU B C 1
ATOM 2747 O O . LEU B 1 40 ? 11.75 -40.75 -4.203 1 88.06 40 LEU B O 1
ATOM 2751 N N . VAL B 1 41 ? 13.586 -40.031 -3.078 1 86.94 41 VAL B N 1
ATOM 2752 C CA . VAL B 1 41 ? 12.875 -39.906 -1.81 1 86.94 41 VAL B CA 1
ATOM 2753 C C . VAL B 1 41 ? 13.055 -38.5 -1.245 1 86.94 41 VAL B C 1
ATOM 2755 O O . VAL B 1 41 ? 14.18 -38.031 -1.055 1 86.94 41 VAL B O 1
ATOM 2758 N N . LEU B 1 42 ? 11.914 -37.812 -1.063 1 84 42 LEU B N 1
ATOM 2759 C CA . LEU B 1 42 ? 11.93 -36.5 -0.458 1 84 42 LEU B CA 1
ATOM 2760 C C . LEU B 1 42 ? 11.336 -36.531 0.947 1 84 42 LEU B C 1
ATOM 2762 O O . LEU B 1 42 ? 10.281 -37.125 1.168 1 84 42 LEU B O 1
ATOM 2766 N N . THR B 1 43 ? 12.102 -36 1.892 1 80.12 43 THR B N 1
ATOM 2767 C CA . THR B 1 43 ? 11.578 -35.781 3.234 1 80.12 43 THR B CA 1
ATOM 2768 C C . THR B 1 43 ? 11.227 -34.312 3.439 1 80.12 43 THR B C 1
ATOM 2770 O O . THR B 1 43 ? 12.062 -33.438 3.205 1 80.12 43 THR B O 1
ATOM 2773 N N . ALA B 1 44 ? 9.93 -34.094 3.73 1 76.56 44 ALA B N 1
ATOM 2774 C CA . ALA B 1 44 ? 9.461 -32.719 3.906 1 76.56 44 ALA B CA 1
ATOM 2775 C C . ALA B 1 44 ? 8.523 -32.625 5.109 1 76.56 44 ALA B C 1
ATOM 2777 O O . ALA B 1 44 ? 8.055 -33.625 5.629 1 76.56 44 ALA B O 1
ATOM 2778 N N . GLU B 1 45 ? 8.453 -31.406 5.641 1 72.69 45 GLU B N 1
ATOM 2779 C CA . GLU B 1 45 ? 7.535 -31.078 6.727 1 72.69 45 GLU B CA 1
ATOM 2780 C C . GLU B 1 45 ? 6.668 -29.875 6.375 1 72.69 45 GLU B C 1
ATOM 2782 O O . GLU B 1 45 ? 7.164 -28.875 5.852 1 72.69 45 GLU B O 1
ATOM 2787 N N . ALA B 1 46 ? 5.379 -30.172 6.547 1 66.94 46 ALA B N 1
ATOM 2788 C CA . ALA B 1 46 ? 4.5 -29.016 6.391 1 66.94 46 ALA B CA 1
ATOM 2789 C C . ALA B 1 46 ? 4.574 -28.094 7.609 1 66.94 46 ALA B C 1
ATOM 2791 O O . ALA B 1 46 ? 4.566 -28.562 8.75 1 66.94 46 ALA B O 1
ATOM 2792 N N . HIS B 1 47 ? 5.027 -26.859 7.293 1 58.91 47 HIS B N 1
ATOM 2793 C CA . HIS B 1 47 ? 5.113 -25.922 8.406 1 58.91 47 HIS B CA 1
ATOM 2794 C C . HIS B 1 47 ? 4.023 -24.859 8.328 1 58.91 47 HIS B C 1
ATOM 2796 O O . HIS B 1 47 ? 3.617 -24.469 7.23 1 58.91 47 HIS B O 1
ATOM 2802 N N . GLY B 1 48 ? 3.156 -24.828 9.25 1 52.84 48 GLY B N 1
ATOM 2803 C CA . GLY B 1 48 ? 2.264 -23.688 9.336 1 52.84 48 GLY B CA 1
ATOM 2804 C C . GLY B 1 48 ? 2.939 -22.438 9.875 1 52.84 48 GLY B C 1
ATOM 2805 O O . GLY B 1 48 ? 3.963 -22.531 10.555 1 52.84 48 GLY B O 1
ATOM 2806 N N . PRO B 1 49 ? 2.729 -21.344 9.172 1 46.62 49 PRO B N 1
ATOM 2807 C CA . PRO B 1 49 ? 3.332 -20.172 9.797 1 46.62 49 PRO B CA 1
ATOM 2808 C C . PRO B 1 49 ? 3.16 -20.156 11.32 1 46.62 49 PRO B C 1
ATOM 2810 O O . PRO B 1 49 ? 2.191 -20.719 11.836 1 46.62 49 PRO B O 1
ATOM 2813 N N . GLU B 1 50 ? 4.199 -19.766 11.938 1 43.06 50 GLU B N 1
ATOM 2814 C CA . GLU B 1 50 ? 4.004 -19.594 13.375 1 43.06 50 GLU B CA 1
ATOM 2815 C C . GLU B 1 50 ? 2.805 -18.688 13.656 1 43.06 50 GLU B C 1
ATOM 2817 O O . GLU B 1 50 ? 2.691 -17.594 13.094 1 43.06 50 GLU B O 1
ATOM 2822 N N . GLY B 1 51 ? 1.798 -19.156 14.344 1 45.09 51 GLY B N 1
ATOM 2823 C CA . GLY B 1 51 ? 0.612 -18.406 14.719 1 45.09 51 GLY B CA 1
ATOM 2824 C C . GLY B 1 51 ? -0.563 -18.641 13.789 1 45.09 51 GLY B C 1
ATOM 2825 O O . GLY B 1 51 ? -1.646 -18.078 14 1 45.09 51 GLY B O 1
ATOM 2826 N N . ALA B 1 52 ? -0.257 -19.188 12.672 1 45.69 52 ALA B N 1
ATOM 2827 C CA . ALA B 1 52 ? -1.392 -19.453 11.789 1 45.69 52 ALA B CA 1
ATOM 2828 C C . ALA B 1 52 ? -2.352 -20.453 12.422 1 45.69 52 ALA B C 1
ATOM 2830 O O . ALA B 1 52 ? -1.926 -21.359 13.148 1 45.69 52 ALA B O 1
ATOM 2831 N N . ASP B 1 53 ? -3.555 -20.031 12.359 1 45.97 53 ASP B N 1
ATOM 2832 C CA . ASP B 1 53 ? -4.582 -20.969 12.805 1 45.97 53 ASP B CA 1
ATOM 2833 C C . ASP B 1 53 ? -4.555 -22.25 11.969 1 45.97 53 ASP B C 1
ATOM 2835 O O . ASP B 1 53 ? -4.777 -22.203 10.758 1 45.97 53 ASP B O 1
ATOM 2839 N N . ALA B 1 54 ? -4.078 -23.234 12.547 1 48.47 54 ALA B N 1
ATOM 2840 C CA . ALA B 1 54 ? -4.004 -24.562 11.945 1 48.47 54 ALA B CA 1
ATOM 2841 C C . ALA B 1 54 ? -5.312 -24.938 11.258 1 48.47 54 ALA B C 1
ATOM 2843 O O . ALA B 1 54 ? -5.309 -25.578 10.203 1 48.47 54 ALA B O 1
ATOM 2844 N N . GLU B 1 55 ? -6.254 -24.438 11.867 1 49.81 55 GLU B N 1
ATOM 2845 C CA . GLU B 1 55 ? -7.555 -24.766 11.297 1 49.81 55 GLU B CA 1
ATOM 2846 C C . GLU B 1 55 ? -7.781 -24.031 9.984 1 49.81 55 GLU B C 1
ATOM 2848 O O . GLU B 1 55 ? -8.32 -24.594 9.031 1 49.81 55 GLU B O 1
ATOM 2853 N N . ALA B 1 56 ? -7.371 -22.844 10.039 1 48.66 56 ALA B N 1
ATOM 2854 C CA . ALA B 1 56 ? -7.527 -22.062 8.812 1 48.66 56 ALA B CA 1
ATOM 2855 C C . ALA B 1 56 ? -6.672 -22.641 7.688 1 48.66 56 ALA B C 1
ATOM 2857 O O . ALA B 1 56 ? -7.109 -22.703 6.535 1 48.66 56 ALA B O 1
ATOM 2858 N N . LEU B 1 57 ? -5.562 -23.094 8.125 1 49.91 57 LEU B N 1
ATOM 2859 C CA . LEU B 1 57 ? -4.68 -23.719 7.156 1 49.91 57 LEU B CA 1
ATOM 2860 C C . LEU B 1 57 ? -5.305 -25 6.609 1 49.91 57 LEU B C 1
ATOM 2862 O O . LEU B 1 57 ? -5.18 -25.297 5.418 1 49.91 57 LEU B O 1
ATOM 2866 N N . ARG B 1 58 ? -5.871 -25.703 7.535 1 50.12 58 ARG B N 1
ATOM 2867 C CA . ARG B 1 58 ? -6.504 -26.953 7.133 1 50.12 58 ARG B CA 1
ATOM 2868 C C . ARG B 1 58 ? -7.648 -26.703 6.156 1 50.12 58 ARG B C 1
ATOM 2870 O O . ARG B 1 58 ? -7.859 -27.484 5.227 1 50.12 58 ARG B O 1
ATOM 2877 N N . ARG B 1 59 ? -8.273 -25.594 6.5 1 50.12 59 ARG B N 1
ATOM 2878 C CA . ARG B 1 59 ? -9.438 -25.312 5.664 1 50.12 59 ARG B CA 1
ATOM 2879 C C . ARG B 1 59 ? -9.008 -24.906 4.258 1 50.12 59 ARG B C 1
ATOM 2881 O O . ARG B 1 59 ? -9.711 -25.172 3.283 1 50.12 59 ARG B O 1
ATOM 2888 N N . THR B 1 60 ? -7.949 -24.344 4.344 1 49.16 60 THR B N 1
ATOM 2889 C CA . THR B 1 60 ? -7.57 -23.766 3.053 1 49.16 60 THR B CA 1
ATOM 2890 C C . THR B 1 60 ? -6.512 -24.641 2.371 1 49.16 60 THR B C 1
ATOM 2892 O O . THR B 1 60 ? -6.254 -24.484 1.177 1 49.16 60 THR B O 1
ATOM 2895 N N . ALA B 1 61 ? -6.004 -25.547 3.299 1 53.16 61 ALA B N 1
ATOM 2896 C CA . ALA B 1 61 ? -4.836 -26.219 2.746 1 53.16 61 ALA B CA 1
ATOM 2897 C C . ALA B 1 61 ? -5.242 -27.484 1.994 1 53.16 61 ALA B C 1
ATOM 2899 O O . ALA B 1 61 ? -6.016 -28.297 2.506 1 53.16 61 ALA B O 1
ATOM 2900 N N . GLY B 1 62 ? -5.391 -27.453 0.737 1 60.12 62 GLY B N 1
ATOM 2901 C CA . GLY B 1 62 ? -5.566 -28.641 -0.07 1 60.12 62 GLY B CA 1
ATOM 2902 C C . GLY B 1 62 ? -4.586 -29.75 0.274 1 60.12 62 GLY B C 1
ATOM 2903 O O . GLY B 1 62 ? -3.773 -29.594 1.191 1 60.12 62 GLY B O 1
ATOM 2904 N N . PRO B 1 63 ? -4.832 -31 -0.188 1 64.81 63 PRO B N 1
ATOM 2905 C CA . PRO B 1 63 ? -3.922 -32.125 0.036 1 64.81 63 PRO B CA 1
ATOM 2906 C C . PRO B 1 63 ? -2.484 -31.812 -0.371 1 64.81 63 PRO B C 1
ATOM 2908 O O . PRO B 1 63 ? -2.254 -30.938 -1.224 1 64.81 63 PRO B O 1
ATOM 2911 N N . LEU B 1 64 ? -1.576 -32.438 0.498 1 73.06 64 LEU B N 1
ATOM 2912 C CA . LEU B 1 64 ? -0.181 -32.406 0.072 1 73.06 64 LEU B CA 1
ATOM 2913 C C . LEU B 1 64 ? 0.041 -33.281 -1.141 1 73.06 64 LEU B C 1
ATOM 2915 O O . LEU B 1 64 ? 0.103 -34.531 -1.009 1 73.06 64 LEU B O 1
ATOM 2919 N N . GLU B 1 65 ? -0.032 -32.75 -2.303 1 76.19 65 GLU B N 1
ATOM 2920 C CA . GLU B 1 65 ? 0.164 -33.531 -3.518 1 76.19 65 GLU B CA 1
ATOM 2921 C C . GLU B 1 65 ? 1.503 -33.219 -4.176 1 76.19 65 GLU B C 1
ATOM 2923 O O . GLU B 1 65 ? 1.764 -32.062 -4.527 1 76.19 65 GLU B O 1
ATOM 2928 N N . TYR B 1 66 ? 2.332 -34.312 -4.211 1 80.62 66 TYR B N 1
ATOM 2929 C CA . TYR B 1 66 ? 3.592 -34.219 -4.938 1 80.62 66 TYR B CA 1
ATOM 2930 C C . TYR B 1 66 ? 3.48 -34.875 -6.312 1 80.62 66 TYR B C 1
ATOM 2932 O O . TYR B 1 66 ? 2.904 -35.969 -6.445 1 80.62 66 TYR B O 1
ATOM 2940 N N . GLU B 1 67 ? 3.947 -34.156 -7.312 1 81.88 67 GLU B N 1
ATOM 2941 C CA . GLU B 1 67 ? 3.938 -34.688 -8.664 1 81.88 67 GLU B CA 1
ATOM 2942 C C . GLU B 1 67 ? 5.352 -34.781 -9.234 1 81.88 67 GLU B C 1
ATOM 2944 O O . GLU B 1 67 ? 6.164 -33.875 -9.031 1 81.88 67 GLU B O 1
ATOM 2949 N N . LEU B 1 68 ? 5.594 -35.938 -9.875 1 86.88 68 LEU B N 1
ATOM 2950 C CA . LEU B 1 68 ? 6.891 -36.094 -10.523 1 86.88 68 LEU B CA 1
ATOM 2951 C C . LEU B 1 68 ? 6.734 -36.188 -12.039 1 86.88 68 LEU B C 1
ATOM 2953 O O . LEU B 1 68 ? 5.879 -36.906 -12.539 1 86.88 68 LEU B O 1
ATOM 2957 N N . TYR B 1 69 ? 7.461 -35.406 -12.695 1 83 69 TYR B N 1
ATOM 2958 C CA . TYR B 1 69 ? 7.578 -35.438 -14.148 1 83 69 TYR B CA 1
ATOM 2959 C C . TYR B 1 69 ? 8.969 -35.875 -14.57 1 83 69 TYR B C 1
ATOM 2961 O O . TYR B 1 69 ? 9.969 -35.5 -13.953 1 83 69 TYR B O 1
ATOM 2969 N N . ILE B 1 70 ? 9.039 -36.688 -15.586 1 87.5 70 ILE B N 1
ATOM 2970 C CA . ILE B 1 70 ? 10.305 -37.156 -16.141 1 87.5 70 ILE B CA 1
ATOM 2971 C C . ILE B 1 70 ? 10.414 -36.75 -17.594 1 87.5 70 ILE B C 1
ATOM 2973 O O . ILE B 1 70 ? 9.602 -37.156 -18.438 1 87.5 70 ILE B O 1
ATOM 2977 N N . ASP B 1 71 ? 11.461 -35.969 -17.812 1 85.31 71 ASP B N 1
ATOM 2978 C CA . ASP B 1 71 ? 11.68 -35.438 -19.156 1 85.31 71 ASP B CA 1
ATOM 2979 C C . ASP B 1 71 ? 10.406 -34.844 -19.734 1 85.31 71 ASP B C 1
ATOM 2981 O O . ASP B 1 71 ? 10.016 -35.125 -20.859 1 85.31 71 ASP B O 1
ATOM 2985 N N . GLY B 1 72 ? 9.727 -34.062 -18.859 1 77.25 72 GLY B N 1
ATOM 2986 C CA . GLY B 1 72 ? 8.594 -33.281 -19.297 1 77.25 72 GLY B CA 1
ATOM 2987 C C . GLY B 1 72 ? 7.285 -34.031 -19.281 1 77.25 72 GLY B C 1
ATOM 2988 O O . GLY B 1 72 ? 6.223 -33.469 -19.547 1 77.25 72 GLY B O 1
ATOM 2989 N N . LYS B 1 73 ? 7.34 -35.312 -19.016 1 83.75 73 LYS B N 1
ATOM 2990 C CA . LYS B 1 73 ? 6.141 -36.125 -19 1 83.75 73 LYS B CA 1
ATOM 2991 C C . LYS B 1 73 ? 5.766 -36.531 -17.578 1 83.75 73 LYS B C 1
ATOM 2993 O O . LYS B 1 73 ? 6.637 -36.844 -16.766 1 83.75 73 LYS B O 1
ATOM 2998 N N . PHE B 1 74 ? 4.449 -36.531 -17.375 1 86.62 74 PHE B N 1
ATOM 2999 C CA . PHE B 1 74 ? 3.955 -36.906 -16.062 1 86.62 74 PHE B CA 1
ATOM 3000 C C . PHE B 1 74 ? 4.32 -38.344 -15.75 1 86.62 74 PHE B C 1
ATOM 3002 O O . PHE B 1 74 ? 4.094 -39.25 -16.562 1 86.62 74 PHE B O 1
ATOM 3009 N N . PHE B 1 75 ? 4.906 -38.625 -14.641 1 89.94 75 PHE B N 1
ATOM 3010 C CA . PHE B 1 75 ? 5.258 -39.969 -14.195 1 89.94 75 PHE B CA 1
ATOM 3011 C C . PHE B 1 75 ? 4.254 -40.469 -13.172 1 89.94 75 PHE B C 1
ATOM 3013 O O . PHE B 1 75 ? 3.555 -41.469 -13.414 1 89.94 75 PHE B O 1
ATOM 3020 N N . ASP B 1 76 ? 4.191 -39.75 -12.047 1 90.56 76 ASP B N 1
ATOM 3021 C CA . ASP B 1 76 ? 3.273 -40.156 -10.992 1 90.56 76 ASP B CA 1
ATOM 3022 C C . ASP B 1 76 ? 3.062 -39.062 -9.969 1 90.56 76 ASP B C 1
ATOM 3024 O O . ASP B 1 76 ? 3.668 -38 -10.07 1 90.56 76 ASP B O 1
ATOM 3028 N N . ARG B 1 77 ? 2.098 -39.281 -9.047 1 89.12 77 ARG B N 1
ATOM 3029 C CA . ARG B 1 77 ? 1.856 -38.344 -7.941 1 89.12 77 ARG B CA 1
ATOM 3030 C C . ARG B 1 77 ? 1.786 -39.094 -6.613 1 89.12 77 ARG B C 1
ATOM 3032 O O . ARG B 1 77 ? 1.524 -40.281 -6.586 1 89.12 77 ARG B O 1
ATOM 3039 N N . ARG B 1 78 ? 2.197 -38.406 -5.617 1 87.69 78 ARG B N 1
ATOM 3040 C CA . ARG B 1 78 ? 2.131 -38.938 -4.262 1 87.69 78 ARG B CA 1
ATOM 3041 C C . ARG B 1 78 ? 1.349 -38 -3.342 1 87.69 78 ARG B C 1
ATOM 3043 O O . ARG B 1 78 ? 1.494 -36.781 -3.422 1 87.69 78 ARG B O 1
ATOM 3050 N N . LEU B 1 79 ? 0.496 -38.594 -2.533 1 83.12 79 LEU B N 1
ATOM 3051 C CA . LEU B 1 79 ? -0.253 -37.875 -1.505 1 83.12 79 LEU B CA 1
ATOM 3052 C C . LEU B 1 79 ? 0.064 -38.438 -0.119 1 83.12 79 LEU B C 1
ATOM 3054 O O . LEU B 1 79 ? -0.652 -39.312 0.388 1 83.12 79 LEU B O 1
ATOM 3058 N N . PRO B 1 80 ? 1.15 -37.938 0.38 1 81.44 80 PRO B N 1
ATOM 3059 C CA . PRO B 1 80 ? 1.463 -38.438 1.714 1 81.44 80 PRO B CA 1
ATOM 3060 C C . PRO B 1 80 ? 0.395 -38.094 2.748 1 81.44 80 PRO B C 1
ATOM 3062 O O . PRO B 1 80 ? -0.34 -37.125 2.574 1 81.44 80 PRO B O 1
ATOM 3065 N N . LYS B 1 81 ? 0.205 -39.062 3.721 1 72.88 81 LYS B N 1
ATOM 3066 C CA . LYS B 1 81 ? -0.711 -38.812 4.824 1 72.88 81 LYS B CA 1
ATOM 3067 C C . LYS B 1 81 ? -0.213 -37.625 5.676 1 72.88 81 LYS B C 1
ATOM 3069 O O . LYS B 1 81 ? 0.988 -37.5 5.918 1 72.88 81 LYS B O 1
ATOM 3074 N N . GLU B 1 82 ? -1.06 -36.562 5.762 1 61.97 82 GLU B N 1
ATOM 3075 C CA . GLU B 1 82 ? -0.746 -35.281 6.375 1 61.97 82 GLU B CA 1
ATOM 3076 C C . GLU B 1 82 ? -0.716 -35.406 7.898 1 61.97 82 GLU B C 1
ATOM 3078 O O . GLU B 1 82 ? -1.622 -35.969 8.5 1 61.97 82 GLU B O 1
ATOM 3083 N N . GLU B 1 83 ? 0.343 -35.469 8.602 1 59.09 83 GLU B N 1
ATOM 3084 C CA . GLU B 1 83 ? 0.331 -35.125 10.023 1 59.09 83 GLU B CA 1
ATOM 3085 C C . GLU B 1 83 ? 1.025 -33.781 10.266 1 59.09 83 GLU B C 1
ATOM 3087 O O . GLU B 1 83 ? 2.191 -33.625 9.906 1 59.09 83 GLU B O 1
ATOM 3092 N N . VAL B 1 84 ? 0.222 -32.812 10.523 1 57.25 84 VAL B N 1
ATOM 3093 C CA . VAL B 1 84 ? 0.752 -31.469 10.805 1 57.25 84 VAL B CA 1
ATOM 3094 C C . VAL B 1 84 ? 1.93 -31.578 11.766 1 57.25 84 VAL B C 1
ATOM 3096 O O . VAL B 1 84 ? 1.842 -32.25 12.789 1 57.25 84 VAL B O 1
ATOM 3099 N N . GLY B 1 85 ? 3.104 -31 11.453 1 59.53 85 GLY B N 1
ATOM 3100 C CA . GLY B 1 85 ? 4.262 -30.906 12.328 1 59.53 85 GLY B CA 1
ATOM 3101 C C . GLY B 1 85 ? 5.191 -32.094 12.203 1 59.53 85 GLY B C 1
ATOM 3102 O O . GLY B 1 85 ? 6.262 -32.125 12.812 1 59.53 85 GLY B O 1
ATOM 3103 N N . SER B 1 86 ? 4.719 -33.094 11.5 1 72.12 86 SER B N 1
ATOM 3104 C CA . SER B 1 86 ? 5.594 -34.25 11.367 1 72.12 86 SER B CA 1
ATOM 3105 C C . SER B 1 86 ? 6.125 -34.406 9.945 1 72.12 86 SER B C 1
ATOM 3107 O O . SER B 1 86 ? 5.422 -34.094 8.984 1 72.12 86 SER B O 1
ATOM 3109 N N . PRO B 1 87 ? 7.441 -34.719 9.945 1 77.06 87 PRO B N 1
ATOM 3110 C CA . PRO B 1 87 ? 8 -34.938 8.617 1 77.06 87 PRO B CA 1
ATOM 3111 C C . PRO B 1 87 ? 7.34 -36.125 7.891 1 77.06 87 PRO B C 1
ATOM 3113 O O . PRO B 1 87 ? 6.922 -37.094 8.531 1 77.06 87 PRO B O 1
ATOM 3116 N N . HIS B 1 88 ? 7.035 -35.906 6.652 1 84.56 88 HIS B N 1
ATOM 3117 C CA . HIS B 1 88 ? 6.543 -37 5.805 1 84.56 88 HIS B CA 1
ATOM 3118 C C . HIS B 1 88 ? 7.508 -37.281 4.656 1 84.56 88 HIS B C 1
ATOM 3120 O O . HIS B 1 88 ? 8.312 -36.438 4.289 1 84.56 88 HIS B O 1
ATOM 3126 N N . GLU B 1 89 ? 7.461 -38.531 4.227 1 87.06 89 GLU B N 1
ATOM 3127 C CA . GLU B 1 89 ? 8.32 -38.938 3.113 1 87.06 89 GLU B CA 1
ATOM 3128 C C . GLU B 1 89 ? 7.5 -39.156 1.843 1 87.06 89 GLU B C 1
ATOM 3130 O O . GLU B 1 89 ? 6.395 -39.688 1.895 1 87.06 89 GLU B O 1
ATOM 3135 N N . VAL B 1 90 ? 8.031 -38.688 0.787 1 88.19 90 VAL B N 1
ATOM 3136 C CA . VAL B 1 90 ? 7.477 -38.906 -0.543 1 88.19 90 VAL B CA 1
ATOM 3137 C C . VAL B 1 90 ? 8.453 -39.75 -1.384 1 88.19 90 VAL B C 1
ATOM 3139 O O . VAL B 1 90 ? 9.57 -39.281 -1.66 1 88.19 90 VAL B O 1
ATOM 3142 N N . ARG B 1 91 ? 7.957 -40.906 -1.771 1 92.81 91 ARG B N 1
ATOM 3143 C CA . ARG B 1 91 ? 8.844 -41.844 -2.453 1 92.81 91 ARG B CA 1
ATOM 3144 C C . ARG B 1 91 ? 8.359 -42.125 -3.875 1 92.81 91 ARG B C 1
ATOM 3146 O O . ARG B 1 91 ? 7.199 -42.469 -4.082 1 92.81 91 ARG B O 1
ATOM 3153 N N . PHE B 1 92 ? 9.234 -41.844 -4.82 1 93.56 92 PHE B N 1
ATOM 3154 C CA . PHE B 1 92 ? 9.039 -42.281 -6.203 1 93.56 92 PHE B CA 1
ATOM 3155 C C . PHE B 1 92 ? 10.055 -43.344 -6.594 1 93.56 92 PHE B C 1
ATOM 3157 O O . PHE B 1 92 ? 11.25 -43.062 -6.699 1 93.56 92 PHE B O 1
ATOM 3164 N N . ALA B 1 93 ? 9.562 -44.531 -6.789 1 94.75 93 ALA B N 1
ATOM 3165 C CA . ALA B 1 93 ? 10.43 -45.656 -7.121 1 94.75 93 ALA B CA 1
ATOM 3166 C C . ALA B 1 93 ? 10.18 -46.125 -8.547 1 94.75 93 ALA B C 1
ATOM 3168 O O . ALA B 1 93 ? 9.25 -45.656 -9.211 1 94.75 93 ALA B O 1
ATOM 3169 N N . ASP B 1 94 ? 11.031 -46.969 -9.031 1 94.62 94 ASP B N 1
ATOM 3170 C CA . ASP B 1 94 ? 10.938 -47.594 -10.352 1 94.62 94 ASP B CA 1
ATOM 3171 C C . ASP B 1 94 ? 11 -46.562 -11.461 1 94.62 94 ASP B C 1
ATOM 3173 O O . ASP B 1 94 ? 10.227 -46.625 -12.422 1 94.62 94 ASP B O 1
ATOM 3177 N N . LEU B 1 95 ? 11.812 -45.562 -11.227 1 94.81 95 LEU B N 1
ATOM 3178 C CA . LEU B 1 95 ? 12.047 -44.594 -12.281 1 94.81 95 LEU B CA 1
ATOM 3179 C C . LEU B 1 95 ? 12.82 -45.219 -13.445 1 94.81 95 LEU B C 1
ATOM 3181 O O . LEU B 1 95 ? 13.594 -46.156 -13.242 1 94.81 95 LEU B O 1
ATOM 3185 N N . PRO B 1 96 ? 12.539 -44.719 -14.641 1 94 96 PRO B N 1
ATOM 3186 C CA . PRO B 1 96 ? 13.281 -45.25 -15.781 1 94 96 PRO B CA 1
ATOM 3187 C C . PRO B 1 96 ? 14.789 -45.094 -15.625 1 94 96 PRO B C 1
ATOM 3189 O O . PRO B 1 96 ? 15.266 -44.156 -15 1 94 96 PRO B O 1
ATOM 3192 N N . SER B 1 97 ? 15.562 -46.031 -16.25 1 93.19 97 SER B N 1
ATOM 3193 C CA . SER B 1 97 ? 17.016 -46 -16.203 1 93.19 97 SER B CA 1
ATOM 3194 C C . SER B 1 97 ? 17.578 -44.938 -17.109 1 93.19 97 SER B C 1
ATOM 3196 O O . SER B 1 97 ? 16.906 -44.469 -18.031 1 93.19 97 SER B O 1
ATOM 3198 N N . GLY B 1 98 ? 18.875 -44.5 -16.781 1 92.94 98 GLY B N 1
ATOM 3199 C CA . GLY B 1 98 ? 19.578 -43.5 -17.594 1 92.94 98 GLY B CA 1
ATOM 3200 C C . GLY B 1 98 ? 19.406 -42.094 -17.109 1 92.94 98 GLY B C 1
ATOM 3201 O O . GLY B 1 98 ? 18.578 -41.812 -16.234 1 92.94 98 GLY B O 1
ATOM 3202 N N . LYS B 1 99 ? 20.25 -41.25 -17.703 1 91.06 99 LYS B N 1
ATOM 3203 C CA . LYS B 1 99 ? 20.172 -39.844 -17.375 1 91.06 99 LYS B CA 1
ATOM 3204 C C . LYS B 1 99 ? 18.859 -39.219 -17.859 1 91.06 99 LYS B C 1
ATOM 3206 O O . LYS B 1 99 ? 18.453 -39.438 -19 1 91.06 99 LYS B O 1
ATOM 3211 N N . LYS B 1 100 ? 18.125 -38.594 -16.953 1 90.31 100 LYS B N 1
ATOM 3212 C CA . LYS B 1 100 ? 16.828 -38 -17.234 1 90.31 100 LYS B CA 1
ATOM 3213 C C . LYS B 1 100 ? 16.625 -36.75 -16.406 1 90.31 100 LYS B C 1
ATOM 3215 O O . LYS B 1 100 ? 17.281 -36.531 -15.383 1 90.31 100 LYS B O 1
ATOM 3220 N N . LEU B 1 101 ? 15.766 -35.938 -16.938 1 85.06 101 LEU B N 1
ATOM 3221 C CA . LEU B 1 101 ? 15.344 -34.75 -16.188 1 85.06 101 LEU B CA 1
ATOM 3222 C C . LEU B 1 101 ? 14.188 -35.094 -15.25 1 85.06 101 LEU B C 1
ATOM 3224 O O . LEU B 1 101 ? 13.164 -35.625 -15.695 1 85.06 101 LEU B O 1
ATOM 3228 N N . LEU B 1 102 ? 14.422 -34.875 -13.93 1 82.38 102 LEU B N 1
ATOM 3229 C CA . LEU B 1 102 ? 13.383 -35.062 -12.93 1 82.38 102 LEU B CA 1
ATOM 3230 C C . LEU B 1 102 ? 12.852 -33.719 -12.422 1 82.38 102 LEU B C 1
ATOM 3232 O O . LEU B 1 102 ? 13.633 -32.844 -12.008 1 82.38 102 LEU B O 1
ATOM 3236 N N . GLU B 1 103 ? 11.516 -33.594 -12.547 1 79.75 103 GLU B N 1
ATOM 3237 C CA . GLU B 1 103 ? 10.852 -32.406 -12.031 1 79.75 103 GLU B CA 1
ATOM 3238 C C . GLU B 1 103 ? 9.766 -32.781 -11.023 1 79.75 103 GLU B C 1
ATOM 3240 O O . GLU B 1 103 ? 8.758 -33.375 -11.383 1 79.75 103 GLU B O 1
ATOM 3245 N N . MET B 1 104 ? 10.016 -32.344 -9.797 1 77.88 104 MET B N 1
ATOM 3246 C CA . MET B 1 104 ? 9.016 -32.594 -8.758 1 77.88 104 MET B CA 1
ATOM 3247 C C . MET B 1 104 ? 8.258 -31.328 -8.398 1 77.88 104 MET B C 1
ATOM 3249 O O . MET B 1 104 ? 8.859 -30.359 -7.941 1 77.88 104 MET B O 1
ATOM 3253 N N . PHE B 1 105 ? 6.977 -31.391 -8.625 1 77.06 105 PHE B N 1
ATOM 3254 C CA . PHE B 1 105 ? 6.105 -30.297 -8.203 1 77.06 105 PHE B CA 1
ATOM 3255 C C . PHE B 1 105 ? 5.656 -30.484 -6.762 1 77.06 105 PHE B C 1
ATOM 3257 O O . PHE B 1 105 ? 5.164 -31.547 -6.395 1 77.06 105 PHE B O 1
ATOM 3264 N N . LEU B 1 106 ? 5.906 -29.375 -5.996 1 73.69 106 LEU B N 1
ATOM 3265 C CA . LEU B 1 106 ? 5.547 -29.422 -4.586 1 73.69 106 LEU B CA 1
ATOM 3266 C C . LEU B 1 106 ? 4.141 -28.875 -4.363 1 73.69 106 LEU B C 1
ATOM 3268 O O . LEU B 1 106 ? 3.643 -28.078 -5.164 1 73.69 106 LEU B O 1
ATOM 3272 N N . PRO B 1 107 ? 3.545 -29.438 -3.299 1 69.81 107 PRO B N 1
ATOM 3273 C CA . PRO B 1 107 ? 2.207 -28.922 -3.002 1 69.81 107 PRO B CA 1
ATOM 3274 C C . PRO B 1 107 ? 2.193 -27.406 -2.789 1 69.81 107 PRO B C 1
ATOM 3276 O O . PRO B 1 107 ? 3.139 -26.844 -2.225 1 69.81 107 PRO B O 1
ATOM 3279 N N . THR B 1 108 ? 1.105 -26.766 -3.289 1 61.25 108 THR B N 1
ATOM 3280 C CA . THR B 1 108 ? 0.957 -25.312 -3.154 1 61.25 108 THR B CA 1
ATOM 3281 C C . THR B 1 108 ? 0.119 -24.969 -1.925 1 61.25 108 THR B C 1
ATOM 3283 O O . THR B 1 108 ? -0.014 -23.797 -1.568 1 61.25 108 THR B O 1
ATOM 3286 N N . SER B 1 109 ? -0.355 -25.953 -1.32 1 59.94 109 SER B N 1
ATOM 3287 C CA . SER B 1 109 ? -1.386 -25.734 -0.309 1 59.94 109 SER B CA 1
ATOM 3288 C C . SER B 1 109 ? -0.777 -25.312 1.021 1 59.94 109 SER B C 1
ATOM 3290 O O . SER B 1 109 ? -1.461 -24.719 1.862 1 59.94 109 SER B O 1
ATOM 3292 N N . ARG B 1 110 ? 0.469 -25.656 1.248 1 59.56 110 ARG B N 1
ATOM 3293 C CA . ARG B 1 110 ? 1.091 -25.359 2.535 1 59.56 110 ARG B CA 1
ATOM 3294 C C . ARG B 1 110 ? 2.58 -25.078 2.371 1 59.56 110 ARG B C 1
ATOM 3296 O O . ARG B 1 110 ? 3.219 -25.594 1.448 1 59.56 110 ARG B O 1
ATOM 3303 N N . PRO B 1 111 ? 2.975 -24.219 3.312 1 59.91 111 PRO B N 1
ATOM 3304 C CA . PRO B 1 111 ? 4.434 -24.094 3.328 1 59.91 111 PRO B CA 1
ATOM 3305 C C . PRO B 1 111 ? 5.125 -25.406 3.701 1 59.91 111 PRO B C 1
ATOM 3307 O O . PRO B 1 111 ? 4.633 -26.141 4.559 1 59.91 111 PRO B O 1
ATOM 3310 N N . LEU B 1 112 ? 6.188 -25.703 2.941 1 64.19 112 LEU B N 1
ATOM 3311 C CA . LEU B 1 112 ? 6.926 -26.938 3.168 1 64.19 112 LEU B CA 1
ATOM 3312 C C . LEU B 1 112 ? 8.375 -26.641 3.559 1 64.19 112 LEU B C 1
ATOM 3314 O O . LEU B 1 112 ? 8.977 -25.688 3.055 1 64.19 112 LEU B O 1
ATOM 3318 N N . ARG B 1 113 ? 8.773 -27.328 4.59 1 65 113 ARG B N 1
ATOM 3319 C CA . ARG B 1 113 ? 10.211 -27.406 4.848 1 65 113 ARG B CA 1
ATOM 3320 C C . ARG B 1 113 ? 10.797 -28.703 4.312 1 65 113 ARG B C 1
ATOM 3322 O O . ARG B 1 113 ? 10.414 -29.797 4.75 1 65 113 ARG B O 1
ATOM 3329 N N . LEU B 1 114 ? 11.68 -28.438 3.236 1 67.06 114 LEU B N 1
ATOM 3330 C CA . LEU B 1 114 ? 12.336 -29.609 2.658 1 67.06 114 LEU B CA 1
ATOM 3331 C C . LEU B 1 114 ? 13.594 -29.969 3.439 1 67.06 114 LEU B C 1
ATOM 3333 O O . LEU B 1 114 ? 14.453 -29.125 3.668 1 67.06 114 LEU B O 1
ATOM 3337 N N . SER B 1 115 ? 13.609 -31.156 3.932 1 68.25 115 SER B N 1
ATOM 3338 C CA . SER B 1 115 ? 14.727 -31.547 4.785 1 68.25 115 SER B CA 1
ATOM 3339 C C . SER B 1 115 ? 15.766 -32.344 4.008 1 68.25 115 SER B C 1
ATOM 3341 O O . SER B 1 115 ? 16.969 -32.125 4.164 1 68.25 115 SER B O 1
ATOM 3343 N N . ARG B 1 116 ? 15.297 -33.375 3.229 1 73.06 116 ARG B N 1
ATOM 3344 C CA . ARG B 1 116 ? 16.266 -34.281 2.598 1 73.06 116 ARG B CA 1
ATOM 3345 C C . ARG B 1 116 ? 15.742 -34.812 1.272 1 73.06 116 ARG B C 1
ATOM 3347 O O . ARG B 1 116 ? 14.562 -35.156 1.157 1 73.06 116 ARG B O 1
ATOM 3354 N N . LEU B 1 117 ? 16.562 -34.75 0.262 1 77.44 117 LEU B N 1
ATOM 3355 C CA . LEU B 1 117 ? 16.328 -35.406 -1.019 1 77.44 117 LEU B CA 1
ATOM 3356 C C . LEU B 1 117 ? 17.328 -36.531 -1.24 1 77.44 117 LEU B C 1
ATOM 3358 O O . LEU B 1 117 ? 18.547 -36.312 -1.233 1 77.44 117 LEU B O 1
ATOM 3362 N N . GLU B 1 118 ? 16.781 -37.719 -1.355 1 80.25 118 GLU B N 1
ATOM 3363 C CA . GLU B 1 118 ? 17.656 -38.906 -1.488 1 80.25 118 GLU B CA 1
ATOM 3364 C C . GLU B 1 118 ? 17.453 -39.594 -2.836 1 80.25 118 GLU B C 1
ATOM 3366 O O . GLU B 1 118 ? 16.344 -39.594 -3.371 1 80.25 118 GLU B O 1
ATOM 3371 N N . THR B 1 119 ? 18.547 -40.094 -3.369 1 85.56 119 THR B N 1
ATOM 3372 C CA . THR B 1 119 ? 18.547 -40.906 -4.582 1 85.56 119 THR B CA 1
ATOM 3373 C C . THR B 1 119 ? 19.078 -42.312 -4.301 1 85.56 119 THR B C 1
ATOM 3375 O O . THR B 1 119 ? 19.25 -42.688 -3.143 1 85.56 119 THR B O 1
ATOM 3378 N N . ASP B 1 120 ? 19.188 -43.156 -5.355 1 86.62 120 ASP B N 1
ATOM 3379 C CA . ASP B 1 120 ? 19.719 -44.5 -5.203 1 86.62 120 ASP B CA 1
ATOM 3380 C C . ASP B 1 120 ? 21.25 -44.469 -5.242 1 86.62 120 ASP B C 1
ATOM 3382 O O . ASP B 1 120 ? 21.875 -45.531 -5.453 1 86.62 120 ASP B O 1
ATOM 3386 N N . GLY B 1 121 ? 21.828 -43.375 -5.031 1 78.25 121 GLY B N 1
ATOM 3387 C CA . GLY B 1 121 ? 23.281 -43.219 -5.094 1 78.25 121 GLY B CA 1
ATOM 3388 C C . GLY B 1 121 ? 23.766 -42.562 -6.371 1 78.25 121 GLY B C 1
ATOM 3389 O O . GLY B 1 121 ? 24.922 -42.156 -6.469 1 78.25 121 GLY B O 1
ATOM 3390 N N . SER B 1 122 ? 22.891 -42.469 -7.355 1 82.25 122 SER B N 1
ATOM 3391 C CA . SER B 1 122 ? 23.25 -41.812 -8.617 1 82.25 122 SER B CA 1
ATOM 3392 C C . SER B 1 122 ? 23.562 -40.344 -8.414 1 82.25 122 SER B C 1
ATOM 3394 O O . SER B 1 122 ? 23 -39.719 -7.523 1 82.25 122 SER B O 1
ATOM 3396 N N . GLU B 1 123 ? 24.375 -39.781 -9.188 1 75.88 123 GLU B N 1
ATOM 3397 C CA . GLU B 1 123 ? 24.719 -38.344 -9.156 1 75.88 123 GLU B CA 1
ATOM 3398 C C . GLU B 1 123 ? 23.531 -37.469 -9.508 1 75.88 123 GLU B C 1
ATOM 3400 O O . GLU B 1 123 ? 22.719 -37.844 -10.367 1 75.88 123 GLU B O 1
ATOM 3405 N N . VAL B 1 124 ? 23.406 -36.5 -8.703 1 75.44 124 VAL B N 1
ATOM 3406 C CA . VAL B 1 124 ? 22.375 -35.5 -8.953 1 75.44 124 VAL B CA 1
ATOM 3407 C C . VAL B 1 124 ? 23.016 -34.219 -9.43 1 75.44 124 VAL B C 1
ATOM 3409 O O . VAL B 1 124 ? 23.906 -33.656 -8.773 1 75.44 124 VAL B O 1
ATOM 3412 N N . LEU B 1 125 ? 22.688 -33.812 -10.703 1 66.44 125 LEU B N 1
ATOM 3413 C CA . LEU B 1 125 ? 23.188 -32.562 -11.242 1 66.44 125 LEU B CA 1
ATOM 3414 C C . LEU B 1 125 ? 22.078 -31.516 -11.305 1 66.44 125 LEU B C 1
ATOM 3416 O O . LEU B 1 125 ? 20.938 -31.844 -11.641 1 66.44 125 LEU B O 1
ATOM 3420 N N . PRO B 1 126 ? 22.453 -30.328 -10.727 1 61.53 126 PRO B N 1
ATOM 3421 C CA . PRO B 1 126 ? 21.469 -29.266 -10.938 1 61.53 126 PRO B CA 1
ATOM 3422 C C . PRO B 1 126 ? 21.219 -28.984 -12.422 1 61.53 126 PRO B C 1
ATOM 3424 O O . PRO B 1 126 ? 22.094 -29.203 -13.258 1 61.53 126 PRO B O 1
ATOM 3427 N N . CYS B 1 127 ? 19.938 -28.844 -12.703 1 57.03 127 CYS B N 1
ATOM 3428 C CA . CYS B 1 127 ? 19.641 -28.516 -14.086 1 57.03 127 CYS B CA 1
ATOM 3429 C C . CYS B 1 127 ? 20.359 -27.234 -14.508 1 57.03 127 CYS B C 1
ATOM 3431 O O . CYS B 1 127 ? 20.328 -26.234 -13.805 1 57.03 127 CYS B O 1
ATOM 3433 N N . SER B 1 128 ? 21.562 -27.312 -15.266 1 52.94 128 SER B N 1
ATOM 3434 C CA . SER B 1 128 ? 22.562 -26.344 -15.68 1 52.94 128 SER B CA 1
ATOM 3435 C C . SER B 1 128 ? 21.906 -25.172 -16.422 1 52.94 128 SER B C 1
ATOM 3437 O O . SER B 1 128 ? 22.547 -24.141 -16.641 1 52.94 128 SER B O 1
ATOM 3439 N N . GLN B 1 129 ? 20.859 -25.297 -17.078 1 52.81 129 GLN B N 1
ATOM 3440 C CA . GLN B 1 129 ? 20.547 -24.234 -18.031 1 52.81 129 GLN B CA 1
ATOM 3441 C C . GLN B 1 129 ? 20 -23.016 -17.312 1 52.81 129 GLN B C 1
ATOM 3443 O O . GLN B 1 129 ? 19.141 -23.125 -16.438 1 52.81 129 GLN B O 1
ATOM 3448 N N . PRO B 1 130 ? 20.781 -21.969 -17.453 1 60.31 130 PRO B N 1
ATOM 3449 C CA . PRO B 1 130 ? 20.266 -20.703 -16.922 1 60.31 130 PRO B CA 1
ATOM 3450 C C . PRO B 1 130 ? 18.859 -20.391 -17.406 1 60.31 130 PRO B C 1
ATOM 3452 O O . PRO B 1 130 ? 18.578 -20.438 -18.594 1 60.31 130 PRO B O 1
ATOM 3455 N N . ARG B 1 131 ? 17.859 -20.641 -16.625 1 71.81 131 ARG B N 1
ATOM 3456 C CA . ARG B 1 131 ? 16.5 -20.297 -17 1 71.81 131 ARG B CA 1
ATOM 3457 C C . ARG B 1 131 ? 16.094 -18.938 -16.438 1 71.81 131 ARG B C 1
ATOM 3459 O O . ARG B 1 131 ? 16.578 -18.531 -15.383 1 71.81 131 ARG B O 1
ATOM 3466 N N . ARG B 1 132 ? 15.32 -18.312 -17.297 1 78.62 132 ARG B N 1
ATOM 3467 C CA . ARG B 1 132 ? 14.734 -17.062 -16.812 1 78.62 132 ARG B CA 1
ATOM 3468 C C . ARG B 1 132 ? 13.773 -17.328 -15.656 1 78.62 132 ARG B C 1
ATOM 3470 O O . ARG B 1 132 ? 13.125 -18.375 -15.609 1 78.62 132 ARG B O 1
ATOM 3477 N N . THR B 1 133 ? 13.766 -16.422 -14.75 1 78.06 133 THR B N 1
ATOM 3478 C CA . THR B 1 133 ? 12.875 -16.531 -13.602 1 78.06 133 THR B CA 1
ATOM 3479 C C . THR B 1 133 ? 11.617 -15.703 -13.805 1 78.06 133 THR B C 1
ATOM 3481 O O . THR B 1 133 ? 11.703 -14.508 -14.109 1 78.06 133 THR B O 1
ATOM 3484 N N . TRP B 1 134 ? 10.484 -16.438 -13.695 1 83.12 134 TRP B N 1
ATOM 3485 C CA . TRP B 1 134 ? 9.172 -15.797 -13.805 1 83.12 134 TRP B CA 1
ATOM 3486 C C . TRP B 1 134 ? 8.5 -15.711 -12.438 1 83.12 134 TRP B C 1
ATOM 3488 O O . TRP B 1 134 ? 8.273 -16.734 -11.781 1 83.12 134 TRP B O 1
ATOM 3498 N N . LEU B 1 135 ? 8.258 -14.492 -12.008 1 83.88 135 LEU B N 1
ATOM 3499 C CA . LEU B 1 135 ? 7.535 -14.234 -10.766 1 83.88 135 LEU B CA 1
ATOM 3500 C C . LEU B 1 135 ? 6.059 -13.953 -11.039 1 83.88 135 LEU B C 1
ATOM 3502 O O . LEU B 1 135 ? 5.719 -12.969 -11.695 1 83.88 135 LEU B O 1
ATOM 3506 N N . CYS B 1 136 ? 5.188 -14.852 -10.5 1 82.44 136 CYS B N 1
ATOM 3507 C CA . CYS B 1 136 ? 3.76 -14.758 -10.789 1 82.44 136 CYS B CA 1
ATOM 3508 C C . CYS B 1 136 ? 2.971 -14.445 -9.523 1 82.44 136 CYS B C 1
ATOM 3510 O O . CYS B 1 136 ? 3.025 -15.203 -8.547 1 82.44 136 CYS B O 1
ATOM 3512 N N . TYR B 1 137 ? 2.254 -13.289 -9.523 1 87.12 137 TYR B N 1
ATOM 3513 C CA . TYR B 1 137 ? 1.355 -12.875 -8.453 1 87.12 137 TYR B CA 1
ATOM 3514 C C . TYR B 1 137 ? -0.101 -12.992 -8.891 1 87.12 137 TYR B C 1
ATOM 3516 O O . TYR B 1 137 ? -0.458 -12.57 -9.992 1 87.12 137 TYR B O 1
ATOM 3524 N N . GLY B 1 138 ? -0.892 -13.602 -7.953 1 82.5 138 GLY B N 1
ATOM 3525 C CA . GLY B 1 138 ? -2.281 -13.711 -8.367 1 82.5 138 GLY B CA 1
ATOM 3526 C C . GLY B 1 138 ? -3.18 -14.32 -7.312 1 82.5 138 GLY B C 1
ATOM 3527 O O . GLY B 1 138 ? -2.762 -14.5 -6.164 1 82.5 138 GLY B O 1
ATOM 3528 N N . SER B 1 139 ? -4.441 -14.469 -7.715 1 71.06 139 SER B N 1
ATOM 3529 C CA . SER B 1 139 ? -5.492 -14.984 -6.84 1 71.06 139 SER B CA 1
ATOM 3530 C C . SER B 1 139 ? -5.527 -16.516 -6.855 1 71.06 139 SER B C 1
ATOM 3532 O O . SER B 1 139 ? -4.52 -17.156 -7.145 1 71.06 139 SER B O 1
ATOM 3534 N N . SER B 1 140 ? -6.68 -16.953 -6.367 1 63.91 140 SER B N 1
ATOM 3535 C CA . SER B 1 140 ? -6.898 -18.391 -6.344 1 63.91 140 SER B CA 1
ATOM 3536 C C . SER B 1 140 ? -6.797 -19 -7.742 1 63.91 140 SER B C 1
ATOM 3538 O O . SER B 1 140 ? -6.5 -20.188 -7.898 1 63.91 140 SER B O 1
ATOM 3540 N N . ILE B 1 141 ? -7.004 -18.219 -8.672 1 61.34 141 ILE B N 1
ATOM 3541 C CA . ILE B 1 141 ? -6.914 -18.656 -10.055 1 61.34 141 ILE B CA 1
ATOM 3542 C C . ILE B 1 141 ? -5.469 -19.031 -10.391 1 61.34 141 ILE B C 1
ATOM 3544 O O . ILE B 1 141 ? -5.219 -20.016 -11.078 1 61.34 141 ILE B O 1
ATOM 3548 N N . SER B 1 142 ? -4.578 -18.25 -9.828 1 57.41 142 SER B N 1
ATOM 3549 C CA . SER B 1 142 ? -3.154 -18.484 -10.047 1 57.41 142 SER B CA 1
ATOM 3550 C C . SER B 1 142 ? -2.6 -19.484 -9.039 1 57.41 142 SER B C 1
ATOM 3552 O O . SER B 1 142 ? -1.644 -20.203 -9.328 1 57.41 142 SER B O 1
ATOM 3554 N N . HIS B 1 143 ? -3.115 -19.359 -7.809 1 55.69 143 HIS B N 1
ATOM 3555 C CA . HIS B 1 143 ? -2.658 -20.219 -6.723 1 55.69 143 HIS B CA 1
ATOM 3556 C C . HIS B 1 143 ? -3.057 -21.672 -6.969 1 55.69 143 HIS B C 1
ATOM 3558 O O . HIS B 1 143 ? -2.369 -22.594 -6.523 1 55.69 143 HIS B O 1
ATOM 3564 N N . GLY B 1 144 ? -3.939 -21.984 -7.812 1 52.53 144 GLY B N 1
ATOM 3565 C CA . GLY B 1 144 ? -4.484 -23.312 -7.996 1 52.53 144 GLY B CA 1
ATOM 3566 C C . GLY B 1 144 ? -5.559 -23.672 -6.984 1 52.53 144 GLY B C 1
ATOM 3567 O O . GLY B 1 144 ? -6.035 -24.797 -6.949 1 52.53 144 GLY B O 1
ATOM 3568 N N . GLY B 1 145 ? -6.27 -22.516 -6.273 1 47.88 145 GLY B N 1
ATOM 3569 C CA . GLY B 1 145 ? -7.348 -22.641 -5.305 1 47.88 145 GLY B CA 1
ATOM 3570 C C . GLY B 1 145 ? -7.539 -24.047 -4.789 1 47.88 145 GLY B C 1
ATOM 3571 O O . GLY B 1 145 ? -6.797 -24.953 -5.164 1 47.88 145 GLY B O 1
ATOM 3572 N N . PRO B 1 146 ? -8.289 -24.203 -3.738 1 43.47 146 PRO B N 1
ATOM 3573 C CA . PRO B 1 146 ? -8.609 -25.547 -3.225 1 43.47 146 PRO B CA 1
ATOM 3574 C C . PRO B 1 146 ? -9.031 -26.516 -4.324 1 43.47 146 PRO B C 1
ATOM 3576 O O . PRO B 1 146 ? -8.977 -27.734 -4.133 1 43.47 146 PRO B O 1
ATOM 3579 N N . SER B 1 147 ? -9.555 -25.875 -5.238 1 40.59 147 SER B N 1
ATOM 3580 C CA . SER B 1 147 ? -10.133 -26.781 -6.227 1 40.59 147 SER B CA 1
ATOM 3581 C C . SER B 1 147 ? -9.102 -27.188 -7.273 1 40.59 147 SER B C 1
ATOM 3583 O O . SER B 1 147 ? -9.383 -28.031 -8.141 1 40.59 147 SER B O 1
ATOM 3585 N N . ALA B 1 148 ? -8.094 -26.344 -7.258 1 47.91 148 ALA B N 1
ATOM 3586 C CA . ALA B 1 148 ? -7.215 -26.781 -8.336 1 47.91 148 ALA B CA 1
ATOM 3587 C C . ALA B 1 148 ? -6.449 -28.047 -7.949 1 47.91 148 ALA B C 1
ATOM 3589 O O . ALA B 1 148 ? -5.969 -28.156 -6.82 1 47.91 148 ALA B O 1
ATOM 3590 N N . GLY B 1 149 ? -6.957 -29.125 -8.414 1 47.03 149 GLY B N 1
ATOM 3591 C CA . GLY B 1 149 ? -6.395 -30.453 -8.227 1 47.03 149 GLY B CA 1
ATOM 3592 C C . GLY B 1 149 ? -4.887 -30.453 -8.086 1 47.03 149 GLY B C 1
ATOM 3593 O O . GLY B 1 149 ? -4.352 -30.016 -7.062 1 47.03 149 GLY B O 1
ATOM 3594 N N . ARG B 1 150 ? -4.121 -30.531 -9.25 1 59.62 150 ARG B N 1
ATOM 3595 C CA . ARG B 1 150 ? -2.697 -30.844 -9.289 1 59.62 150 ARG B CA 1
ATOM 3596 C C . ARG B 1 150 ? -1.862 -29.578 -9.477 1 59.62 150 ARG B C 1
ATOM 3598 O O . ARG B 1 150 ? -2.191 -28.734 -10.312 1 59.62 150 ARG B O 1
ATOM 3605 N N . ALA B 1 151 ? -0.917 -29.266 -8.562 1 63.47 151 ALA B N 1
ATOM 3606 C CA . ALA B 1 151 ? 0.012 -28.141 -8.648 1 63.47 151 ALA B CA 1
ATOM 3607 C C . ALA B 1 151 ? 0.57 -27.984 -10.062 1 63.47 151 ALA B C 1
ATOM 3609 O O . ALA B 1 151 ? 0.821 -26.875 -10.523 1 63.47 151 ALA B O 1
ATOM 3610 N N . SER B 1 152 ? 0.71 -29.094 -10.789 1 63.59 152 SER B N 1
ATOM 3611 C CA . SER B 1 152 ? 1.306 -29.062 -12.117 1 63.59 152 SER B CA 1
ATOM 3612 C C . SER B 1 152 ? 0.312 -28.562 -13.164 1 63.59 152 SER B C 1
ATOM 3614 O O . SER B 1 152 ? 0.698 -28.219 -14.281 1 63.59 152 SER B O 1
ATOM 3616 N N . CYS B 1 153 ? -0.933 -28.438 -12.648 1 61.53 153 CYS B N 1
ATOM 3617 C CA . CYS B 1 153 ? -1.951 -28.156 -13.656 1 61.53 153 CYS B CA 1
ATOM 3618 C C . CYS B 1 153 ? -2.461 -26.719 -13.531 1 61.53 153 CYS B C 1
ATOM 3620 O O . CYS B 1 153 ? -3.283 -26.281 -14.336 1 61.53 153 CYS B O 1
ATOM 3622 N N . ILE B 1 154 ? -1.956 -26.047 -12.609 1 64.56 154 ILE B N 1
ATOM 3623 C CA . ILE B 1 154 ? -2.357 -24.656 -12.555 1 64.56 154 ILE B CA 1
ATOM 3624 C C . ILE B 1 154 ? -1.721 -23.875 -13.703 1 64.56 154 ILE B C 1
ATOM 3626 O O . ILE B 1 154 ? -0.661 -24.266 -14.203 1 64.56 154 ILE B O 1
ATOM 3630 N N . TRP B 1 155 ? -2.398 -22.812 -14.156 1 68.5 155 TRP B N 1
ATOM 3631 C CA . TRP B 1 155 ? -1.996 -22.156 -15.391 1 68.5 155 TRP B CA 1
ATOM 3632 C C . TRP B 1 155 ? -0.567 -21.625 -15.289 1 68.5 155 TRP B C 1
ATOM 3634 O O . TRP B 1 155 ? 0.204 -21.719 -16.25 1 68.5 155 TRP B O 1
ATOM 3644 N N . PRO B 1 156 ? -0.141 -21.109 -14.133 1 73 156 PRO B N 1
ATOM 3645 C CA . PRO B 1 156 ? 1.253 -20.656 -14.094 1 73 156 PRO B CA 1
ATOM 3646 C C . PRO B 1 156 ? 2.246 -21.797 -14.312 1 73 156 PRO B C 1
ATOM 3648 O O . PRO B 1 156 ? 3.277 -21.609 -14.961 1 73 156 PRO B O 1
ATOM 3651 N N . SER B 1 157 ? 1.963 -22.922 -13.797 1 70.94 157 SER B N 1
ATOM 3652 C CA . SER B 1 157 ? 2.842 -24.078 -13.984 1 70.94 157 SER B CA 1
ATOM 3653 C C . SER B 1 157 ? 2.881 -24.516 -15.438 1 70.94 157 SER B C 1
ATOM 3655 O O . SER B 1 157 ? 3.941 -24.875 -15.961 1 70.94 157 SER B O 1
ATOM 3657 N N . LEU B 1 158 ? 1.726 -24.5 -15.992 1 67.12 158 LEU B N 1
ATOM 3658 C CA . LEU B 1 158 ? 1.636 -24.891 -17.391 1 67.12 158 LEU B CA 1
ATOM 3659 C C . LEU B 1 158 ? 2.426 -23.938 -18.281 1 67.12 158 LEU B C 1
ATOM 3661 O O . LEU B 1 158 ? 3.168 -24.359 -19.156 1 67.12 158 LEU B O 1
ATOM 3665 N N . VAL B 1 159 ? 2.291 -22.719 -17.969 1 70.12 159 VAL B N 1
ATOM 3666 C CA . VAL B 1 159 ? 2.992 -21.688 -18.734 1 70.12 159 VAL B CA 1
ATOM 3667 C C . VAL B 1 159 ? 4.496 -21.812 -18.516 1 70.12 159 VAL B C 1
ATOM 3669 O O . VAL B 1 159 ? 5.285 -21.719 -19.453 1 70.12 159 VAL B O 1
ATOM 3672 N N . ALA B 1 160 ? 4.852 -22.016 -17.344 1 72.81 160 ALA B N 1
ATOM 3673 C CA . ALA B 1 160 ? 6.27 -22.109 -17 1 72.81 160 ALA B CA 1
ATOM 3674 C C . ALA B 1 160 ? 6.926 -23.297 -17.719 1 72.81 160 ALA B C 1
ATOM 3676 O O . ALA B 1 160 ? 8.062 -23.188 -18.188 1 72.81 160 ALA B O 1
ATOM 3677 N N . ARG B 1 161 ? 6.215 -24.312 -17.75 1 69.31 161 ARG B N 1
ATOM 3678 C CA . ARG B 1 161 ? 6.738 -25.484 -18.438 1 69.31 161 ARG B CA 1
ATOM 3679 C C . ARG B 1 161 ? 6.871 -25.234 -19.938 1 69.31 161 ARG B C 1
ATOM 3681 O O . ARG B 1 161 ? 7.883 -25.594 -20.547 1 69.31 161 ARG B O 1
ATOM 3688 N N . ALA B 1 162 ? 5.844 -24.656 -20.438 1 65.31 162 ALA B N 1
ATOM 3689 C CA . ALA B 1 162 ? 5.828 -24.391 -21.875 1 65.31 162 ALA B CA 1
ATOM 3690 C C . ALA B 1 162 ? 6.934 -23.406 -22.266 1 65.31 162 ALA B C 1
ATOM 3692 O O . ALA B 1 162 ? 7.559 -23.562 -23.312 1 65.31 162 ALA B O 1
ATOM 3693 N N . ALA B 1 163 ? 7.199 -22.516 -21.422 1 66.62 163 ALA B N 1
ATOM 3694 C CA . ALA B 1 163 ? 8.188 -21.469 -21.703 1 66.62 163 ALA B CA 1
ATOM 3695 C C . ALA B 1 163 ? 9.562 -21.859 -21.172 1 66.62 163 ALA B C 1
ATOM 3697 O O . ALA B 1 163 ? 10.547 -21.172 -21.438 1 66.62 163 ALA B O 1
ATOM 3698 N N . ASP B 1 164 ? 9.648 -22.891 -20.531 1 72.5 164 ASP B N 1
ATOM 3699 C CA . ASP B 1 164 ? 10.891 -23.375 -19.938 1 72.5 164 ASP B CA 1
ATOM 3700 C C . ASP B 1 164 ? 11.523 -22.312 -19.047 1 72.5 164 ASP B C 1
ATOM 3702 O O . ASP B 1 164 ? 12.695 -21.969 -19.203 1 72.5 164 ASP B O 1
ATOM 3706 N N . VAL B 1 165 ? 10.703 -21.766 -18.156 1 72.12 165 VAL B N 1
ATOM 3707 C CA . VAL B 1 165 ? 11.172 -20.781 -17.203 1 72.12 165 VAL B CA 1
ATOM 3708 C C . VAL B 1 165 ? 11.008 -21.312 -15.781 1 72.12 165 VAL B C 1
ATOM 3710 O O . VAL B 1 165 ? 10.258 -22.25 -15.555 1 72.12 165 VAL B O 1
ATOM 3713 N N . LYS B 1 166 ? 11.812 -20.703 -14.93 1 72.06 166 LYS B N 1
ATOM 3714 C CA . LYS B 1 166 ? 11.648 -20.969 -13.5 1 72.06 166 LYS B CA 1
ATOM 3715 C C . LYS B 1 166 ? 10.5 -20.141 -12.922 1 72.06 166 LYS B C 1
ATOM 3717 O O . LYS B 1 166 ? 10.508 -18.906 -13.016 1 72.06 166 LYS B O 1
ATOM 3722 N N . LEU B 1 167 ? 9.578 -20.891 -12.336 1 74.62 167 LEU B N 1
ATOM 3723 C CA . LEU B 1 167 ? 8.406 -20.219 -11.805 1 74.62 167 LEU B CA 1
ATOM 3724 C C . LEU B 1 167 ? 8.547 -19.969 -10.305 1 74.62 167 LEU B C 1
ATOM 3726 O O . LEU B 1 167 ? 8.906 -20.891 -9.555 1 74.62 167 LEU B O 1
ATOM 3730 N N . VAL B 1 168 ? 8.383 -18.734 -9.93 1 74.19 168 VAL B N 1
ATOM 3731 C CA . VAL B 1 168 ? 8.109 -18.391 -8.547 1 74.19 168 VAL B CA 1
ATOM 3732 C C . VAL B 1 168 ? 6.656 -17.938 -8.406 1 74.19 168 VAL B C 1
ATOM 3734 O O . VAL B 1 168 ? 6.305 -16.828 -8.812 1 74.19 168 VAL B O 1
ATOM 3737 N N . ASN B 1 169 ? 5.875 -18.812 -7.863 1 74.19 169 ASN B N 1
ATOM 3738 C CA . ASN B 1 169 ? 4.441 -18.547 -7.789 1 74.19 169 ASN B CA 1
ATOM 3739 C C . ASN B 1 169 ? 4.055 -17.906 -6.461 1 74.19 169 ASN B C 1
ATOM 3741 O O . ASN B 1 169 ? 4.18 -18.531 -5.406 1 74.19 169 ASN B O 1
ATOM 3745 N N . MET B 1 170 ? 3.639 -16.703 -6.555 1 71.62 170 MET B N 1
ATOM 3746 C CA . MET B 1 170 ? 3.119 -15.961 -5.402 1 71.62 170 MET B CA 1
ATOM 3747 C C . MET B 1 170 ? 1.61 -15.781 -5.512 1 71.62 170 MET B C 1
ATOM 3749 O O . MET B 1 170 ? 1.108 -14.656 -5.398 1 71.62 170 MET B O 1
ATOM 3753 N N . GLY B 1 171 ? 0.972 -16.875 -5.801 1 66.31 171 GLY B N 1
ATOM 3754 C CA . GLY B 1 171 ? -0.482 -16.875 -5.797 1 66.31 171 GLY B CA 1
ATOM 3755 C C . GLY B 1 171 ? -1.077 -17.031 -4.41 1 66.31 171 GLY B C 1
ATOM 3756 O O . GLY B 1 171 ? -0.608 -17.859 -3.619 1 66.31 171 GLY B O 1
ATOM 3757 N N . PHE B 1 172 ? -2.025 -16.094 -4.035 1 61.06 172 PHE B N 1
ATOM 3758 C CA . PHE B 1 172 ? -2.689 -16.125 -2.74 1 61.06 172 PHE B CA 1
ATOM 3759 C C . PHE B 1 172 ? -4.184 -16.375 -2.902 1 61.06 172 PHE B C 1
ATOM 3761 O O . PHE B 1 172 ? -4.938 -15.453 -3.24 1 61.06 172 PHE B O 1
ATOM 3768 N N . GLY B 1 173 ? -4.512 -17.656 -2.779 1 63.69 173 GLY B N 1
ATOM 3769 C CA . GLY B 1 173 ? -5.926 -17.969 -2.926 1 63.69 173 GLY B CA 1
ATOM 3770 C C . GLY B 1 173 ? -6.809 -17.172 -1.977 1 63.69 173 GLY B C 1
ATOM 3771 O O . GLY B 1 173 ? -6.648 -17.266 -0.757 1 63.69 173 GLY B O 1
ATOM 3772 N N . GLY B 1 174 ? -7.625 -16.359 -2.551 1 68.69 174 GLY B N 1
ATOM 3773 C CA . GLY B 1 174 ? -8.578 -15.594 -1.761 1 68.69 174 GLY B CA 1
ATOM 3774 C C . GLY B 1 174 ? -7.934 -14.461 -0.977 1 68.69 174 GLY B C 1
ATOM 3775 O O . GLY B 1 174 ? -8.602 -13.797 -0.182 1 68.69 174 GLY B O 1
ATOM 3776 N N . GLU B 1 175 ? -6.684 -14.273 -1.229 1 76.12 175 GLU B N 1
ATOM 3777 C CA . GLU B 1 175 ? -5.957 -13.305 -0.41 1 76.12 175 GLU B CA 1
ATOM 3778 C C . GLU B 1 175 ? -5.121 -12.367 -1.275 1 76.12 175 GLU B C 1
ATOM 3780 O O . GLU B 1 175 ? -4.109 -11.828 -0.818 1 76.12 175 GLU B O 1
ATOM 3785 N N . CYS B 1 176 ? -5.523 -12.242 -2.467 1 85.19 176 CYS B N 1
ATOM 3786 C CA . CYS B 1 176 ? -4.809 -11.344 -3.365 1 85.19 176 CYS B CA 1
ATOM 3787 C C . CYS B 1 176 ? -5.316 -9.914 -3.219 1 85.19 176 CYS B C 1
ATOM 3789 O O . CYS B 1 176 ? -6.207 -9.484 -3.955 1 85.19 176 CYS B O 1
ATOM 3791 N N . TYR B 1 177 ? -4.699 -9.109 -2.277 1 90.44 177 TYR B N 1
ATOM 3792 C CA . TYR B 1 177 ? -5.242 -7.805 -1.909 1 90.44 177 TYR B CA 1
ATOM 3793 C C . TYR B 1 177 ? -4.199 -6.711 -2.094 1 90.44 177 TYR B C 1
ATOM 3795 O O . TYR B 1 177 ? -4.316 -5.629 -1.514 1 90.44 177 TYR B O 1
ATOM 3803 N N . LEU B 1 178 ? -3.141 -6.98 -2.836 1 93.44 178 LEU B N 1
ATOM 3804 C CA . LEU B 1 178 ? -2.098 -5.988 -3.068 1 93.44 178 LEU B CA 1
ATOM 3805 C C . LEU B 1 178 ? -1.458 -5.555 -1.752 1 93.44 178 LEU B C 1
ATOM 3807 O O . LEU B 1 178 ? -1.21 -4.367 -1.539 1 93.44 178 LEU B O 1
ATOM 3811 N N . ASP B 1 179 ? -1.21 -6.535 -0.962 1 87.94 179 ASP B N 1
ATOM 3812 C CA . ASP B 1 179 ? -0.571 -6.25 0.318 1 87.94 179 ASP B CA 1
ATOM 3813 C C . ASP B 1 179 ? 0.828 -5.668 0.117 1 87.94 179 ASP B C 1
ATOM 3815 O O . ASP B 1 179 ? 1.643 -6.238 -0.611 1 87.94 179 ASP B O 1
ATOM 3819 N N . PRO B 1 180 ? 1.131 -4.562 0.818 1 88.88 180 PRO B N 1
ATOM 3820 C CA . PRO B 1 180 ? 2.449 -3.951 0.652 1 88.88 180 PRO B CA 1
ATOM 3821 C C . PRO B 1 180 ? 3.592 -4.902 0.999 1 88.88 180 PRO B C 1
ATOM 3823 O O . PRO B 1 180 ? 4.645 -4.871 0.357 1 88.88 180 PRO B O 1
ATOM 3826 N N . ILE B 1 181 ? 3.42 -5.746 1.913 1 80.38 181 ILE B N 1
ATOM 3827 C CA . ILE B 1 181 ? 4.477 -6.672 2.311 1 80.38 181 ILE B CA 1
ATOM 3828 C C . ILE B 1 181 ? 4.781 -7.629 1.161 1 80.38 181 ILE B C 1
ATOM 3830 O O . ILE B 1 181 ? 5.93 -8.031 0.967 1 80.38 181 ILE B O 1
ATOM 3834 N N . VAL B 1 182 ? 3.768 -7.973 0.431 1 82.75 182 VAL B N 1
ATOM 3835 C CA . VAL B 1 182 ? 3.963 -8.852 -0.716 1 82.75 182 VAL B CA 1
ATOM 3836 C C . VAL B 1 182 ? 4.762 -8.125 -1.795 1 82.75 182 VAL B C 1
ATOM 3838 O O . VAL B 1 182 ? 5.691 -8.688 -2.377 1 82.75 182 VAL B O 1
ATOM 3841 N N . ALA B 1 183 ? 4.398 -6.906 -2.02 1 90.31 183 ALA B N 1
ATOM 3842 C CA . ALA B 1 183 ? 5.141 -6.105 -2.988 1 90.31 183 ALA B CA 1
ATOM 3843 C C . ALA B 1 183 ? 6.617 -6.023 -2.613 1 90.31 183 ALA B C 1
ATOM 3845 O O . ALA B 1 183 ? 7.492 -6.191 -3.467 1 90.31 183 ALA B O 1
ATOM 3846 N N . ARG B 1 184 ? 6.898 -5.793 -1.389 1 84.25 184 ARG B N 1
ATOM 3847 C CA . ARG B 1 184 ? 8.273 -5.68 -0.921 1 84.25 184 ARG B CA 1
ATOM 3848 C C . ARG B 1 184 ? 9.016 -7.004 -1.075 1 84.25 184 ARG B C 1
ATOM 3850 O O . ARG B 1 184 ? 10.195 -7.023 -1.451 1 84.25 184 ARG B O 1
ATOM 3857 N N . THR B 1 185 ? 8.305 -8.039 -0.784 1 78.5 185 THR B N 1
ATOM 3858 C CA . THR B 1 185 ? 8.898 -9.367 -0.944 1 78.5 185 THR B CA 1
ATOM 3859 C C . THR B 1 185 ? 9.242 -9.633 -2.408 1 78.5 185 THR B C 1
ATOM 3861 O O . THR B 1 185 ? 10.352 -10.062 -2.721 1 78.5 185 THR B O 1
ATOM 3864 N N . MET B 1 186 ? 8.359 -9.352 -3.234 1 86.25 186 MET B N 1
ATOM 3865 C CA . MET B 1 186 ? 8.555 -9.562 -4.664 1 86.25 186 MET B CA 1
ATOM 3866 C C . MET B 1 186 ? 9.664 -8.656 -5.199 1 86.25 186 MET B C 1
ATOM 3868 O O . MET B 1 186 ? 10.422 -9.055 -6.086 1 86.25 186 MET B O 1
ATOM 3872 N N . ARG B 1 187 ? 9.688 -7.441 -4.637 1 88.94 187 ARG B N 1
ATOM 3873 C CA . ARG B 1 187 ? 10.727 -6.48 -4.984 1 88.94 187 ARG B CA 1
ATOM 3874 C C . ARG B 1 187 ? 12.117 -7.078 -4.777 1 88.94 187 ARG B C 1
ATOM 3876 O O . ARG B 1 187 ? 13.031 -6.824 -5.566 1 88.94 187 ARG B O 1
ATOM 3883 N N . ASP B 1 188 ? 12.227 -7.938 -3.852 1 79.38 188 ASP B N 1
ATOM 3884 C CA . ASP B 1 188 ? 13.547 -8.398 -3.418 1 79.38 188 ASP B CA 1
ATOM 3885 C C . ASP B 1 188 ? 13.875 -9.758 -4.02 1 79.38 188 ASP B C 1
ATOM 3887 O O . ASP B 1 188 ? 14.977 -10.281 -3.814 1 79.38 188 ASP B O 1
ATOM 3891 N N . ILE B 1 189 ? 12.961 -10.352 -4.809 1 78.56 189 ILE B N 1
ATOM 3892 C CA . ILE B 1 189 ? 13.211 -11.617 -5.492 1 78.56 189 ILE B CA 1
ATOM 3893 C C . ILE B 1 189 ? 13.75 -11.344 -6.895 1 78.56 189 ILE B C 1
ATOM 3895 O O . ILE B 1 189 ? 13.102 -10.672 -7.699 1 78.56 189 ILE B O 1
ATOM 3899 N N . LYS B 1 190 ? 14.969 -11.789 -7.082 1 82.5 190 LYS B N 1
ATOM 3900 C CA . LYS B 1 190 ? 15.508 -11.648 -8.43 1 82.5 190 LYS B CA 1
ATOM 3901 C C . LYS B 1 190 ? 14.641 -12.375 -9.453 1 82.5 190 LYS B C 1
ATOM 3903 O O . LYS B 1 190 ? 14.273 -13.531 -9.25 1 82.5 190 LYS B O 1
ATOM 3908 N N . CYS B 1 191 ? 14.25 -11.711 -10.555 1 83.94 191 CYS B N 1
ATOM 3909 C CA . CYS B 1 191 ? 13.398 -12.289 -11.586 1 83.94 191 CYS B CA 1
ATOM 3910 C C . CYS B 1 191 ? 13.594 -11.57 -12.914 1 83.94 191 CYS B C 1
ATOM 3912 O O . CYS B 1 191 ? 14.234 -10.516 -12.969 1 83.94 191 CYS B O 1
ATOM 3914 N N . ASP B 1 192 ? 13.094 -12.25 -13.898 1 82.38 192 ASP B N 1
ATOM 3915 C CA . ASP B 1 192 ? 13.273 -11.711 -15.242 1 82.38 192 ASP B CA 1
ATOM 3916 C C . ASP B 1 192 ? 11.953 -11.211 -15.812 1 82.38 192 ASP B C 1
ATOM 3918 O O . ASP B 1 192 ? 11.938 -10.453 -16.781 1 82.38 192 ASP B O 1
ATOM 3922 N N . VAL B 1 193 ? 10.898 -11.648 -15.234 1 85.12 193 VAL B N 1
ATOM 3923 C CA . VAL B 1 193 ? 9.562 -11.234 -15.656 1 85.12 193 VAL B CA 1
ATOM 3924 C C . VAL B 1 193 ? 8.594 -11.352 -14.477 1 85.12 193 VAL B C 1
ATOM 3926 O O . VAL B 1 193 ? 8.695 -12.281 -13.672 1 85.12 193 VAL B O 1
ATOM 3929 N N . ILE B 1 194 ? 7.641 -10.391 -14.406 1 88.69 194 ILE B N 1
ATOM 3930 C CA . ILE B 1 194 ? 6.625 -10.398 -13.359 1 88.69 194 ILE B CA 1
ATOM 3931 C C . ILE B 1 194 ? 5.234 -10.359 -13.984 1 88.69 194 ILE B C 1
ATOM 3933 O O . ILE B 1 194 ? 5 -9.609 -14.938 1 88.69 194 ILE B O 1
ATOM 3937 N N . THR B 1 195 ? 4.391 -11.234 -13.523 1 86.94 195 THR B N 1
ATOM 3938 C CA . THR B 1 195 ? 2.982 -11.141 -13.883 1 86.94 195 THR B CA 1
ATOM 3939 C C . THR B 1 195 ? 2.127 -10.859 -12.648 1 86.94 195 THR B C 1
ATOM 3941 O O . THR B 1 195 ? 2.354 -11.453 -11.586 1 86.94 195 THR B O 1
ATOM 3944 N N . LEU B 1 196 ? 1.168 -9.953 -12.828 1 91 196 LEU B N 1
ATOM 3945 C CA . LEU B 1 196 ? 0.228 -9.594 -11.773 1 91 196 LEU B CA 1
ATOM 3946 C C . LEU B 1 196 ? -1.208 -9.867 -12.211 1 91 196 LEU B C 1
ATOM 3948 O O . LEU B 1 196 ? -1.752 -9.148 -13.055 1 91 196 LEU B O 1
ATOM 3952 N N . GLU B 1 197 ? -1.728 -10.93 -11.68 1 87.88 197 GLU B N 1
ATOM 3953 C CA . GLU B 1 197 ? -3.166 -11.125 -11.828 1 87.88 197 GLU B CA 1
ATOM 3954 C C . GLU B 1 197 ? -3.932 -10.477 -10.68 1 87.88 197 GLU B C 1
ATOM 3956 O O . GLU B 1 197 ? -3.928 -10.992 -9.562 1 87.88 197 GLU B O 1
ATOM 3961 N N . VAL B 1 198 ? -4.637 -9.32 -10.938 1 91.12 198 VAL B N 1
ATOM 3962 C CA . VAL B 1 198 ? -5.109 -8.492 -9.836 1 91.12 198 VAL B CA 1
ATOM 3963 C C . VAL B 1 198 ? -6.598 -8.203 -10.016 1 91.12 198 VAL B C 1
ATOM 3965 O O . VAL B 1 198 ? -7.066 -7.984 -11.133 1 91.12 198 VAL B O 1
ATOM 3968 N N . GLY B 1 199 ? -7.359 -8.25 -8.836 1 91.88 199 GLY B N 1
ATOM 3969 C CA . GLY B 1 199 ? -8.648 -7.586 -8.883 1 91.88 199 GLY B CA 1
ATOM 3970 C C . GLY B 1 199 ? -9.789 -8.445 -8.359 1 91.88 199 GLY B C 1
ATOM 3971 O O . GLY B 1 199 ? -10.68 -7.953 -7.66 1 91.88 199 GLY B O 1
ATOM 3972 N N . ILE B 1 200 ? -9.781 -9.75 -8.625 1 86.38 200 ILE B N 1
ATOM 3973 C CA . ILE B 1 200 ? -10.969 -10.562 -8.391 1 86.38 200 ILE B CA 1
ATOM 3974 C C . ILE B 1 200 ? -11.258 -10.633 -6.895 1 86.38 200 ILE B C 1
ATOM 3976 O O . ILE B 1 200 ? -12.398 -10.43 -6.465 1 86.38 200 ILE B O 1
ATOM 3980 N N . ASN B 1 201 ? -10.273 -11.008 -6.121 1 86.25 201 ASN B N 1
ATOM 3981 C CA . ASN B 1 201 ? -10.492 -11.078 -4.68 1 86.25 201 ASN B CA 1
ATOM 3982 C C . ASN B 1 201 ? -10.883 -9.719 -4.105 1 86.25 201 ASN B C 1
ATOM 3984 O O . ASN B 1 201 ? -11.719 -9.641 -3.205 1 86.25 201 ASN B O 1
ATOM 3988 N N . ILE B 1 202 ? -10.305 -8.641 -4.574 1 92.56 202 ILE B N 1
ATOM 3989 C CA . ILE B 1 202 ? -10.578 -7.285 -4.113 1 92.56 202 ILE B CA 1
ATOM 3990 C C . ILE B 1 202 ? -12.023 -6.918 -4.418 1 92.56 202 ILE B C 1
ATOM 3992 O O . ILE B 1 202 ? -12.734 -6.398 -3.551 1 92.56 202 ILE B O 1
ATOM 3996 N N . GLN B 1 203 ? -12.414 -7.246 -5.621 1 91.56 203 GLN B N 1
ATOM 3997 C CA . GLN B 1 203 ? -13.758 -6.875 -6.062 1 91.56 203 GLN B CA 1
ATOM 3998 C C . GLN B 1 203 ? -14.82 -7.727 -5.371 1 91.56 203 GLN B C 1
ATOM 4000 O O . GLN B 1 203 ? -15.805 -7.199 -4.855 1 91.56 203 GLN B O 1
ATOM 4005 N N . THR B 1 204 ? -14.648 -9.016 -5.281 1 88.5 204 THR B N 1
ATOM 4006 C CA . THR B 1 204 ? -15.695 -9.922 -4.805 1 88.5 204 THR B CA 1
ATOM 4007 C C . THR B 1 204 ? -15.93 -9.727 -3.311 1 88.5 204 THR B C 1
ATOM 4009 O O . THR B 1 204 ? -17.031 -9.977 -2.816 1 88.5 204 THR B O 1
ATOM 4012 N N . THR B 1 205 ? -14.961 -9.266 -2.635 1 88.12 205 THR B N 1
ATOM 4013 C CA . THR B 1 205 ? -15.102 -9.102 -1.191 1 88.12 205 THR B CA 1
ATOM 4014 C C . THR B 1 205 ? -15.281 -7.633 -0.828 1 88.12 205 THR B C 1
ATOM 4016 O O . THR B 1 205 ? -15.297 -7.273 0.352 1 88.12 205 THR B O 1
ATOM 4019 N N . ALA B 1 206 ? -15.336 -6.824 -1.812 1 90.62 206 ALA B N 1
ATOM 4020 C CA . ALA B 1 206 ? -15.43 -5.383 -1.577 1 90.62 206 ALA B CA 1
ATOM 4021 C C . ALA B 1 206 ? -14.32 -4.914 -0.642 1 90.62 206 ALA B C 1
ATOM 4023 O O . ALA B 1 206 ? -14.57 -4.152 0.295 1 90.62 206 ALA B O 1
ATOM 4024 N N . ALA B 1 207 ? -13.188 -5.387 -0.958 1 92.12 207 ALA B N 1
ATOM 4025 C CA . ALA B 1 207 ? -12.078 -5.18 -0.03 1 92.12 207 ALA B CA 1
ATOM 4026 C C . ALA B 1 207 ? -11.609 -3.729 -0.05 1 92.12 207 ALA B C 1
ATOM 4028 O O . ALA B 1 207 ? -11.047 -3.236 0.933 1 92.12 207 ALA B O 1
ATOM 4029 N N . MET B 1 208 ? -11.789 -3.082 -1.17 1 93.56 208 MET B N 1
ATOM 4030 C CA . MET B 1 208 ? -11.367 -1.702 -1.386 1 93.56 208 MET B CA 1
ATOM 4031 C C . MET B 1 208 ? -12.359 -0.958 -2.271 1 93.56 208 MET B C 1
ATOM 4033 O O . MET B 1 208 ? -12.945 -1.544 -3.184 1 93.56 208 MET B O 1
ATOM 4037 N N . THR B 1 209 ? -12.43 0.309 -2.021 1 93 209 THR B N 1
ATOM 4038 C CA . THR B 1 209 ? -13.156 1.17 -2.945 1 93 209 THR B CA 1
ATOM 4039 C C . THR B 1 209 ? -12.312 1.479 -4.18 1 93 209 THR B C 1
ATOM 4041 O O . THR B 1 209 ? -11.109 1.189 -4.203 1 93 209 THR B O 1
ATOM 4044 N N . ARG B 1 210 ? -13 2.043 -5.172 1 92.06 210 ARG B N 1
ATOM 4045 C CA . ARG B 1 210 ? -12.328 2.461 -6.395 1 92.06 210 ARG B CA 1
ATOM 4046 C C . ARG B 1 210 ? -11.148 3.379 -6.086 1 92.06 210 ARG B C 1
ATOM 4048 O O . ARG B 1 210 ? -10.055 3.203 -6.629 1 92.06 210 ARG B O 1
ATOM 4055 N N . ARG B 1 211 ? -11.344 4.297 -5.199 1 86.19 211 ARG B N 1
ATOM 4056 C CA . ARG B 1 211 ? -10.328 5.289 -4.844 1 86.19 211 ARG B CA 1
ATOM 4057 C C . ARG B 1 211 ? -9.094 4.621 -4.254 1 86.19 211 ARG B C 1
ATOM 4059 O O . ARG B 1 211 ? -7.961 4.969 -4.609 1 86.19 211 ARG B O 1
ATOM 4066 N N . VAL B 1 212 ? -9.312 3.76 -3.373 1 92.38 212 VAL B N 1
ATOM 4067 C CA . VAL B 1 212 ? -8.211 3.119 -2.662 1 92.38 212 VAL B CA 1
ATOM 4068 C C . VAL B 1 212 ? -7.516 2.117 -3.582 1 92.38 212 VAL B C 1
ATOM 4070 O O . VAL B 1 212 ? -6.289 1.991 -3.559 1 92.38 212 VAL B O 1
ATOM 4073 N N . PHE B 1 213 ? -8.297 1.478 -4.445 1 95.12 213 PHE B N 1
ATOM 4074 C CA . PHE B 1 213 ? -7.758 0.452 -5.328 1 95.12 213 PHE B CA 1
ATOM 4075 C C . PHE B 1 213 ? -6.691 1.038 -6.242 1 95.12 213 PHE B C 1
ATOM 4077 O O . PHE B 1 213 ? -5.605 0.467 -6.387 1 95.12 213 PHE B O 1
ATOM 4084 N N . ARG B 1 214 ? -6.965 2.102 -6.797 1 91.56 214 ARG B N 1
ATOM 4085 C CA . ARG B 1 214 ? -6.027 2.721 -7.73 1 91.56 214 ARG B CA 1
ATOM 4086 C C . ARG B 1 214 ? -4.691 3.012 -7.055 1 91.56 214 ARG B C 1
ATOM 4088 O O . ARG B 1 214 ? -3.635 2.652 -7.578 1 91.56 214 ARG B O 1
ATOM 4095 N N . SER B 1 215 ? -4.785 3.596 -5.949 1 90.75 215 SER B N 1
ATOM 4096 C CA . SER B 1 215 ? -3.586 3.957 -5.199 1 90.75 215 SER B CA 1
ATOM 4097 C C . SER B 1 215 ? -2.816 2.717 -4.758 1 90.75 215 SER B C 1
ATOM 4099 O O . SER B 1 215 ? -1.587 2.682 -4.836 1 90.75 215 SER B O 1
ATOM 4101 N N . ALA B 1 216 ? -3.535 1.758 -4.32 1 94.75 216 ALA B N 1
ATOM 4102 C CA . ALA B 1 216 ? -2.912 0.52 -3.859 1 94.75 216 ALA B CA 1
ATOM 4103 C C . ALA B 1 216 ? -2.18 -0.182 -5 1 94.75 216 ALA B C 1
ATOM 4105 O O . ALA B 1 216 ? -1.044 -0.633 -4.828 1 94.75 216 ALA B O 1
ATOM 4106 N N . PHE B 1 217 ? -2.822 -0.234 -6.148 1 96 217 PHE B N 1
ATOM 4107 C CA . PHE B 1 217 ? -2.217 -0.885 -7.305 1 96 217 PHE B CA 1
ATOM 4108 C C . PHE B 1 217 ? -0.963 -0.141 -7.75 1 96 217 PHE B C 1
ATOM 4110 O O . PHE B 1 217 ? 0.094 -0.749 -7.934 1 96 217 PHE B O 1
ATOM 4117 N N . GLU B 1 218 ? -1.061 1.131 -7.871 1 92.81 218 GLU B N 1
ATOM 4118 C CA . GLU B 1 218 ? 0.077 1.93 -8.32 1 92.81 218 GLU B CA 1
ATOM 4119 C C . GLU B 1 218 ? 1.233 1.848 -7.324 1 92.81 218 GLU B C 1
ATOM 4121 O O . GLU B 1 218 ? 2.395 1.741 -7.727 1 92.81 218 GLU B O 1
ATOM 4126 N N . GLY B 1 219 ? 0.86 1.911 -6.082 1 92.88 219 GLY B N 1
ATOM 4127 C CA . GLY B 1 219 ? 1.892 1.751 -5.07 1 92.88 219 GLY B CA 1
ATOM 4128 C C . GLY B 1 219 ? 2.572 0.396 -5.121 1 92.88 219 GLY B C 1
ATOM 4129 O O . GLY B 1 219 ? 3.783 0.297 -4.91 1 92.88 219 GLY B O 1
ATOM 4130 N N . PHE B 1 220 ? 1.768 -0.621 -5.391 1 95.88 220 PHE B N 1
ATOM 4131 C CA . PHE B 1 220 ? 2.303 -1.97 -5.523 1 95.88 220 PHE B CA 1
ATOM 4132 C C . PHE B 1 220 ? 3.326 -2.039 -6.648 1 95.88 220 PHE B C 1
ATOM 4134 O O . PHE B 1 220 ? 4.441 -2.529 -6.453 1 95.88 220 PHE B O 1
ATOM 4141 N N . VAL B 1 221 ? 3.031 -1.519 -7.77 1 96.31 221 VAL B N 1
ATOM 4142 C CA . VAL B 1 221 ? 3.898 -1.547 -8.945 1 96.31 221 VAL B CA 1
ATOM 4143 C C . VAL B 1 221 ? 5.133 -0.685 -8.688 1 96.31 221 VAL B C 1
ATOM 4145 O O . VAL B 1 221 ? 6.25 -1.068 -9.055 1 96.31 221 VAL B O 1
ATOM 4148 N N . GLU B 1 222 ? 4.949 0.404 -8.039 1 92.75 222 GLU B N 1
ATOM 4149 C CA . GLU B 1 222 ? 6.082 1.276 -7.742 1 92.75 222 GLU B CA 1
ATOM 4150 C C . GLU B 1 222 ? 7.082 0.588 -6.82 1 92.75 222 GLU B C 1
ATOM 4152 O O . GLU B 1 222 ? 8.297 0.738 -6.988 1 92.75 222 GLU B O 1
ATOM 4157 N N . THR B 1 223 ? 6.543 -0.057 -5.887 1 93.62 223 THR B N 1
ATOM 4158 C CA . THR B 1 223 ? 7.43 -0.816 -5.012 1 93.62 223 THR B CA 1
ATOM 4159 C C . THR B 1 223 ? 8.219 -1.852 -5.805 1 93.62 223 THR B C 1
ATOM 4161 O O . THR B 1 223 ? 9.43 -1.994 -5.621 1 93.62 223 THR B O 1
ATOM 4164 N N . LEU B 1 224 ? 7.523 -2.564 -6.676 1 95 224 LEU B N 1
ATOM 4165 C CA . LEU B 1 224 ? 8.211 -3.529 -7.527 1 95 224 LEU B CA 1
ATOM 4166 C C . LEU B 1 224 ? 9.312 -2.855 -8.328 1 95 224 LEU B C 1
ATOM 4168 O O . LEU B 1 224 ? 10.406 -3.412 -8.484 1 95 224 LEU B O 1
ATOM 4172 N N . ARG B 1 225 ? 9.109 -1.677 -8.805 1 96.25 225 ARG B N 1
ATOM 4173 C CA . ARG B 1 225 ? 10.039 -0.969 -9.68 1 96.25 225 ARG B CA 1
ATOM 4174 C C . ARG B 1 225 ? 11.289 -0.53 -8.914 1 96.25 225 ARG B C 1
ATOM 4176 O O . ARG B 1 225 ? 12.344 -0.313 -9.516 1 96.25 225 ARG B O 1
ATOM 4183 N N . GLU B 1 226 ? 11.156 -0.386 -7.652 1 91.88 226 GLU B N 1
ATOM 4184 C CA . GLU B 1 226 ? 12.344 -0.09 -6.852 1 91.88 226 GLU B CA 1
ATOM 4185 C C . GLU B 1 226 ? 13.375 -1.207 -6.965 1 91.88 226 GLU B C 1
ATOM 4187 O O . GLU B 1 226 ? 14.578 -0.949 -6.945 1 91.88 226 GLU B O 1
ATOM 4192 N N . GLY B 1 227 ? 12.969 -2.4 -7.125 1 92.25 227 GLY B N 1
ATOM 4193 C CA . GLY B 1 227 ? 13.875 -3.535 -7.254 1 92.25 227 GLY B CA 1
ATOM 4194 C C . GLY B 1 227 ? 14.031 -4.008 -8.688 1 92.25 227 GLY B C 1
ATOM 4195 O O . GLY B 1 227 ? 15.023 -4.656 -9.023 1 92.25 227 GLY B O 1
ATOM 4196 N N . HIS B 1 228 ? 13.023 -3.699 -9.484 1 94.56 228 HIS B N 1
ATOM 4197 C CA . HIS B 1 228 ? 12.984 -4.164 -10.867 1 94.56 228 HIS B CA 1
ATOM 4198 C C . HIS B 1 228 ? 12.711 -3.01 -11.828 1 94.56 228 HIS B C 1
ATOM 4200 O O . HIS B 1 228 ? 11.648 -2.963 -12.453 1 94.56 228 HIS B O 1
ATOM 4206 N N . PRO B 1 229 ? 13.617 -2.176 -12.039 1 93.56 229 PRO B N 1
ATOM 4207 C CA . PRO B 1 229 ? 13.375 -0.964 -12.828 1 93.56 229 PRO B CA 1
ATOM 4208 C C . PRO B 1 229 ? 13.047 -1.265 -14.289 1 93.56 229 PRO B C 1
ATOM 4210 O O . PRO B 1 229 ? 12.305 -0.518 -14.922 1 93.56 229 PRO B O 1
ATOM 4213 N N . LYS B 1 230 ? 13.602 -2.369 -14.75 1 89.75 230 LYS B N 1
ATOM 4214 C CA . LYS B 1 230 ? 13.461 -2.59 -16.188 1 89.75 230 LYS B CA 1
ATOM 4215 C C . LYS B 1 230 ? 12.789 -3.93 -16.469 1 89.75 230 LYS B C 1
ATOM 4217 O O . LYS B 1 230 ? 12.523 -4.258 -17.625 1 89.75 230 LYS B O 1
ATOM 4222 N N . VAL B 1 231 ? 12.539 -4.719 -15.477 1 89 231 VAL B N 1
ATOM 4223 C CA . VAL B 1 231 ? 11.906 -6.02 -15.672 1 89 231 VAL B CA 1
ATOM 4224 C C . VAL B 1 231 ? 10.484 -5.824 -16.203 1 89 231 VAL B C 1
ATOM 4226 O O . VAL B 1 231 ? 9.734 -4.984 -15.695 1 89 231 VAL B O 1
ATOM 4229 N N . PRO B 1 232 ? 10.148 -6.543 -17.203 1 89.06 232 PRO B N 1
ATOM 4230 C CA . PRO B 1 232 ? 8.766 -6.434 -17.688 1 89.06 232 PRO B CA 1
ATOM 4231 C C . PRO B 1 232 ? 7.738 -6.887 -16.656 1 89.06 232 PRO B C 1
ATOM 4233 O O . PRO B 1 232 ? 7.934 -7.914 -16 1 89.06 232 PRO B O 1
ATOM 4236 N N . ILE B 1 233 ? 6.727 -6.07 -16.484 1 91.38 233 ILE B N 1
ATOM 4237 C CA . ILE B 1 233 ? 5.578 -6.398 -15.648 1 91.38 233 ILE B CA 1
ATOM 4238 C C . ILE B 1 233 ? 4.32 -6.5 -16.5 1 91.38 233 ILE B C 1
ATOM 4240 O O . ILE B 1 233 ? 3.965 -5.555 -17.203 1 91.38 233 ILE B O 1
ATOM 4244 N N . VAL B 1 234 ? 3.699 -7.688 -16.438 1 86.56 234 VAL B N 1
ATOM 4245 C CA . VAL B 1 234 ? 2.467 -7.914 -17.188 1 86.56 234 VAL B CA 1
ATOM 4246 C C . VAL B 1 234 ? 1.285 -8.008 -16.219 1 86.56 234 VAL B C 1
ATOM 4248 O O . VAL B 1 234 ? 1.227 -8.914 -15.391 1 86.56 234 VAL B O 1
ATOM 4251 N N . VAL B 1 235 ? 0.383 -7.074 -16.422 1 91.19 235 VAL B N 1
ATOM 4252 C CA . VAL B 1 235 ? -0.806 -7.051 -15.578 1 91.19 235 VAL B CA 1
ATOM 4253 C C . VAL B 1 235 ? -1.972 -7.715 -16.312 1 91.19 235 VAL B C 1
ATOM 4255 O O . VAL B 1 235 ? -2.262 -7.387 -17.453 1 91.19 235 VAL B O 1
ATOM 4258 N N . ILE B 1 236 ? -2.555 -8.68 -15.609 1 85.69 236 ILE B N 1
ATOM 4259 C CA . ILE B 1 236 ? -3.74 -9.352 -16.125 1 85.69 236 ILE B CA 1
ATOM 4260 C C . ILE B 1 236 ? -4.969 -8.914 -15.336 1 85.69 236 ILE B C 1
ATOM 4262 O O . ILE B 1 236 ? -5.02 -9.078 -14.109 1 85.69 236 ILE B O 1
ATOM 4266 N N . SER B 1 237 ? -5.945 -8.359 -16.031 1 90.56 237 SER B N 1
ATOM 4267 C CA . SER B 1 237 ? -7.164 -7.918 -15.367 1 90.56 237 SER B CA 1
ATOM 4268 C C . SER B 1 237 ? -8.07 -9.094 -15.031 1 90.56 237 SER B C 1
ATOM 4270 O O . SER B 1 237 ? -7.844 -10.211 -15.5 1 90.56 237 SER B O 1
ATOM 4272 N N . PRO B 1 238 ? -9.086 -8.867 -14.188 1 88.12 238 PRO B N 1
ATOM 4273 C CA . PRO B 1 238 ? -9.984 -9.961 -13.812 1 88.12 238 PRO B CA 1
ATOM 4274 C C . PRO B 1 238 ? -10.672 -10.602 -15.016 1 88.12 238 PRO B C 1
ATOM 4276 O O . PRO B 1 238 ? -11.031 -9.898 -15.961 1 88.12 238 PRO B O 1
ATOM 4279 N N . LEU B 1 239 ? -10.828 -11.891 -14.805 1 80.75 239 LEU B N 1
ATOM 4280 C CA . LEU B 1 239 ? -11.586 -12.641 -15.797 1 80.75 239 LEU B CA 1
ATOM 4281 C C . LEU B 1 239 ? -13.086 -12.367 -15.648 1 80.75 239 LEU B C 1
ATOM 4283 O O . LEU B 1 239 ? -13.508 -11.727 -14.688 1 80.75 239 LEU B O 1
ATOM 4287 N N . TRP B 1 240 ? -13.781 -12.867 -16.594 1 81.06 240 TRP B N 1
ATOM 4288 C CA . TRP B 1 240 ? -15.227 -12.695 -16.562 1 81.06 240 TRP B CA 1
ATOM 4289 C C . TRP B 1 240 ? -15.844 -13.477 -15.406 1 81.06 240 TRP B C 1
ATOM 4291 O O . TRP B 1 240 ? -15.469 -14.625 -15.156 1 81.06 240 TRP B O 1
ATOM 4301 N N . TYR B 1 241 ? -16.703 -12.875 -14.719 1 81.81 241 TYR B N 1
ATOM 4302 C CA . TYR B 1 241 ? -17.531 -13.484 -13.68 1 81.81 241 TYR B CA 1
ATOM 4303 C C . TYR B 1 241 ? -18.953 -12.906 -13.703 1 81.81 241 TYR B C 1
ATOM 4305 O O . TYR B 1 241 ? -19.172 -11.766 -13.266 1 81.81 241 TYR B O 1
ATOM 4313 N N . GLY B 1 242 ? -19.875 -13.641 -14.188 1 80.75 242 GLY B N 1
ATOM 4314 C CA . GLY B 1 242 ? -21.234 -13.234 -14.508 1 80.75 242 GLY B CA 1
ATOM 4315 C C . GLY B 1 242 ? -21.922 -12.516 -13.367 1 80.75 242 GLY B C 1
ATOM 4316 O O . GLY B 1 242 ? -22.406 -11.398 -13.539 1 80.75 242 GLY B O 1
ATOM 4317 N N . PRO B 1 243 ? -21.969 -13.023 -12.219 1 83.06 243 PRO B N 1
ATOM 4318 C CA . PRO B 1 243 ? -22.75 -12.477 -11.109 1 83.06 243 PRO B CA 1
ATOM 4319 C C . PRO B 1 243 ? -22.312 -11.07 -10.711 1 83.06 243 PRO B C 1
ATOM 4321 O O . PRO B 1 243 ? -23.125 -10.281 -10.203 1 83.06 243 PRO B O 1
ATOM 4324 N N . LEU B 1 244 ? -21.062 -10.734 -10.992 1 90.19 244 LEU B N 1
ATOM 4325 C CA . LEU B 1 244 ? -20.562 -9.453 -10.508 1 90.19 244 LEU B CA 1
ATOM 4326 C C . LEU B 1 244 ? -19.938 -8.656 -11.648 1 90.19 244 LEU B C 1
ATOM 4328 O O . LEU B 1 244 ? -19.203 -7.688 -11.406 1 90.19 244 LEU B O 1
ATOM 4332 N N . GLU B 1 245 ? -20.203 -9.07 -12.82 1 90.62 245 GLU B N 1
ATOM 4333 C CA . GLU B 1 245 ? -19.641 -8.398 -13.984 1 90.62 245 GLU B CA 1
ATOM 4334 C C . GLU B 1 245 ? -20.109 -6.945 -14.062 1 90.62 245 GLU B C 1
ATOM 4336 O O . GLU B 1 245 ? -19.328 -6.051 -14.367 1 90.62 245 GLU B O 1
ATOM 4341 N N . ASP B 1 246 ? -21.359 -6.758 -13.703 1 92.56 246 ASP B N 1
ATOM 4342 C CA . ASP B 1 246 ? -21.922 -5.426 -13.922 1 92.56 246 ASP B CA 1
ATOM 4343 C C . ASP B 1 246 ? -22.422 -4.812 -12.617 1 92.56 246 ASP B C 1
ATOM 4345 O O . ASP B 1 246 ? -23.125 -3.811 -12.625 1 92.56 246 ASP B O 1
ATOM 4349 N N . ARG B 1 247 ? -22.062 -5.426 -11.523 1 92.06 247 ARG B N 1
ATOM 4350 C CA . ARG B 1 247 ? -22.516 -4.871 -10.25 1 92.06 247 ARG B CA 1
ATOM 4351 C C . ARG B 1 247 ? -21.453 -5.066 -9.172 1 92.06 247 ARG B C 1
ATOM 4353 O O . ARG B 1 247 ? -20.688 -6.039 -9.203 1 92.06 247 ARG B O 1
ATOM 4360 N N . ALA B 1 248 ? -21.484 -4.145 -8.234 1 91.5 248 ALA B N 1
ATOM 4361 C CA . ALA B 1 248 ? -20.609 -4.273 -7.066 1 91.5 248 ALA B CA 1
ATOM 4362 C C . ALA B 1 248 ? -21.188 -5.277 -6.066 1 91.5 248 ALA B C 1
ATOM 4364 O O . ALA B 1 248 ? -22.391 -5.531 -6.051 1 91.5 248 ALA B O 1
ATOM 4365 N N . PRO B 1 249 ? -20.344 -5.895 -5.293 1 88 249 PRO B N 1
ATOM 4366 C CA . PRO B 1 249 ? -20.812 -6.863 -4.305 1 88 249 PRO B CA 1
ATOM 4367 C C . PRO B 1 249 ? -21.594 -6.211 -3.16 1 88 249 PRO B C 1
ATOM 4369 O O . PRO B 1 249 ? -22.344 -6.887 -2.453 1 88 249 PRO B O 1
ATOM 4372 N N . VAL B 1 250 ? -21.281 -4.992 -2.881 1 84.88 250 VAL B N 1
ATOM 4373 C CA . VAL B 1 250 ? -21.984 -4.219 -1.866 1 84.88 250 VAL B CA 1
ATOM 4374 C C . VAL B 1 250 ? -22.578 -2.961 -2.498 1 84.88 250 VAL B C 1
ATOM 4376 O O . VAL B 1 250 ? -22.125 -2.518 -3.555 1 84.88 250 VAL B O 1
ATOM 4379 N N . GLY B 1 251 ? -23.625 -2.508 -1.909 1 77.88 251 GLY B N 1
ATOM 4380 C CA . GLY B 1 251 ? -24.266 -1.309 -2.42 1 77.88 251 GLY B CA 1
ATOM 4381 C C . GLY B 1 251 ? -23.406 -0.069 -2.297 1 77.88 251 GLY B C 1
ATOM 4382 O O . GLY B 1 251 ? -22.406 -0.071 -1.57 1 77.88 251 GLY B O 1
ATOM 4383 N N . GLY B 1 252 ? -23.594 0.94 -3.121 1 75.75 252 GLY B N 1
ATOM 4384 C CA . GLY B 1 252 ? -22.891 2.209 -3.082 1 75.75 252 GLY B CA 1
ATOM 4385 C C . GLY B 1 252 ? -22.031 2.447 -4.312 1 75.75 252 GLY B C 1
ATOM 4386 O O . GLY B 1 252 ? -21.531 1.499 -4.922 1 75.75 252 GLY B O 1
ATOM 4387 N N . SER B 1 253 ? -21.75 3.629 -4.566 1 74.38 253 SER B N 1
ATOM 4388 C CA . SER B 1 253 ? -21.062 4.016 -5.801 1 74.38 253 SER B CA 1
ATOM 4389 C C . SER B 1 253 ? -19.562 3.912 -5.66 1 74.38 253 SER B C 1
ATOM 4391 O O . SER B 1 253 ? -18.828 3.939 -6.656 1 74.38 253 SER B O 1
ATOM 4393 N N . SER B 1 254 ? -19.125 3.67 -4.496 1 86.5 254 SER B N 1
ATOM 4394 C CA . SER B 1 254 ? -17.688 3.668 -4.289 1 86.5 254 SER B CA 1
ATOM 4395 C C . SER B 1 254 ? -17.078 2.303 -4.605 1 86.5 254 SER B C 1
ATOM 4397 O O . SER B 1 254 ? -15.867 2.182 -4.789 1 86.5 254 SER B O 1
ATOM 4399 N N . PHE B 1 255 ? -17.969 1.302 -4.711 1 89.94 255 PHE B N 1
ATOM 4400 C CA . PHE B 1 255 ? -17.5 -0.05 -4.996 1 89.94 255 PHE B CA 1
ATOM 4401 C C . PHE B 1 255 ? -17.656 -0.379 -6.477 1 89.94 255 PHE B C 1
ATOM 4403 O O . PHE B 1 255 ? -18.469 0.233 -7.168 1 89.94 255 PHE B O 1
ATOM 4410 N N . MET B 1 256 ? -16.875 -1.32 -6.887 1 94 256 MET B N 1
ATOM 4411 C CA . MET B 1 256 ? -16.734 -1.507 -8.328 1 94 256 MET B CA 1
ATOM 4412 C C . MET B 1 256 ? -17.328 -2.84 -8.766 1 94 256 MET B C 1
ATOM 4414 O O . MET B 1 256 ? -17.234 -3.836 -8.039 1 94 256 MET B O 1
ATOM 4418 N N . SER B 1 257 ? -17.984 -2.801 -9.938 1 94.94 257 SER B N 1
ATOM 4419 C CA . SER B 1 257 ? -18.172 -4.035 -10.688 1 94.94 257 SER B CA 1
ATOM 4420 C C . SER B 1 257 ? -16.859 -4.535 -11.281 1 94.94 257 SER B C 1
ATOM 4422 O O . SER B 1 257 ? -15.844 -3.846 -11.211 1 94.94 257 SER B O 1
ATOM 4424 N N . LEU B 1 258 ? -16.875 -5.73 -11.805 1 93.62 258 LEU B N 1
ATOM 4425 C CA . LEU B 1 258 ? -15.664 -6.211 -12.469 1 93.62 258 LEU B CA 1
ATOM 4426 C C . LEU B 1 258 ? -15.336 -5.348 -13.688 1 93.62 258 LEU B C 1
ATOM 4428 O O . LEU B 1 258 ? -14.164 -5.066 -13.953 1 93.62 258 LEU B O 1
ATOM 4432 N N . LYS B 1 259 ? -16.328 -4.965 -14.359 1 94.44 259 LYS B N 1
ATOM 4433 C CA . LYS B 1 259 ? -16.141 -4.062 -15.492 1 94.44 259 LYS B CA 1
ATOM 4434 C C . LYS B 1 259 ? -15.5 -2.754 -15.055 1 94.44 259 LYS B C 1
ATOM 4436 O O . LYS B 1 259 ? -14.555 -2.279 -15.695 1 94.44 259 LYS B O 1
ATOM 4441 N N . ASP B 1 260 ? -15.992 -2.236 -13.992 1 94.75 260 ASP B N 1
ATOM 4442 C CA . ASP B 1 260 ? -15.438 -0.999 -13.461 1 94.75 260 ASP B CA 1
ATOM 4443 C C . ASP B 1 260 ? -13.984 -1.188 -13.031 1 94.75 260 ASP B C 1
ATOM 4445 O O . ASP B 1 260 ? -13.156 -0.304 -13.242 1 94.75 260 ASP B O 1
ATOM 4449 N N . LEU B 1 261 ? -13.773 -2.242 -12.406 1 96.12 261 LEU B N 1
ATOM 4450 C CA . LEU B 1 261 ? -12.43 -2.494 -11.914 1 96.12 261 LEU B CA 1
ATOM 4451 C C . LEU B 1 261 ? -11.445 -2.631 -13.078 1 96.12 261 LEU B C 1
ATOM 4453 O O . LEU B 1 261 ? -10.328 -2.111 -13.008 1 96.12 261 LEU B O 1
ATOM 4457 N N . ARG B 1 262 ? -11.781 -3.324 -14.125 1 95.38 262 ARG B N 1
ATOM 4458 C CA . ARG B 1 262 ? -10.914 -3.426 -15.305 1 95.38 262 ARG B CA 1
ATOM 4459 C C . ARG B 1 262 ? -10.617 -2.047 -15.875 1 95.38 262 ARG B C 1
ATOM 4461 O O . ARG B 1 262 ? -9.477 -1.76 -16.25 1 95.38 262 ARG B O 1
ATOM 4468 N N . SER B 1 263 ? -11.641 -1.254 -15.891 1 95.31 263 SER B N 1
ATOM 4469 C CA . SER B 1 263 ? -11.453 0.108 -16.391 1 95.31 263 SER B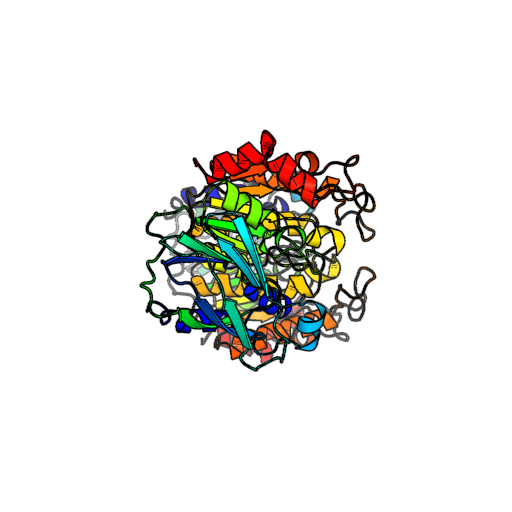 CA 1
ATOM 4470 C C . SER B 1 263 ? -10.508 0.897 -15.492 1 95.31 263 SER B C 1
ATOM 4472 O O . SER B 1 263 ? -9.648 1.63 -15.977 1 95.31 263 SER B O 1
ATOM 4474 N N . CYS B 1 264 ? -10.742 0.753 -14.258 1 94.44 264 CYS B N 1
ATOM 4475 C CA . CYS B 1 264 ? -9.891 1.421 -13.281 1 94.44 264 CYS B CA 1
ATOM 4476 C C . CYS B 1 264 ? -8.438 0.975 -13.438 1 94.44 264 CYS B C 1
ATOM 4478 O O . CYS B 1 264 ? -7.523 1.802 -13.43 1 94.44 264 CYS B O 1
ATOM 4480 N N . LEU B 1 265 ? -8.242 -0.273 -13.594 1 96.06 265 LEU B N 1
ATOM 4481 C CA . LEU B 1 265 ? -6.91 -0.847 -13.766 1 96.06 265 LEU B CA 1
ATOM 4482 C C . LEU B 1 265 ? -6.242 -0.304 -15.023 1 96.06 265 LEU B C 1
ATOM 4484 O O . LEU B 1 265 ? -5.074 0.087 -14.992 1 96.06 265 LEU B O 1
ATOM 4488 N N . LEU B 1 266 ? -6.961 -0.263 -16.062 1 94.5 266 LEU B N 1
ATOM 4489 C CA . LEU B 1 266 ? -6.434 0.241 -17.328 1 94.5 266 LEU B CA 1
ATOM 4490 C C . LEU B 1 266 ? -6.023 1.704 -17.203 1 94.5 266 LEU B C 1
ATOM 4492 O O . LEU B 1 266 ? -4.977 2.105 -17.719 1 94.5 266 LEU B O 1
ATOM 4496 N N . THR B 1 267 ? -6.801 2.43 -16.547 1 92.19 267 THR B N 1
ATOM 4497 C CA . THR B 1 267 ? -6.48 3.836 -16.312 1 92.19 267 THR B CA 1
ATOM 4498 C C . THR B 1 267 ? -5.164 3.975 -15.555 1 92.19 267 THR B C 1
ATOM 4500 O O . THR B 1 267 ? -4.324 4.805 -15.906 1 92.19 267 THR B O 1
ATOM 4503 N N . SER B 1 268 ? -5.039 3.193 -14.539 1 93.25 268 SER B N 1
ATOM 4504 C CA . SER B 1 268 ? -3.807 3.221 -13.758 1 93.25 268 SER B CA 1
ATOM 4505 C C . SER B 1 268 ? -2.6 2.85 -14.617 1 93.25 268 SER B C 1
ATOM 4507 O O . SER B 1 268 ? -1.561 3.508 -14.555 1 93.25 268 SER B O 1
ATOM 4509 N N . ILE B 1 269 ? -2.709 1.853 -15.406 1 93 269 ILE B N 1
ATOM 4510 C CA . ILE B 1 269 ? -1.62 1.378 -16.25 1 93 269 ILE B CA 1
ATOM 4511 C C . ILE B 1 269 ? -1.246 2.455 -17.266 1 93 269 ILE B C 1
ATOM 4513 O O . ILE B 1 269 ? -0.064 2.748 -17.469 1 93 269 ILE B O 1
ATOM 4517 N N . ASP B 1 270 ? -2.221 3.037 -17.844 1 91.75 270 ASP B N 1
ATOM 4518 C CA . ASP B 1 270 ? -1.982 4.105 -18.812 1 91.75 270 ASP B CA 1
ATOM 4519 C C . ASP B 1 270 ? -1.258 5.281 -18.156 1 91.75 270 ASP B C 1
ATOM 4521 O O . ASP B 1 270 ? -0.335 5.848 -18.75 1 91.75 270 ASP B O 1
ATOM 4525 N N . THR B 1 271 ? -1.74 5.578 -17.016 1 87.75 271 THR B N 1
ATOM 4526 C CA . THR B 1 271 ? -1.118 6.668 -16.281 1 87.75 271 THR B CA 1
ATOM 4527 C C . THR B 1 271 ? 0.352 6.367 -16 1 87.75 271 THR B C 1
ATOM 4529 O O . THR B 1 271 ? 1.215 7.227 -16.188 1 87.75 271 THR B O 1
ATOM 4532 N N . MET B 1 272 ? 0.603 5.211 -15.609 1 91.19 272 MET B N 1
ATOM 4533 C CA . MET B 1 272 ? 1.97 4.824 -15.273 1 91.19 272 MET B CA 1
ATOM 4534 C C . MET B 1 272 ? 2.838 4.754 -16.516 1 91.19 272 MET B C 1
ATOM 4536 O O . MET B 1 272 ? 4.004 5.16 -16.5 1 91.19 272 MET B O 1
ATOM 4540 N N . LYS B 1 273 ? 2.34 4.328 -17.578 1 90.19 273 LYS B N 1
ATOM 4541 C CA . LYS B 1 273 ? 3.064 4.312 -18.844 1 90.19 273 LYS B CA 1
ATOM 4542 C C . LYS B 1 273 ? 3.367 5.73 -19.328 1 90.19 273 LYS B C 1
ATOM 4544 O O . LYS B 1 273 ? 4.473 6.012 -19.797 1 90.19 273 LYS B O 1
ATOM 4549 N N . ALA B 1 274 ? 2.416 6.527 -19.203 1 87.81 274 ALA B N 1
ATOM 4550 C CA . ALA B 1 274 ? 2.611 7.93 -19.562 1 87.81 274 ALA B CA 1
ATOM 4551 C C . ALA B 1 274 ? 3.689 8.57 -18.703 1 87.81 274 ALA B C 1
ATOM 4553 O O . ALA B 1 274 ? 4.387 9.492 -19.141 1 87.81 274 ALA B O 1
ATOM 4554 N N . GLY B 1 275 ? 3.752 8.008 -17.562 1 84.75 275 GLY B N 1
ATOM 4555 C CA . GLY B 1 275 ? 4.773 8.5 -16.641 1 84.75 275 GLY B CA 1
ATOM 4556 C C . GLY B 1 275 ? 6.145 7.914 -16.922 1 84.75 275 GLY B C 1
ATOM 4557 O O . GLY B 1 275 ? 7.121 8.273 -16.266 1 84.75 275 GLY B O 1
ATOM 4558 N N . GLY B 1 276 ? 6.25 6.98 -17.891 1 87.81 276 GLY B N 1
ATOM 4559 C CA . GLY B 1 276 ? 7.57 6.539 -18.312 1 87.81 276 GLY B CA 1
ATOM 4560 C C . GLY B 1 276 ? 7.789 5.051 -18.125 1 87.81 276 GLY B C 1
ATOM 4561 O O . GLY B 1 276 ? 8.867 4.531 -18.422 1 87.81 276 GLY B O 1
ATOM 4562 N N . ASP B 1 277 ? 6.84 4.426 -17.562 1 91.56 277 ASP B N 1
ATOM 4563 C CA . ASP B 1 277 ? 7.031 2.992 -17.375 1 91.56 277 ASP B CA 1
ATOM 4564 C C . ASP B 1 277 ? 6.711 2.217 -18.641 1 91.56 277 ASP B C 1
ATOM 4566 O O . ASP B 1 277 ? 5.621 1.656 -18.781 1 91.56 277 ASP B O 1
ATOM 4570 N N . GLU B 1 278 ? 7.691 1.994 -19.438 1 88.5 278 GLU B N 1
ATOM 4571 C CA . GLU B 1 278 ? 7.512 1.379 -20.75 1 88.5 278 GLU B CA 1
ATOM 4572 C C . GLU B 1 278 ? 7.477 -0.143 -20.641 1 88.5 278 GLU B C 1
ATOM 4574 O O . GLU B 1 278 ? 7.09 -0.827 -21.594 1 88.5 278 GLU B O 1
ATOM 4579 N N . GLN B 1 279 ? 7.875 -0.644 -19.547 1 88.19 279 GLN B N 1
ATOM 4580 C CA . GLN B 1 279 ? 7.945 -2.092 -19.391 1 88.19 279 GLN B CA 1
ATOM 4581 C C . GLN B 1 279 ? 6.734 -2.623 -18.625 1 88.19 279 GLN B C 1
ATOM 4583 O O . GLN B 1 279 ? 6.77 -3.732 -18.078 1 88.19 279 GLN B O 1
ATOM 4588 N N . LEU B 1 280 ? 5.715 -1.786 -18.531 1 90.94 280 LEU B N 1
ATOM 4589 C CA . LEU B 1 280 ? 4.434 -2.188 -17.953 1 90.94 280 LEU B CA 1
ATOM 4590 C C . LEU B 1 280 ? 3.443 -2.564 -19.047 1 90.94 280 LEU B C 1
ATOM 4592 O O . LEU B 1 280 ? 3.158 -1.758 -19.938 1 90.94 280 LEU B O 1
ATOM 4596 N N . PHE B 1 281 ? 2.996 -3.828 -18.984 1 85.81 281 PHE B N 1
ATOM 4597 C CA . PHE B 1 281 ? 2.119 -4.348 -20.031 1 85.81 281 PHE B CA 1
ATOM 4598 C C . PHE B 1 281 ? 0.785 -4.793 -19.438 1 85.81 281 PHE B C 1
ATOM 4600 O O . PHE B 1 281 ? 0.662 -4.965 -18.234 1 85.81 281 PHE B O 1
ATOM 4607 N N . TYR B 1 282 ? -0.205 -4.871 -20.328 1 87.81 282 TYR B N 1
ATOM 4608 C CA . TYR B 1 282 ? -1.573 -5.164 -19.922 1 87.81 282 TYR B CA 1
ATOM 4609 C C . TYR B 1 282 ? -2.184 -6.258 -20.781 1 87.81 282 TYR B C 1
ATOM 4611 O O . TYR B 1 282 ? -2.025 -6.254 -22 1 87.81 282 TYR B O 1
ATOM 4619 N N . ILE B 1 283 ? -2.723 -7.242 -20.109 1 80.75 283 ILE B N 1
ATOM 4620 C CA . ILE B 1 283 ? -3.535 -8.258 -20.766 1 80.75 283 ILE B CA 1
ATOM 4621 C C . ILE B 1 283 ? -4.969 -8.188 -20.25 1 80.75 283 ILE B C 1
ATOM 4623 O O . ILE B 1 283 ? -5.199 -8.242 -19.031 1 80.75 283 ILE B O 1
ATOM 4627 N N . ASP B 1 284 ? -5.855 -8.062 -21.203 1 84.12 284 ASP B N 1
ATOM 4628 C CA . ASP B 1 284 ? -7.273 -8.078 -20.844 1 84.12 284 ASP B CA 1
ATOM 4629 C C . ASP B 1 284 ? -7.727 -9.477 -20.453 1 84.12 284 ASP B C 1
ATOM 4631 O O . ASP B 1 284 ? -7.695 -10.398 -21.266 1 84.12 284 ASP B O 1
ATOM 4635 N N . GLY B 1 285 ? -8.172 -9.586 -19.219 1 81.75 285 GLY B N 1
ATOM 4636 C CA . GLY B 1 285 ? -8.617 -10.875 -18.719 1 81.75 285 GLY B CA 1
ATOM 4637 C C . GLY B 1 285 ? -9.773 -11.461 -19.516 1 81.75 285 GLY B C 1
ATOM 4638 O O . GLY B 1 285 ? -9.938 -12.68 -19.562 1 81.75 285 GLY B O 1
ATOM 4639 N N . LEU B 1 286 ? -10.539 -10.609 -20.141 1 81.62 286 LEU B N 1
ATOM 4640 C CA . LEU B 1 286 ? -11.688 -11.062 -20.938 1 81.62 286 LEU B CA 1
ATOM 4641 C C . LEU B 1 286 ? -11.219 -11.781 -22.188 1 81.62 286 LEU B C 1
ATOM 4643 O O . LEU B 1 286 ? -11.984 -12.547 -22.797 1 81.62 286 LEU B O 1
ATOM 4647 N N . THR B 1 287 ? -10.031 -11.484 -22.609 1 73.94 287 THR B N 1
ATOM 4648 C CA . THR B 1 287 ? -9.484 -12.188 -23.766 1 73.94 287 THR B CA 1
ATOM 4649 C C . THR B 1 287 ? -8.984 -13.57 -23.359 1 73.94 287 THR B C 1
ATOM 4651 O O . THR B 1 287 ? -8.82 -14.445 -24.219 1 73.94 287 THR B O 1
ATOM 4654 N N . LEU B 1 288 ? -8.703 -13.711 -22.094 1 66.75 288 LEU B N 1
ATOM 4655 C CA . LEU B 1 288 ? -8.281 -15.008 -21.562 1 66.75 288 LEU B CA 1
ATOM 4656 C C . LEU B 1 288 ? -9.492 -15.883 -21.25 1 66.75 288 LEU B C 1
ATOM 4658 O O . LEU B 1 288 ? -9.523 -17.062 -21.609 1 66.75 288 LEU B O 1
ATOM 4662 N N . LEU B 1 289 ? -10.43 -15.328 -20.484 1 63.03 289 LEU B N 1
ATOM 4663 C CA . LEU B 1 289 ? -11.711 -15.961 -20.188 1 63.03 289 LEU B CA 1
ATOM 4664 C C . LEU B 1 289 ? -12.844 -14.945 -20.281 1 63.03 289 LEU B C 1
ATOM 4666 O O . LEU B 1 289 ? -12.953 -14.039 -19.453 1 63.03 289 LEU B O 1
ATOM 4670 N N . GLY B 1 290 ? -13.672 -15.117 -21.422 1 55.78 290 GLY B N 1
ATOM 4671 C CA . GLY B 1 290 ? -14.797 -14.219 -21.609 1 55.78 290 GLY B CA 1
ATOM 4672 C C . GLY B 1 290 ? -16.125 -14.867 -21.281 1 55.78 290 GLY B C 1
ATOM 4673 O O . GLY B 1 290 ? -16.172 -15.984 -20.766 1 55.78 290 GL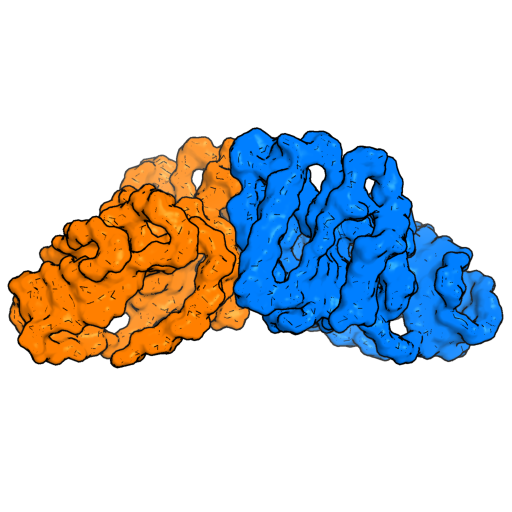Y B O 1
ATOM 4674 N N . SER B 1 291 ? -17.312 -14.156 -21.25 1 53.62 291 SER B N 1
ATOM 4675 C CA . SER B 1 291 ? -18.656 -14.602 -20.891 1 53.62 291 SER B CA 1
ATOM 4676 C C . SER B 1 291 ? -19 -15.93 -21.562 1 53.62 291 SER B C 1
ATOM 4678 O O . SER B 1 291 ? -19.734 -16.75 -20.984 1 53.62 291 SER B O 1
ATOM 4680 N N . GLY B 1 292 ? -18.938 -16.047 -22.688 1 50.78 292 GLY B N 1
ATOM 4681 C CA . GLY B 1 292 ? -19.375 -17.234 -23.422 1 50.78 292 GLY B CA 1
ATOM 4682 C C . GLY B 1 292 ? -18.531 -18.453 -23.125 1 50.78 292 GLY B C 1
ATOM 4683 O O . GLY B 1 292 ? -18.859 -19.562 -23.531 1 50.78 292 GLY B O 1
ATOM 4684 N N . GLU B 1 293 ? -17.516 -18.234 -22.516 1 48.97 293 GLU B N 1
ATOM 4685 C CA . GLU B 1 293 ? -16.562 -19.328 -22.375 1 48.97 293 GLU B CA 1
ATOM 4686 C C . GLU B 1 293 ? -16.453 -19.797 -20.922 1 48.97 293 GLU B C 1
ATOM 4688 O O . GLU B 1 293 ? -15.406 -19.625 -20.297 1 48.97 293 GLU B O 1
ATOM 4693 N N . GLU B 1 294 ? -17.625 -19.859 -20.328 1 44.12 294 GLU B N 1
ATOM 4694 C CA . GLU B 1 294 ? -17.562 -20.281 -18.938 1 44.12 294 GLU B CA 1
ATOM 4695 C C . GLU B 1 294 ? -16.609 -21.453 -18.75 1 44.12 294 GLU B C 1
ATOM 4697 O O . GLU B 1 294 ? -16.359 -21.891 -17.625 1 44.12 294 GLU B O 1
ATOM 4702 N N . LYS B 1 295 ? -16.438 -22.219 -19.797 1 40.31 295 LYS B N 1
ATOM 4703 C CA . LYS B 1 295 ? -15.695 -23.453 -19.531 1 40.31 295 LYS B CA 1
ATOM 4704 C C . LYS B 1 295 ? -14.398 -23.172 -18.781 1 40.31 295 LYS B C 1
ATOM 4706 O O . LYS B 1 295 ? -14.008 -22.016 -18.625 1 40.31 295 LYS B O 1
ATOM 4711 N N . MET B 1 296 ? -13.547 -24.297 -18.781 1 39.75 296 MET B N 1
ATOM 4712 C CA . MET B 1 296 ? -12.438 -24.562 -17.875 1 39.75 296 MET B CA 1
ATOM 4713 C C . MET B 1 296 ? -11.383 -23.469 -17.953 1 39.75 296 MET B C 1
ATOM 4715 O O . MET B 1 296 ? -10.844 -23.203 -19.031 1 39.75 296 MET B O 1
ATOM 4719 N N . LEU B 1 297 ? -11.508 -22.5 -17.125 1 42.28 297 LEU B N 1
ATOM 4720 C CA . LEU B 1 297 ? -10.539 -21.438 -16.891 1 42.28 297 LEU B CA 1
ATOM 4721 C C . LEU B 1 297 ? -9.164 -21.812 -17.406 1 42.28 297 LEU B C 1
ATOM 4723 O O . LEU B 1 297 ? -8.5 -21.016 -18.062 1 42.28 297 LEU B O 1
ATOM 4727 N N . PHE B 1 298 ? -8.828 -23.125 -17.047 1 39.69 298 PHE B N 1
ATOM 4728 C CA . PHE B 1 298 ? -7.449 -23.594 -17.156 1 39.69 298 PHE B CA 1
ATOM 4729 C C . PHE B 1 298 ? -7.098 -23.906 -18.609 1 39.69 298 PHE B C 1
ATOM 4731 O O . PHE B 1 298 ? -5.988 -23.609 -19.062 1 39.69 298 PHE B O 1
ATOM 4738 N N . ASP B 1 299 ? -8.086 -24.547 -19.203 1 39.31 299 ASP B N 1
ATOM 4739 C CA . ASP B 1 299 ? -7.762 -25.016 -20.562 1 39.31 299 ASP B CA 1
ATOM 4740 C C . ASP B 1 299 ? -7.582 -23.828 -21.516 1 39.31 299 ASP B C 1
ATOM 4742 O O . ASP B 1 299 ? -6.652 -23.812 -22.328 1 39.31 299 ASP B O 1
ATOM 4746 N N . LYS B 1 300 ? -8.469 -22.969 -21.438 1 41.81 300 LYS B N 1
ATOM 4747 C CA . LYS B 1 300 ? -8.375 -21.859 -22.375 1 41.81 300 LYS B CA 1
ATOM 4748 C C . LYS B 1 300 ? -7.254 -20.891 -22 1 41.81 300 LYS B C 1
ATOM 4750 O O . LYS B 1 300 ? -6.645 -20.266 -22.859 1 41.81 300 LYS B O 1
ATOM 4755 N N . LEU B 1 301 ? -7.086 -20.688 -20.75 1 43.78 301 LEU B N 1
ATOM 4756 C CA . LEU B 1 301 ? -5.934 -19.875 -20.406 1 43.78 301 LEU B CA 1
ATOM 4757 C C . LEU B 1 301 ? -4.668 -20.391 -21.062 1 43.78 301 LEU B C 1
ATOM 4759 O O . LEU B 1 301 ? -3.855 -19.625 -21.562 1 43.78 301 LEU B O 1
ATOM 4763 N N . LEU B 1 302 ? -4.602 -21.766 -21.031 1 41.84 302 LEU B N 1
ATOM 4764 C CA . LEU B 1 302 ? -3.49 -22.406 -21.719 1 41.84 302 LEU B CA 1
ATOM 4765 C C . LEU B 1 302 ? -3.539 -22.094 -23.219 1 41.84 302 LEU B C 1
ATOM 4767 O O . LEU B 1 302 ? -2.506 -21.828 -23.828 1 41.84 302 LEU B O 1
ATOM 4771 N N . GLU B 1 303 ? -4.766 -22.297 -23.656 1 44.44 303 GLU B N 1
ATOM 4772 C CA . GLU B 1 303 ? -4.906 -22.016 -25.078 1 44.44 303 GLU B CA 1
ATOM 4773 C C . GLU B 1 303 ? -4.664 -20.547 -25.375 1 44.44 303 GLU B C 1
ATOM 4775 O O . GLU B 1 303 ? -4.098 -20.203 -26.406 1 44.44 303 GLU B O 1
ATOM 4780 N N . SER B 1 304 ? -5.219 -19.797 -24.547 1 41.94 304 SER B N 1
ATOM 4781 C CA . SER B 1 304 ? -5.043 -18.359 -24.75 1 41.94 304 SER B CA 1
ATOM 4782 C C . SER B 1 304 ? -3.58 -17.969 -24.609 1 41.94 304 SER B C 1
ATOM 4784 O O . SER B 1 304 ? -3.105 -17.062 -25.297 1 41.94 304 SER B O 1
ATOM 4786 N N . PHE B 1 305 ? -2.98 -18.484 -23.656 1 42.16 305 PHE B N 1
ATOM 4787 C CA . PHE B 1 305 ? -1.55 -18.219 -23.609 1 42.16 305 PHE B CA 1
ATOM 4788 C C . PHE B 1 305 ? -0.836 -18.797 -24.812 1 42.16 305 PHE B C 1
ATOM 4790 O O . PHE B 1 305 ? 0.241 -18.344 -25.203 1 42.16 305 PHE B O 1
ATOM 4797 N N . ALA B 1 306 ? -1.421 -19.812 -25.297 1 39.5 306 ALA B N 1
ATOM 4798 C CA . ALA B 1 306 ? -0.988 -20.328 -26.594 1 39.5 306 ALA B CA 1
ATOM 4799 C C . ALA B 1 306 ? -1.456 -19.422 -27.719 1 39.5 306 ALA B C 1
ATOM 4801 O O . ALA B 1 306 ? -0.998 -19.562 -28.859 1 39.5 306 ALA B O 1
ATOM 4802 N N . SER B 1 307 ? -2.461 -18.719 -27.438 1 39.72 307 SER B N 1
ATOM 4803 C CA . SER B 1 307 ? -2.91 -17.812 -28.469 1 39.72 307 SER B CA 1
ATOM 4804 C C . SER B 1 307 ? -1.979 -16.609 -28.594 1 39.72 307 SER B C 1
ATOM 4806 O O . SER B 1 307 ? -1.022 -16.484 -27.828 1 39.72 307 SER B O 1
ATOM 4808 N N . ASP B 1 308 ? -2.211 -15.734 -29.594 1 42.62 308 ASP B N 1
ATOM 4809 C CA . ASP B 1 308 ? -1.375 -14.578 -29.906 1 42.62 308 ASP B CA 1
ATOM 4810 C C . ASP B 1 308 ? -1.173 -13.711 -28.656 1 42.62 308 ASP B C 1
ATOM 4812 O O . ASP B 1 308 ? -0.09 -13.156 -28.453 1 42.62 308 ASP B O 1
ATOM 4816 N N . GLU B 1 309 ? -2.07 -13.688 -27.891 1 42.25 309 GLU B N 1
ATOM 4817 C CA . GLU B 1 309 ? -1.989 -12.781 -26.75 1 42.25 309 GLU B CA 1
ATOM 4818 C C . GLU B 1 309 ? -1.139 -13.375 -25.625 1 42.25 309 GLU B C 1
ATOM 4820 O O . GLU B 1 309 ? -0.34 -12.672 -25.016 1 42.25 309 GLU B O 1
ATOM 4825 N N . GLY B 1 310 ? -1.399 -14.555 -25.297 1 44.09 310 GLY B N 1
ATOM 4826 C CA . GLY B 1 310 ? -0.533 -15.273 -24.375 1 44.09 310 GLY B CA 1
ATOM 4827 C C . GLY B 1 310 ? 0.892 -15.406 -24.875 1 44.09 310 GLY B C 1
ATOM 4828 O O . GLY B 1 310 ? 1.842 -15.312 -24.094 1 44.09 310 GLY B O 1
ATOM 4829 N N . ARG B 1 311 ? 0.936 -15.75 -26.172 1 45.38 311 ARG B N 1
ATOM 4830 C CA . ARG B 1 311 ? 2.246 -15.672 -26.812 1 45.38 311 ARG B CA 1
ATOM 4831 C C . ARG B 1 311 ? 2.92 -14.336 -26.516 1 45.38 311 ARG B C 1
ATOM 4833 O O . ARG B 1 311 ? 4.145 -14.266 -26.391 1 45.38 311 ARG B O 1
ATOM 4840 N N . GLY B 1 312 ? 2.021 -13.445 -26.359 1 44.81 312 GLY B N 1
ATOM 4841 C CA . GLY B 1 312 ? 2.594 -12.156 -26.016 1 44.81 312 GLY B CA 1
ATOM 4842 C C . GLY B 1 312 ? 3.225 -12.141 -24.625 1 44.81 312 GLY B C 1
ATOM 4843 O O . GLY B 1 312 ? 4.312 -11.586 -24.453 1 44.81 312 GLY B O 1
ATOM 4844 N N . LEU B 1 313 ? 2.459 -12.664 -23.719 1 46.06 313 LEU B N 1
ATOM 4845 C CA . LEU B 1 313 ? 3.084 -12.75 -22.406 1 46.06 313 LEU B CA 1
ATOM 4846 C C . LEU B 1 313 ? 4.359 -13.586 -22.453 1 46.06 313 LEU B C 1
ATOM 4848 O O . LEU B 1 313 ? 5.379 -13.203 -21.891 1 46.06 313 LEU B O 1
ATOM 4852 N N . ILE B 1 314 ? 4.176 -14.828 -23.094 1 48.12 314 ILE B N 1
ATOM 4853 C CA . ILE B 1 314 ? 5.328 -15.703 -23.25 1 48.12 314 ILE B CA 1
ATOM 4854 C C . ILE B 1 314 ? 6.445 -14.961 -23.984 1 48.12 314 ILE B C 1
ATOM 4856 O O . ILE B 1 314 ? 7.617 -15.078 -23.625 1 48.12 314 ILE B O 1
ATOM 4860 N N . GLU B 1 315 ? 5.984 -14.305 -24.984 1 47.72 315 GLU B N 1
ATOM 4861 C CA . GLU B 1 315 ? 6.996 -13.531 -25.703 1 47.72 315 GLU B CA 1
ATOM 4862 C C . GLU B 1 315 ? 7.641 -12.492 -24.781 1 47.72 315 GLU B C 1
ATOM 4864 O O . GLU B 1 315 ? 8.844 -12.25 -24.875 1 47.72 315 GLU B O 1
ATOM 4869 N N . HIS B 1 316 ? 6.816 -11.961 -23.969 1 42 316 HIS B N 1
ATOM 4870 C CA . HIS B 1 316 ? 7.406 -10.984 -23.062 1 42 316 HIS B CA 1
ATOM 4871 C C . HIS B 1 316 ? 8.352 -11.664 -22.078 1 42 316 HIS B C 1
ATOM 4873 O O . HIS B 1 316 ? 9.398 -11.117 -21.719 1 42 316 HIS B O 1
ATOM 4879 N N . VAL B 1 317 ? 7.902 -12.734 -21.578 1 43 317 VAL B N 1
ATOM 4880 C CA . VAL B 1 317 ? 8.719 -13.469 -20.609 1 43 317 VAL B CA 1
ATOM 4881 C C . VAL B 1 317 ? 9.938 -14.062 -21.312 1 43 317 VAL B C 1
ATOM 4883 O O . VAL B 1 317 ? 11.023 -14.125 -20.734 1 43 317 VAL B O 1
ATOM 4886 N N . ASN B 1 318 ? 9.781 -14.594 -22.453 1 42.88 318 ASN B N 1
ATOM 4887 C CA . ASN B 1 318 ? 10.867 -15.258 -23.172 1 42.88 318 ASN B CA 1
ATOM 4888 C C . ASN B 1 318 ? 11.836 -14.25 -23.781 1 42.88 318 ASN B C 1
ATOM 4890 O O . ASN B 1 318 ? 13.039 -14.523 -23.875 1 42.88 318 ASN B O 1
ATOM 4894 N N . ASP B 1 319 ? 11.305 -13.078 -24.531 1 36.88 319 ASP B N 1
ATOM 4895 C CA . ASP B 1 319 ? 12.227 -12.148 -25.172 1 36.88 319 ASP B CA 1
ATOM 4896 C C . ASP B 1 319 ? 12 -10.719 -24.688 1 36.88 319 ASP B C 1
ATOM 4898 O O . ASP B 1 319 ? 11.242 -9.961 -25.297 1 36.88 319 ASP B O 1
ATOM 4902 N N . PRO B 1 320 ? 12.352 -10.5 -23.422 1 36.28 320 PRO B N 1
ATOM 4903 C CA . PRO B 1 320 ? 12.18 -9.117 -22.969 1 36.28 320 PRO B CA 1
ATOM 4904 C C . PRO B 1 320 ? 12.844 -8.102 -23.891 1 36.28 320 PRO B C 1
ATOM 4906 O O . PRO B 1 320 ? 13.812 -8.422 -24.578 1 36.28 320 PRO B O 1
#

Nearest PDB structures (foldseek):
  3skv-assembly3_A  TM=8.053E-01  e=1.839E-26  Streptomyces sp. SF2575
  3skv-assembly3_B  TM=7.855E-01  e=1.134E-24  Streptomyces sp. SF2575
  4lhs-assembly1_A-2  TM=7.527E-01  e=1.137E-19  Bacteroides ovatus ATCC 8483
  5b5s-assembly1_A  TM=6.376E-01  e=1.376E-04  Talaromyces pinophilus
  4k7j-assembly1_A  TM=4.277E-01  e=1.648E-06  Neisseria meningitidis 4119